Protein AF-A0A9Q0LRS9-F1 (afdb_monomer_lite)

Secondary structure (DSSP, 8-state):
--EEEE-TTT-BTT--SBTTB-BS-HHHHHTTPPTT-EEEEESEEE--GGGBS-PPPB-S--EEEEEE-TTSS-B-TTTS-EEE-B-TTSPPPSS-SEEE--SS---EEEESEEEEGGGTS---TTSTT-TTPPPTT-S--SHHHHHHHSS--SS---SEEEEESS-EEEES-EEEEESS-SEEEEESS-EEEES-EEEEEESEEEEEEE-TTS---EEEEES-EEEEEEPSSTT--EEEEE----TTT-EEEEES-EEES-SSEEEEESSPPPTTTEEEES-EEE--SSEEEEETTTTEEE-GGGHHHH-SS--TT-EE---GGGGGS-HHHHHHHTT--SS-TT--SS--HHHHHHHHHHTT--SB--TT-SS-BSSSTTSPTT----TTPPSSSPPPTT----GGGTGGGTTTTTTSSS-----

Radius of gyration: 20.97 Å; chains: 1; bounding box: 60×38×63 Å

Foldseek 3Di:
DEEFEEALVQEDCPFPRDLNHHHNAPLVCLVVDAAAYEYEYFADEHLAPVQQLAHDARQHAYEYEYAAHNSRPDGFLLVGPYEGHGPFLAAHALAANAHYHHPAADEHEDYRHEYACLSPAAAQQPFPDDPDDDFHSYDDNHPVCNVPRLDDPPDFRENHHYAHLYEYEYENYEAFLRSAEPEEAAYNEAYEYEQYEYYAHEFEPYEYEYPVPSHAYEYEYFQAEFAFQFYPDQAGQEHYEYALADSRGYAYEYEQAEFENTSHESYEYCAAHDERSYAAEQYEYELHQAANYAHNSRPDHYHLVCCVPPDDYHNYNYYHDDALLLLLFQLVQLLLVLQADVRPSQNGPPHHFVSSCVSNVSNPHQWRDFPPDPDIHRTSVPRDPPGRHCRSAGPPHRDHRRDDDPCVSPSVSACSRPSHHRHGDDD

Organism: Anaeramoeba ignava (NCBI:txid1746090)

pLDDT: mean 89.11, std 12.6, range [42.19, 98.94]

InterPro domains:
  IPR011050 Pectin lyase fold/virulence factor [SSF51126] (2-307)
  IPR011459 Domain of unknown function DUF1565 [PF07602] (10-67)
  IPR012334 Pectin lyase fold [G3DSA:2.160.20.10] (1-366)

Structure (mmCIF, N/CA/C/O backbone):
data_AF-A0A9Q0LRS9-F1
#
_entry.id   AF-A0A9Q0LRS9-F1
#
loop_
_atom_site.group_PDB
_atom_site.id
_atom_site.type_symbol
_atom_site.label_atom_id
_atom_site.label_alt_id
_atom_site.label_comp_id
_atom_site.label_asym_id
_atom_site.label_entity_id
_atom_site.label_seq_id
_atom_site.pdbx_PDB_ins_code
_atom_site.Cartn_x
_atom_site.Cartn_y
_atom_site.Cartn_z
_atom_site.occupancy
_atom_site.B_iso_or_equiv
_atom_site.auth_seq_id
_atom_site.auth_comp_id
_atom_site.auth_asym_id
_atom_site.auth_atom_id
_atom_site.pdbx_PDB_model_num
ATOM 1 N N . MET A 1 1 ? -11.808 0.992 27.832 1.00 82.06 1 MET A N 1
ATOM 2 C CA . MET A 1 1 ? -11.187 0.031 26.913 1.00 82.06 1 MET A CA 1
ATOM 3 C C . MET A 1 1 ? -12.137 -1.136 26.829 1.00 82.06 1 MET A C 1
ATOM 5 O O . MET A 1 1 ? -12.318 -1.845 27.815 1.00 82.06 1 MET A O 1
ATOM 9 N N . THR A 1 2 ? -12.856 -1.218 25.723 1.00 94.06 2 THR A N 1
ATOM 10 C CA . THR A 1 2 ? -13.924 -2.187 25.502 1.00 94.06 2 THR A CA 1
ATOM 11 C C . THR A 1 2 ? -13.815 -2.730 24.087 1.00 94.06 2 THR A C 1
ATOM 13 O O . THR A 1 2 ? -13.396 -2.015 23.174 1.00 94.06 2 THR A O 1
ATOM 16 N N . ASP A 1 3 ? -14.210 -3.987 23.915 1.00 98.12 3 ASP A N 1
ATOM 17 C CA . ASP A 1 3 ? -14.301 -4.618 22.606 1.00 98.12 3 ASP A CA 1
ATOM 18 C C . ASP A 1 3 ? -15.674 -4.356 21.987 1.00 98.12 3 ASP A C 1
ATOM 20 O O . ASP A 1 3 ? -16.718 -4.612 22.595 1.00 98.12 3 ASP A O 1
ATOM 24 N N . LEU A 1 4 ? -15.666 -3.851 20.757 1.00 98.31 4 LEU A N 1
ATOM 25 C CA . LEU A 1 4 ? -16.845 -3.668 19.925 1.00 98.31 4 LEU A CA 1
ATOM 26 C C . LEU A 1 4 ? -16.793 -4.649 18.760 1.00 98.31 4 LEU A C 1
ATOM 28 O O . LEU A 1 4 ? -15.794 -4.741 18.056 1.00 98.31 4 LEU A O 1
ATOM 32 N N . TYR A 1 5 ? -17.897 -5.340 18.517 1.00 98.62 5 TYR A N 1
ATOM 33 C CA . TYR A 1 5 ? -18.007 -6.362 17.486 1.00 98.62 5 TYR A CA 1
ATOM 34 C C . TYR A 1 5 ? -18.898 -5.872 16.350 1.00 98.62 5 TYR A C 1
ATOM 36 O O . TYR A 1 5 ? -19.979 -5.309 16.566 1.00 98.62 5 TYR A O 1
ATOM 44 N N . VAL A 1 6 ? -18.436 -6.087 15.121 1.00 98.62 6 VAL A N 1
ATOM 45 C CA . VAL A 1 6 ? -19.113 -5.679 13.892 1.00 98.62 6 VAL A CA 1
ATOM 46 C C . VAL A 1 6 ? -19.221 -6.874 12.962 1.00 98.62 6 VAL A C 1
ATOM 48 O O . VAL A 1 6 ? -18.216 -7.484 12.618 1.00 98.62 6 VAL A O 1
ATOM 51 N N . SER A 1 7 ? -20.437 -7.180 12.522 1.00 98.38 7 SER A N 1
ATOM 52 C CA . SER A 1 7 ? -20.687 -8.211 11.520 1.00 98.38 7 SER A CA 1
ATOM 53 C C . SER A 1 7 ? -21.803 -7.757 10.598 1.00 98.38 7 SER A C 1
ATOM 55 O O . SER A 1 7 ? -22.917 -7.476 11.043 1.00 98.38 7 SER A O 1
ATOM 57 N N . PHE A 1 8 ? -21.520 -7.673 9.301 1.00 96.75 8 PHE A N 1
ATOM 58 C CA . PHE A 1 8 ? -22.532 -7.268 8.328 1.00 96.75 8 PHE A CA 1
ATOM 59 C C . PHE A 1 8 ? -23.659 -8.301 8.185 1.00 96.75 8 PHE A C 1
ATOM 61 O O . PHE A 1 8 ? -24.814 -7.927 7.954 1.00 96.75 8 PHE A O 1
ATOM 68 N N . SER A 1 9 ? -23.320 -9.586 8.316 1.00 96.38 9 SER A N 1
ATOM 69 C CA . SER A 1 9 ? -24.230 -10.717 8.122 1.00 96.38 9 SER A CA 1
ATOM 70 C C . SER A 1 9 ? -25.119 -10.969 9.340 1.00 96.38 9 SER A C 1
ATOM 72 O O . SER A 1 9 ? -26.327 -11.134 9.182 1.00 96.38 9 SER A O 1
ATOM 74 N N . THR A 1 10 ? -24.544 -10.960 10.546 1.00 96.75 10 THR A N 1
ATOM 75 C CA . THR A 1 10 ? -25.247 -11.310 11.796 1.00 96.75 10 THR A CA 1
ATOM 76 C C . THR A 1 10 ? -25.636 -10.090 12.631 1.00 96.75 10 THR A C 1
ATOM 78 O O . THR A 1 10 ? -26.513 -10.173 13.490 1.00 96.75 10 THR A O 1
ATOM 81 N N . GLY A 1 11 ? -25.029 -8.930 12.373 1.00 95.88 11 GLY A N 1
ATOM 82 C CA . GLY A 1 11 ? -25.329 -7.697 13.087 1.00 95.88 11 GLY A CA 1
ATOM 83 C C . GLY A 1 11 ? -26.658 -7.069 12.682 1.00 95.88 11 GLY A C 1
ATOM 84 O O . GLY A 1 11 ? -27.156 -7.204 11.560 1.00 95.88 11 GLY A O 1
ATOM 85 N N . THR A 1 12 ? -27.225 -6.289 13.601 1.00 93.00 12 THR A N 1
ATOM 86 C CA . THR A 1 12 ? -28.494 -5.579 13.383 1.00 93.00 12 THR A CA 1
ATOM 87 C C . THR A 1 12 ? -28.334 -4.071 13.544 1.00 93.00 12 THR A C 1
ATOM 89 O O . THR A 1 12 ? -27.329 -3.563 14.051 1.00 93.00 12 THR A O 1
ATOM 92 N N . ASN A 1 13 ? -29.339 -3.315 13.091 1.00 85.25 13 ASN A N 1
ATOM 93 C CA . ASN A 1 13 ? -29.349 -1.861 13.259 1.00 85.25 13 ASN A CA 1
ATOM 94 C C . ASN A 1 13 ? -29.434 -1.419 14.725 1.00 85.25 13 ASN A C 1
ATOM 96 O O . ASN A 1 13 ? -28.970 -0.317 15.021 1.00 85.25 13 ASN A O 1
ATOM 100 N N . SER A 1 14 ? -30.001 -2.272 15.581 1.00 89.25 14 SER A N 1
ATOM 101 C CA . SER A 1 14 ? -30.151 -2.118 17.029 1.00 89.25 14 SER A CA 1
ATOM 102 C C . SER A 1 14 ? -29.091 -2.880 17.834 1.00 89.25 14 SER A C 1
ATOM 104 O O . SER A 1 14 ? -29.189 -2.916 19.058 1.00 89.25 14 SER A O 1
ATOM 106 N N . GLY A 1 15 ? -28.100 -3.496 17.175 1.00 91.06 15 GLY A N 1
ATOM 107 C CA . GLY A 1 15 ? -26.973 -4.141 17.849 1.00 91.06 15 GLY A CA 1
ATOM 108 C C . GLY A 1 15 ? -26.277 -3.161 18.792 1.00 91.06 15 GLY A C 1
ATOM 109 O O . GLY A 1 15 ? -26.209 -1.960 18.510 1.00 91.06 15 GLY A O 1
ATOM 110 N N 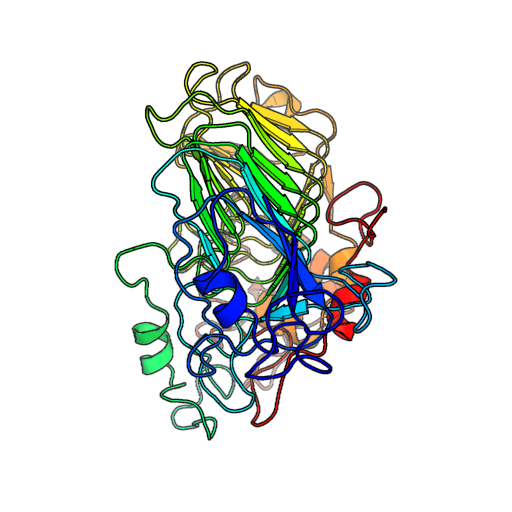. ASN A 1 16 ? -25.798 -3.658 19.929 1.00 94.06 16 ASN A N 1
ATOM 111 C CA . ASN A 1 16 ? -25.142 -2.841 20.951 1.00 94.06 16 ASN A CA 1
ATOM 112 C C . ASN A 1 16 ? -23.608 -2.918 20.869 1.00 94.06 16 ASN A C 1
ATOM 114 O O . ASN A 1 16 ? -22.942 -2.178 21.588 1.00 94.06 16 ASN A O 1
ATOM 118 N N . GLY A 1 17 ? -23.067 -3.750 19.973 1.00 95.62 17 GLY A N 1
ATOM 119 C CA . GLY A 1 17 ? -21.630 -3.921 19.781 1.00 95.62 17 GLY A CA 1
ATOM 120 C C . GLY A 1 17 ? -21.019 -5.029 20.627 1.00 95.62 17 GLY A C 1
ATOM 121 O O . GLY A 1 17 ? -19.812 -5.204 20.565 1.00 95.62 17 GLY A O 1
ATOM 122 N N . GLN A 1 18 ? -21.813 -5.782 21.389 1.00 96.31 18 GLN A N 1
ATOM 123 C CA . GLN A 1 18 ? -21.346 -7.000 22.050 1.00 96.31 18 GLN A CA 1
ATOM 124 C C . GLN A 1 18 ? -21.207 -8.143 21.039 1.00 96.31 18 GLN A C 1
ATOM 126 O O . GLN A 1 18 ? -21.836 -8.121 19.981 1.00 96.31 18 GLN A O 1
ATOM 131 N N . LYS A 1 19 ? -20.399 -9.155 21.370 1.00 95.88 19 LYS A N 1
ATOM 132 C CA . LYS A 1 19 ? -20.117 -10.299 20.488 1.00 95.88 19 LYS A CA 1
ATOM 133 C C . LYS A 1 19 ? -21.384 -11.050 20.051 1.00 95.88 19 LYS A C 1
ATOM 135 O O . LYS A 1 19 ? -21.480 -11.454 18.899 1.00 95.88 19 LYS A O 1
ATOM 140 N N . ASP A 1 20 ? -22.367 -11.191 20.942 1.00 95.19 20 ASP A N 1
ATOM 141 C CA . ASP A 1 20 ? -23.670 -11.829 20.693 1.00 95.19 20 ASP A CA 1
ATOM 142 C C . ASP A 1 20 ? -24.681 -10.907 19.982 1.00 95.19 20 ASP A C 1
ATOM 144 O O . ASP A 1 20 ? -25.649 -11.380 19.384 1.00 95.19 20 ASP A O 1
ATOM 148 N N . LYS A 1 21 ? -24.467 -9.585 20.031 1.00 96.44 21 LYS A N 1
ATOM 149 C CA . LYS A 1 21 ? -25.313 -8.554 19.402 1.00 96.44 21 LYS A CA 1
ATOM 150 C C . LYS A 1 21 ? -24.465 -7.507 18.663 1.00 96.44 21 LYS A C 1
ATOM 152 O O . LYS A 1 21 ? -24.521 -6.311 19.001 1.00 96.44 21 LYS A O 1
ATOM 157 N N . PRO A 1 22 ? -23.698 -7.920 17.635 1.00 97.88 22 PRO A N 1
ATOM 158 C CA . PRO A 1 22 ? -22.749 -7.043 16.971 1.00 97.88 22 PRO A CA 1
ATOM 159 C C . PRO A 1 22 ? -23.458 -5.920 16.210 1.00 97.88 22 PRO A C 1
ATOM 161 O O . PRO A 1 22 ? -24.620 -6.025 15.794 1.00 97.88 22 PRO A O 1
ATOM 164 N N . PHE A 1 23 ? -22.743 -4.820 15.986 1.00 97.75 23 PHE A N 1
ATOM 165 C CA . PHE A 1 23 ? -23.205 -3.790 15.062 1.00 97.75 23 PHE A CA 1
ATOM 166 C C . PHE A 1 23 ? -23.239 -4.339 13.633 1.00 97.75 23 PHE A C 1
ATOM 168 O O . PHE A 1 23 ? -22.296 -4.987 13.190 1.00 97.75 23 PHE A O 1
ATOM 175 N N . LYS A 1 24 ? -24.285 -4.003 12.865 1.00 96.94 24 LYS A N 1
ATOM 176 C CA . LYS A 1 24 ? -24.332 -4.343 11.430 1.00 96.94 24 LYS A CA 1
ATOM 177 C C . LYS A 1 24 ? -23.293 -3.598 10.588 1.00 96.94 24 LYS A C 1
ATOM 179 O O . LYS A 1 24 ? -22.765 -4.122 9.615 1.00 96.94 24 LYS A O 1
ATOM 184 N N . PHE A 1 25 ? -23.050 -2.330 10.908 1.00 96.31 25 PHE A N 1
ATOM 185 C CA . PHE A 1 25 ? -22.239 -1.445 10.076 1.00 96.31 25 PHE A CA 1
ATOM 186 C C . PHE A 1 25 ? -21.024 -0.939 10.843 1.00 96.31 25 PHE A C 1
ATOM 188 O O . PHE A 1 25 ? -21.179 -0.374 11.926 1.00 96.31 25 PHE A O 1
ATOM 195 N N . LEU A 1 26 ? -19.842 -1.044 10.229 1.00 97.50 26 LEU A N 1
ATOM 196 C CA . LEU A 1 26 ? -18.582 -0.567 10.800 1.00 97.50 26 LEU A CA 1
ATOM 197 C C . LEU A 1 26 ? -18.654 0.905 11.218 1.00 97.50 26 LEU A C 1
ATOM 199 O O . LEU A 1 26 ? -18.346 1.233 12.358 1.00 97.50 26 LEU A O 1
ATOM 203 N N . TRP A 1 27 ? -19.174 1.784 10.357 1.00 96.00 27 TRP A N 1
ATOM 204 C CA . TRP A 1 27 ? -19.285 3.214 10.666 1.00 96.00 27 TRP A CA 1
ATOM 205 C C . TRP A 1 27 ? -20.092 3.513 11.946 1.00 96.00 27 TRP A C 1
ATOM 207 O O . TRP A 1 27 ? -19.828 4.514 12.607 1.00 96.00 27 TRP A O 1
ATOM 217 N N . LYS A 1 28 ? -21.048 2.651 12.336 1.00 95.06 28 LYS A N 1
ATOM 218 C CA . LYS A 1 28 ? -21.795 2.811 13.597 1.00 95.06 28 LYS A CA 1
ATOM 219 C C . LYS A 1 28 ? -20.927 2.513 14.815 1.00 95.06 28 LYS A C 1
ATOM 221 O O . LYS A 1 28 ? -21.040 3.224 15.808 1.00 95.06 28 LYS A O 1
ATOM 226 N N . ALA A 1 29 ? -20.089 1.480 14.734 1.00 96.56 29 ALA A N 1
ATOM 227 C CA . ALA A 1 29 ? -19.138 1.150 15.790 1.00 96.56 29 ALA A CA 1
ATOM 228 C C . ALA A 1 29 ? -18.093 2.261 15.934 1.00 96.56 29 ALA A C 1
ATOM 230 O O . ALA A 1 29 ? -17.859 2.734 17.040 1.00 96.56 29 ALA A O 1
ATOM 231 N N . LEU A 1 30 ? -17.561 2.757 14.813 1.00 97.19 30 LEU A N 1
ATOM 232 C CA . LEU A 1 30 ? -16.574 3.843 14.796 1.00 97.19 30 LEU A CA 1
ATOM 233 C C . LEU A 1 30 ? -17.102 5.143 15.418 1.00 97.19 30 LEU A C 1
ATOM 235 O O . LEU A 1 30 ? -16.377 5.796 16.155 1.00 97.19 30 LEU A O 1
ATOM 239 N N . ASN A 1 31 ? -18.375 5.488 15.196 1.00 95.62 31 ASN A N 1
ATOM 240 C CA . ASN A 1 31 ? -19.002 6.655 15.833 1.00 95.62 31 ASN A CA 1
ATOM 241 C C . ASN A 1 31 ? -19.218 6.501 17.351 1.00 95.62 31 ASN A C 1
ATOM 243 O O . ASN A 1 31 ? -19.497 7.491 18.024 1.00 95.62 31 ASN A O 1
ATOM 247 N N . LYS A 1 32 ? -19.163 5.275 17.884 1.00 95.19 32 LYS A N 1
ATOM 248 C CA . LYS A 1 32 ? -19.364 4.984 19.313 1.00 95.19 32 LYS A CA 1
ATOM 249 C C . LYS A 1 32 ? -18.064 4.698 20.056 1.00 95.19 32 LYS A C 1
ATOM 251 O O . LYS A 1 32 ? -18.024 4.909 21.268 1.00 95.19 32 LYS A O 1
ATOM 256 N N . ALA A 1 33 ? -17.046 4.217 19.349 1.00 97.06 33 ALA A N 1
ATOM 257 C CA . ALA A 1 33 ? -15.762 3.849 19.917 1.00 97.06 33 ALA A CA 1
ATOM 258 C C . ALA A 1 33 ? -15.150 5.020 20.695 1.00 97.06 33 ALA A C 1
ATOM 260 O O . ALA A 1 33 ? -15.158 6.167 20.246 1.00 97.06 33 ALA A O 1
ATOM 261 N N . GLN A 1 34 ? -14.637 4.719 21.879 1.00 96.81 34 GLN A N 1
ATOM 262 C CA . GLN A 1 34 ? -13.909 5.647 22.729 1.00 96.81 34 GLN A CA 1
ATOM 263 C C . GLN A 1 34 ? -12.410 5.374 22.628 1.00 96.81 34 GLN A C 1
ATOM 265 O O . GLN A 1 34 ? -11.979 4.333 22.140 1.00 96.81 34 GLN A O 1
ATOM 270 N N . ALA A 1 35 ? -11.589 6.320 23.088 1.00 97.44 35 ALA A N 1
ATOM 271 C CA . ALA A 1 35 ? -10.142 6.134 23.083 1.00 97.44 35 ALA A CA 1
ATOM 272 C C . ALA A 1 35 ? -9.739 4.851 23.839 1.00 97.44 35 ALA A C 1
ATOM 274 O O . ALA A 1 35 ? -10.188 4.601 24.958 1.00 97.44 35 ALA A O 1
ATOM 275 N N . GLY A 1 36 ? -8.871 4.062 23.213 1.00 97.19 36 GLY A N 1
ATOM 276 C CA . GLY A 1 36 ? -8.397 2.765 23.677 1.00 97.19 36 GLY A CA 1
ATOM 277 C C . GLY A 1 36 ? -9.247 1.575 23.228 1.00 97.19 36 GLY A C 1
ATOM 278 O O . GLY A 1 36 ? -8.773 0.453 23.351 1.00 97.19 36 GLY A O 1
ATOM 279 N N . ASP A 1 37 ? -10.464 1.770 22.721 1.00 98.38 37 ASP A N 1
ATOM 280 C CA . ASP A 1 37 ? -11.321 0.646 22.328 1.00 98.38 37 ASP A CA 1
ATOM 281 C C . ASP A 1 37 ? -10.765 -0.137 21.129 1.00 98.38 37 ASP A C 1
ATOM 283 O O . ASP A 1 37 ? -10.026 0.395 20.290 1.00 98.38 37 ASP A O 1
ATOM 287 N N . THR A 1 38 ? -11.178 -1.403 21.039 1.00 98.69 38 THR A N 1
ATOM 288 C CA . THR A 1 38 ? -10.874 -2.292 19.916 1.00 98.69 38 THR A CA 1
ATOM 289 C C . THR A 1 38 ? -12.160 -2.644 19.186 1.00 98.69 38 THR A C 1
ATOM 291 O O . THR A 1 38 ? -13.135 -3.087 19.785 1.00 98.69 38 THR A O 1
ATOM 294 N N . VAL A 1 39 ? -12.175 -2.456 17.871 1.00 98.81 39 VAL A N 1
ATOM 295 C CA . VAL A 1 39 ? -13.296 -2.805 17.002 1.00 98.81 39 VAL A CA 1
ATOM 296 C C . VAL A 1 39 ? -12.925 -4.047 16.194 1.00 98.81 39 VAL A C 1
ATOM 298 O O . VAL A 1 39 ? -12.118 -3.967 15.269 1.00 98.81 39 VAL A O 1
ATOM 301 N N . HIS A 1 40 ? -13.522 -5.188 16.528 1.00 98.81 40 HIS A N 1
ATOM 302 C CA . HIS A 1 40 ? -13.387 -6.453 15.808 1.00 98.81 40 HIS A CA 1
ATOM 303 C C . HIS A 1 40 ? -14.409 -6.514 14.677 1.00 98.81 40 HIS A C 1
ATOM 305 O O . HIS A 1 40 ? -15.612 -6.352 14.902 1.00 98.81 40 HIS A O 1
ATOM 311 N N . VAL A 1 41 ? -13.943 -6.751 13.455 1.00 98.88 41 VAL A N 1
ATOM 312 C CA . VAL A 1 41 ? -14.777 -6.721 12.254 1.00 98.88 41 VAL A CA 1
ATOM 313 C C . VAL A 1 41 ? -14.742 -8.083 11.576 1.00 98.88 41 VAL A C 1
ATOM 315 O O . VAL A 1 41 ? -13.684 -8.565 11.172 1.00 98.88 41 VAL A O 1
ATOM 318 N N . ALA A 1 42 ? -15.910 -8.708 11.480 1.00 98.81 42 ALA A N 1
ATOM 319 C CA . ALA A 1 42 ? -16.079 -9.956 10.762 1.00 98.81 42 ALA A CA 1
ATOM 320 C C . ALA A 1 42 ? -15.984 -9.743 9.250 1.00 98.81 42 ALA A C 1
ATOM 322 O O . ALA A 1 42 ? -16.236 -8.645 8.742 1.00 98.81 42 ALA A O 1
ATOM 323 N N . GLU A 1 43 ? -15.686 -10.819 8.538 1.00 98.69 43 GLU A N 1
ATOM 324 C CA . GLU A 1 43 ? -15.716 -10.905 7.090 1.00 98.69 43 GLU A CA 1
ATOM 325 C C . GLU A 1 43 ? -17.017 -10.356 6.503 1.00 98.69 43 GLU A C 1
ATOM 327 O O . GLU A 1 43 ? -18.101 -10.398 7.097 1.00 98.69 43 GLU A O 1
ATOM 332 N N . GLY A 1 44 ? -16.894 -9.816 5.301 1.00 97.62 44 GLY A N 1
ATOM 333 C CA . GLY A 1 44 ? -17.992 -9.199 4.587 1.00 97.62 44 GLY A CA 1
ATOM 334 C C . GLY A 1 44 ? -17.648 -7.803 4.106 1.00 97.62 44 GLY A C 1
ATOM 335 O O . GLY A 1 44 ? -16.538 -7.293 4.261 1.00 97.62 44 GLY A O 1
ATOM 336 N N . ARG A 1 45 ? -18.638 -7.185 3.466 1.00 96.38 45 ARG A N 1
ATOM 337 C CA . ARG A 1 45 ? -18.462 -5.940 2.730 1.00 96.38 45 ARG A CA 1
ATOM 338 C C . ARG A 1 45 ? -19.167 -4.779 3.425 1.00 96.38 45 ARG A C 1
ATOM 340 O O . ARG A 1 45 ? -20.391 -4.741 3.518 1.00 96.38 45 ARG A O 1
ATOM 347 N N . TYR A 1 46 ? -18.392 -3.786 3.843 1.00 96.62 46 TYR A N 1
ATOM 348 C CA . TYR A 1 46 ? -18.834 -2.644 4.632 1.00 96.62 46 TYR A CA 1
ATOM 349 C C . TYR A 1 46 ? -18.907 -1.382 3.768 1.00 96.62 46 TYR A C 1
ATOM 351 O O . TYR A 1 46 ? -17.874 -0.843 3.367 1.00 96.62 46 TYR A O 1
ATOM 359 N N . PRO A 1 47 ? -20.120 -0.864 3.490 1.00 93.25 47 PRO A N 1
ATOM 360 C CA . PRO A 1 47 ? -20.307 0.139 2.450 1.00 93.25 47 PRO A CA 1
ATOM 361 C C . PRO A 1 47 ? -19.912 1.576 2.857 1.00 93.25 47 PRO A C 1
ATOM 363 O O . PRO A 1 47 ? -20.023 2.508 2.063 1.00 93.25 47 PRO A O 1
ATOM 366 N N . GLY A 1 48 ? -19.474 1.784 4.103 1.00 89.56 48 GLY A N 1
ATOM 367 C CA . GLY A 1 48 ? -19.236 3.116 4.668 1.00 89.56 48 GLY A CA 1
ATOM 368 C C . GLY A 1 48 ? -20.522 3.924 4.881 1.00 89.56 48 GLY A C 1
ATOM 369 O O . GLY A 1 48 ? -21.641 3.415 4.742 1.00 89.56 48 GLY A O 1
ATOM 370 N N . GLN A 1 49 ? -20.377 5.196 5.252 1.00 86.88 49 GLN A N 1
ATOM 371 C CA . GLN A 1 49 ? -21.521 6.086 5.449 1.00 86.88 49 GLN A CA 1
ATOM 372 C C . GLN A 1 49 ? -22.142 6.437 4.088 1.00 86.88 49 GLN A C 1
ATOM 374 O O . GLN A 1 49 ? -21.431 6.672 3.106 1.00 86.88 49 GLN A O 1
ATOM 379 N N . THR A 1 50 ? -23.477 6.456 3.999 1.00 87.06 50 THR A N 1
ATOM 380 C CA . THR A 1 50 ? -24.233 6.685 2.743 1.00 87.06 50 THR A CA 1
ATOM 381 C C . THR A 1 50 ? -23.880 5.731 1.588 1.00 87.06 50 THR A C 1
ATOM 383 O O . THR A 1 50 ? -24.173 6.019 0.437 1.00 87.06 50 THR A O 1
ATOM 386 N N . SER A 1 51 ? -23.273 4.578 1.885 1.00 87.81 51 SER A N 1
ATOM 387 C CA . SER A 1 51 ? -22.791 3.603 0.895 1.00 87.81 51 SER A CA 1
ATOM 388 C C . SER A 1 51 ? -21.688 4.096 -0.051 1.00 87.81 51 SER A C 1
ATOM 390 O O . SER A 1 51 ? -21.546 3.585 -1.160 1.00 87.81 51 SER A O 1
ATOM 392 N N . SER A 1 52 ? -20.906 5.083 0.391 1.00 86.81 52 SER A N 1
ATOM 393 C CA . SER A 1 52 ? -19.882 5.763 -0.415 1.00 86.81 52 SER A CA 1
ATOM 394 C C . SER A 1 52 ? -18.491 5.111 -0.400 1.00 86.81 52 SER A C 1
ATOM 396 O O . SER A 1 52 ? -17.604 5.568 -1.118 1.00 86.81 52 SER A O 1
ATOM 398 N N . GLY A 1 53 ? -18.272 4.086 0.430 1.00 88.94 53 GLY A N 1
ATOM 399 C CA . GLY A 1 53 ? -16.948 3.499 0.677 1.00 88.94 53 GLY A CA 1
ATOM 400 C C . GLY A 1 53 ? -16.045 4.314 1.611 1.00 88.94 53 GLY A C 1
ATOM 401 O O . GLY A 1 53 ? -14.883 3.959 1.784 1.00 88.94 53 GLY A O 1
ATOM 402 N N . VAL A 1 54 ? -16.579 5.374 2.225 1.00 91.75 54 VAL A N 1
ATOM 403 C CA . VAL A 1 54 ? -15.874 6.241 3.181 1.00 91.75 54 VAL A CA 1
ATOM 404 C C . VAL A 1 54 ? -16.368 5.965 4.601 1.00 91.75 54 VAL A C 1
ATOM 406 O O . VAL A 1 54 ? -17.579 5.961 4.860 1.00 91.75 54 VAL A O 1
ATOM 409 N N . MET A 1 55 ? -15.439 5.732 5.531 1.00 95.50 55 MET A N 1
ATOM 410 C CA . MET A 1 55 ? -15.729 5.678 6.967 1.00 95.50 55 MET A CA 1
ATOM 411 C C . MET A 1 55 ? -15.721 7.087 7.581 1.00 95.50 55 MET A C 1
ATOM 413 O O . MET A 1 55 ? -15.050 7.986 7.061 1.00 95.50 55 MET A O 1
ATOM 417 N N . PRO A 1 56 ? -16.456 7.312 8.687 1.00 95.50 56 PRO A N 1
ATOM 418 C CA . PRO A 1 56 ? -16.389 8.580 9.405 1.00 95.50 56 PRO A CA 1
ATOM 419 C C . PRO A 1 56 ? -14.949 8.877 9.841 1.00 95.50 56 PRO A C 1
ATOM 421 O O . PRO A 1 56 ? -14.182 7.960 10.135 1.00 95.50 56 PRO A O 1
ATOM 424 N N . LYS A 1 57 ? -14.594 10.165 9.912 1.00 95.56 57 LYS A N 1
ATOM 425 C CA . LYS A 1 57 ? -13.338 10.596 10.538 1.00 95.56 57 LYS A CA 1
ATOM 426 C C . LYS A 1 57 ? -13.361 10.173 12.009 1.00 95.56 57 LYS A C 1
ATOM 428 O O . LYS A 1 57 ? -14.216 10.622 12.769 1.00 95.56 57 LYS A O 1
ATOM 433 N N . ILE A 1 58 ? -12.407 9.341 12.401 1.00 97.44 58 ILE A N 1
ATOM 434 C CA . ILE A 1 58 ? -12.250 8.857 13.770 1.00 97.44 58 ILE A CA 1
ATOM 435 C C . ILE A 1 58 ? -11.373 9.855 14.529 1.00 97.44 58 ILE A C 1
ATOM 437 O O . ILE A 1 58 ? -10.293 10.220 14.066 1.00 97.44 58 ILE A O 1
ATOM 441 N N . THR A 1 59 ? -11.835 10.310 15.693 1.00 97.38 59 THR A N 1
ATOM 442 C CA . THR A 1 59 ? -11.143 11.327 16.516 1.00 97.38 59 THR A CA 1
ATOM 443 C C . THR A 1 59 ? -10.597 10.752 17.827 1.00 97.38 59 THR A C 1
ATOM 445 O O . THR A 1 59 ? -10.162 11.481 18.721 1.00 97.38 59 THR A O 1
ATOM 448 N N . GLN A 1 60 ? -10.597 9.425 17.932 1.00 97.56 60 GLN A N 1
ATOM 449 C CA . GLN A 1 60 ? -10.208 8.633 19.088 1.00 97.56 60 GLN A CA 1
ATOM 450 C C . GLN A 1 60 ? -9.057 7.715 18.674 1.00 97.56 60 GLN A C 1
ATOM 452 O O . GLN A 1 60 ? -9.060 7.170 17.572 1.00 97.56 60 GLN A O 1
ATOM 457 N N . ALA A 1 61 ? -8.066 7.540 19.549 1.00 98.06 61 ALA A N 1
ATOM 458 C CA . ALA A 1 61 ? -7.007 6.565 19.319 1.00 98.06 61 ALA A CA 1
ATOM 459 C C . ALA A 1 61 ? -7.573 5.170 19.615 1.00 98.06 61 ALA A C 1
ATOM 461 O O . ALA A 1 61 ? -7.811 4.859 20.779 1.00 98.06 61 ALA A O 1
ATOM 462 N N . ILE A 1 62 ? -7.875 4.394 18.575 1.00 98.44 62 ILE A N 1
ATOM 463 C CA . ILE A 1 62 ? -8.547 3.089 18.668 1.00 98.44 62 ILE A CA 1
ATOM 464 C C . ILE A 1 62 ? -7.843 2.049 17.805 1.00 98.44 62 ILE A C 1
ATOM 466 O O . ILE A 1 62 ? -7.096 2.386 16.883 1.00 98.44 62 ILE A O 1
ATOM 470 N N . SER A 1 63 ? -8.141 0.784 18.075 1.00 98.69 63 SER A N 1
ATOM 471 C CA . SER A 1 63 ? -7.755 -0.335 17.220 1.00 98.69 63 SER A CA 1
ATOM 472 C C . SER A 1 63 ? -8.951 -0.791 16.391 1.00 98.69 63 SER A C 1
ATOM 474 O O . SER A 1 63 ? -10.051 -0.935 16.916 1.00 98.69 63 SER A O 1
ATOM 476 N N . ILE A 1 64 ? -8.758 -1.038 15.100 1.00 98.75 64 ILE A N 1
ATOM 477 C CA . ILE A 1 64 ? -9.777 -1.595 14.209 1.00 98.75 64 ILE A CA 1
ATOM 478 C C . ILE A 1 64 ? -9.153 -2.792 13.500 1.00 98.75 64 ILE A C 1
ATOM 480 O O . ILE A 1 64 ? -8.139 -2.658 12.815 1.00 98.75 64 ILE A O 1
ATOM 484 N N . ILE A 1 65 ? -9.746 -3.963 13.704 1.00 98.88 65 ILE A N 1
ATOM 485 C CA . ILE A 1 65 ? -9.150 -5.249 13.354 1.00 98.88 65 ILE A CA 1
ATOM 486 C C . ILE A 1 65 ? -10.174 -6.058 12.559 1.00 98.88 65 ILE A C 1
ATOM 488 O O . ILE A 1 65 ? -11.146 -6.565 13.117 1.00 98.88 65 ILE A O 1
ATOM 492 N N . GLY A 1 66 ? -9.958 -6.169 11.252 1.00 98.75 66 GLY A N 1
ATOM 493 C CA . GLY A 1 66 ? -10.688 -7.054 10.352 1.00 98.75 66 GLY A CA 1
ATOM 494 C C . GLY A 1 66 ? -10.131 -8.474 10.340 1.00 98.75 66 GLY A C 1
ATOM 495 O O . GLY A 1 66 ? -9.144 -8.788 11.013 1.00 98.75 66 GLY A O 1
ATOM 496 N N . GLY A 1 67 ? -10.763 -9.332 9.548 1.00 98.50 67 GLY A N 1
ATOM 497 C CA . GLY A 1 67 ? -10.294 -10.691 9.293 1.00 98.50 67 GLY A CA 1
ATOM 498 C C . GLY A 1 67 ? -10.944 -11.772 10.145 1.00 98.50 67 GLY A C 1
ATOM 499 O O . GLY A 1 67 ? -10.385 -12.860 10.224 1.00 98.50 67 GLY A O 1
ATOM 500 N N . TYR A 1 68 ? -12.044 -11.487 10.845 1.00 98.75 68 TYR A N 1
ATOM 501 C CA . TYR A 1 68 ? -12.715 -12.476 11.696 1.00 98.75 68 TYR A CA 1
ATOM 502 C C . TYR A 1 68 ? -13.779 -13.263 10.930 1.00 98.75 68 TYR A C 1
ATOM 504 O O . TYR A 1 68 ? -14.434 -12.718 10.047 1.00 98.75 68 TYR A O 1
ATOM 512 N N . THR A 1 69 ? -14.031 -14.509 11.322 1.00 98.62 69 THR A N 1
ATOM 513 C CA . THR A 1 69 ? -15.253 -15.223 10.920 1.00 98.62 69 THR A CA 1
ATOM 514 C C . THR A 1 69 ? -16.507 -14.481 11.394 1.00 98.62 69 THR A C 1
ATOM 516 O O . THR A 1 69 ? -16.465 -13.696 12.345 1.00 98.62 69 THR A O 1
ATOM 519 N N . THR A 1 70 ? -17.660 -14.749 10.773 1.00 97.50 70 THR A N 1
ATOM 520 C CA . THR A 1 70 ? -18.954 -14.134 11.164 1.00 97.50 70 THR A CA 1
ATOM 521 C C . THR A 1 70 ? -19.376 -14.330 12.630 1.00 97.50 70 THR A C 1
ATOM 523 O O . THR A 1 70 ? -20.139 -13.514 13.155 1.00 97.50 70 THR A O 1
ATOM 526 N N . ASP A 1 71 ? -18.881 -15.377 13.293 1.00 96.69 71 ASP A N 1
ATOM 527 C CA . ASP A 1 71 ? -19.083 -15.695 14.714 1.00 96.69 71 ASP A CA 1
ATOM 528 C C . ASP A 1 71 ? -17.886 -15.296 15.605 1.00 96.69 71 ASP A C 1
ATOM 530 O O . ASP A 1 71 ? -17.918 -15.477 16.827 1.00 96.69 71 ASP A O 1
ATOM 534 N N . PHE A 1 72 ? -16.836 -14.721 15.005 1.00 98.12 72 PHE A N 1
ATOM 535 C CA . PHE A 1 72 ? -15.587 -14.319 15.648 1.00 98.12 72 PHE A CA 1
ATOM 536 C C . PHE A 1 72 ? -14.913 -15.461 16.439 1.00 98.12 72 PHE A C 1
ATOM 538 O O . PHE A 1 72 ? -14.364 -15.232 17.527 1.00 98.12 72 PHE A O 1
ATOM 545 N N . SER A 1 73 ? -15.021 -16.698 15.948 1.00 97.31 73 SER A N 1
ATOM 546 C CA . SER A 1 73 ? -14.338 -17.876 16.498 1.00 97.31 73 SER A CA 1
ATOM 547 C C . SER A 1 73 ? -12.918 -18.038 15.951 1.00 97.31 73 SER A C 1
ATOM 549 O O . SER A 1 73 ? -12.054 -18.550 16.660 1.00 97.31 73 SER A O 1
ATOM 551 N N . ALA A 1 74 ? -12.651 -17.540 14.740 1.00 97.81 74 ALA A N 1
ATOM 552 C CA . ALA A 1 74 ? -11.333 -17.555 14.119 1.00 97.81 74 ALA A CA 1
ATOM 553 C C . ALA A 1 74 ? -10.999 -16.213 13.461 1.00 97.81 74 ALA A C 1
ATOM 555 O O . ALA A 1 74 ? -11.876 -15.377 13.208 1.00 97.81 74 ALA A O 1
ATOM 556 N N . ARG A 1 75 ? -9.706 -16.009 13.192 1.00 98.12 75 ARG A N 1
ATOM 557 C CA . ARG A 1 75 ? -9.200 -14.841 12.479 1.00 98.12 75 ARG A CA 1
ATOM 558 C C . ARG A 1 75 ? -8.136 -15.244 11.467 1.00 98.12 75 ARG A C 1
ATOM 560 O O . ARG A 1 75 ? -7.156 -15.881 11.826 1.00 98.12 75 ARG A O 1
ATOM 567 N N . ASN A 1 76 ? -8.311 -14.790 10.234 1.00 98.50 76 ASN A N 1
ATOM 568 C CA . ASN A 1 76 ? -7.285 -14.743 9.206 1.00 98.50 76 ASN A CA 1
ATOM 569 C C . ASN A 1 76 ? -7.695 -13.669 8.177 1.00 98.50 76 ASN A C 1
ATOM 571 O O . ASN A 1 76 ? -8.663 -13.874 7.445 1.00 98.50 76 ASN A O 1
ATOM 575 N N . PRO A 1 77 ? -7.006 -12.515 8.103 1.00 98.19 77 PRO A N 1
ATOM 576 C CA . PRO A 1 77 ? -7.385 -11.407 7.228 1.00 98.19 77 PRO A CA 1
ATOM 577 C C . PRO A 1 77 ? -7.286 -11.716 5.730 1.00 98.19 77 PRO A C 1
ATOM 579 O O . PRO A 1 77 ? -7.854 -10.965 4.938 1.00 98.19 77 PRO A O 1
ATOM 582 N N . PHE A 1 78 ? -6.616 -12.806 5.343 1.00 98.06 78 PHE A N 1
ATOM 583 C CA . PHE A 1 78 ? -6.499 -13.247 3.951 1.00 98.06 78 PHE A CA 1
ATOM 584 C C . PHE A 1 78 ? -7.448 -14.402 3.592 1.00 98.06 78 PHE A C 1
ATOM 586 O O . PHE A 1 78 ? -7.550 -14.760 2.424 1.00 98.06 78 PHE A O 1
ATOM 593 N N . GLU A 1 79 ? -8.192 -14.938 4.564 1.00 97.88 79 GLU A N 1
ATOM 594 C CA . GLU A 1 79 ? -9.264 -15.923 4.334 1.00 97.88 79 GLU A CA 1
ATOM 595 C C . GLU A 1 79 ? -10.649 -15.312 4.605 1.00 97.88 79 GLU A C 1
ATOM 597 O O . GLU A 1 79 ? -11.575 -15.470 3.812 1.00 97.88 79 GLU A O 1
ATOM 602 N N . HIS A 1 80 ? -10.774 -14.532 5.680 1.00 98.25 80 HIS A N 1
ATOM 603 C CA . HIS A 1 80 ? -12.013 -13.921 6.166 1.00 98.25 80 HIS A CA 1
ATOM 604 C C . HIS A 1 80 ? -12.070 -12.431 5.810 1.00 98.25 80 HIS A C 1
ATOM 606 O O . HIS A 1 80 ? -12.006 -11.543 6.667 1.00 98.25 80 HIS A O 1
ATOM 612 N N . LEU A 1 81 ? -12.148 -12.136 4.512 1.00 98.56 81 LEU A N 1
ATOM 613 C CA . LEU A 1 81 ? -11.920 -10.785 3.993 1.00 98.56 81 LEU A CA 1
ATOM 614 C C . LEU A 1 81 ? -12.897 -9.752 4.570 1.00 98.56 81 LEU A C 1
ATOM 616 O O . LEU A 1 81 ? -14.116 -9.830 4.394 1.00 98.56 81 LEU A O 1
ATOM 620 N N . THR A 1 82 ? -12.342 -8.720 5.204 1.00 98.75 82 THR A N 1
ATOM 621 C CA . THR A 1 82 ? -13.086 -7.538 5.650 1.00 98.75 82 THR A CA 1
ATOM 622 C C . THR A 1 82 ? -12.921 -6.422 4.627 1.00 98.75 82 THR A C 1
ATOM 624 O O . THR A 1 82 ? -11.884 -5.763 4.562 1.00 98.75 82 THR A O 1
ATOM 627 N N . ILE A 1 83 ? -13.949 -6.218 3.806 1.00 98.19 83 ILE A N 1
ATOM 628 C CA . ILE A 1 83 ? -13.881 -5.360 2.622 1.00 98.19 83 ILE A CA 1
ATOM 629 C C . ILE A 1 83 ? -14.531 -4.006 2.903 1.00 98.19 83 ILE A C 1
ATOM 631 O O . ILE A 1 83 ? -15.688 -3.951 3.323 1.00 98.19 83 ILE A O 1
ATOM 635 N N . ILE A 1 84 ? -13.843 -2.906 2.597 1.00 97.12 84 ILE A N 1
ATOM 636 C CA . ILE A 1 84 ? -14.428 -1.555 2.573 1.00 97.12 84 ILE A CA 1
ATOM 637 C C . ILE A 1 84 ? -14.555 -1.089 1.121 1.00 97.12 84 ILE A C 1
ATOM 639 O O . ILE A 1 84 ? -13.612 -1.185 0.346 1.00 97.12 84 ILE A O 1
ATOM 643 N N . GLY A 1 85 ? -15.716 -0.549 0.751 1.00 93.19 85 GLY A N 1
ATOM 644 C CA . GLY A 1 85 ? -15.922 0.079 -0.561 1.00 93.19 85 GLY A CA 1
ATOM 645 C C . GLY A 1 85 ? -17.364 0.551 -0.747 1.00 93.19 85 GLY A C 1
ATOM 646 O O . GLY A 1 85 ? -18.190 0.273 0.114 1.00 93.19 85 GLY A O 1
ATOM 647 N N . PRO A 1 86 ? -17.745 1.219 -1.841 1.00 89.56 86 PRO A N 1
ATOM 648 C CA . PRO A 1 86 ? -19.130 1.653 -2.072 1.00 89.56 86 PRO A CA 1
ATOM 649 C C . PRO A 1 86 ? -20.064 0.481 -2.401 1.00 89.56 86 PRO A C 1
ATOM 651 O O . PRO A 1 86 ? -19.605 -0.629 -2.636 1.00 89.56 86 PRO A O 1
ATOM 654 N N . LYS A 1 87 ? -21.384 0.675 -2.429 1.00 87.12 87 LYS A N 1
ATOM 655 C CA . LYS A 1 87 ? -22.284 -0.367 -2.967 1.00 87.12 87 LYS A CA 1
ATOM 656 C C . LYS A 1 87 ? -21.926 -0.651 -4.446 1.00 87.12 87 LYS A C 1
ATOM 658 O O . LYS A 1 87 ? -21.524 0.290 -5.131 1.00 87.12 87 LYS A O 1
ATOM 663 N N . PRO A 1 88 ? -22.089 -1.890 -4.960 1.00 83.31 88 PRO A N 1
ATOM 664 C CA . PRO A 1 88 ? -22.049 -2.140 -6.402 1.00 83.31 88 PRO A CA 1
ATOM 665 C C . PRO A 1 88 ? -22.867 -1.110 -7.191 1.00 83.31 88 PRO A C 1
ATOM 667 O O . PRO A 1 88 ? -23.894 -0.631 -6.698 1.00 83.31 88 PRO A O 1
ATOM 670 N N . ASP A 1 89 ? -22.386 -0.756 -8.383 1.00 78.44 89 ASP A N 1
ATOM 671 C CA . ASP A 1 89 ? -23.008 0.223 -9.293 1.00 78.44 89 ASP A CA 1
ATOM 672 C C . ASP A 1 89 ? -23.156 1.644 -8.755 1.00 78.44 89 ASP A C 1
ATOM 674 O O . ASP A 1 89 ? -23.900 2.449 -9.308 1.00 78.44 89 ASP A O 1
ATOM 678 N N . THR A 1 90 ? -22.461 1.967 -7.666 1.00 79.12 90 THR A N 1
ATOM 679 C CA . THR A 1 90 ? -22.446 3.312 -7.099 1.00 79.12 90 THR A CA 1
ATOM 680 C C . THR A 1 90 ? -21.039 3.875 -7.186 1.00 79.12 90 THR A C 1
ATOM 682 O O . THR A 1 90 ? -20.100 3.280 -6.654 1.00 79.12 90 THR A O 1
ATOM 685 N N . GLN A 1 91 ? -20.898 5.054 -7.794 1.00 78.50 91 GLN A N 1
ATOM 686 C CA . GLN A 1 91 ? -19.652 5.811 -7.709 1.00 78.50 91 GLN A CA 1
ATOM 687 C C . GLN A 1 91 ? -19.400 6.200 -6.247 1.00 78.50 91 GLN A C 1
ATOM 689 O O . GLN A 1 91 ? -20.176 6.943 -5.639 1.00 78.50 91 GLN A O 1
ATOM 694 N N . GLY A 1 92 ? -18.310 5.688 -5.680 1.00 79.31 92 GLY A N 1
ATOM 695 C CA . GLY A 1 92 ? -17.850 6.080 -4.355 1.00 79.31 92 GLY A CA 1
ATOM 696 C C . GLY A 1 92 ? -17.283 7.501 -4.345 1.00 79.31 92 GLY A C 1
ATOM 697 O O . GLY A 1 92 ? -17.041 8.109 -5.385 1.00 79.31 92 GLY A O 1
ATOM 698 N N . LYS A 1 93 ? -17.025 8.041 -3.153 1.00 81.38 93 LYS A N 1
ATOM 699 C CA . LYS A 1 93 ? -16.272 9.302 -3.031 1.00 81.38 93 LYS A CA 1
ATOM 700 C C . LYS A 1 93 ? -14.775 9.022 -3.174 1.00 81.38 93 LYS A C 1
ATOM 702 O O . LYS A 1 93 ? -14.298 8.030 -2.632 1.00 81.38 93 LYS A O 1
ATOM 707 N N . THR A 1 94 ? -14.023 9.908 -3.819 1.00 79.69 94 THR A N 1
ATOM 708 C CA . THR A 1 94 ? -12.552 9.813 -3.948 1.00 79.69 94 THR A CA 1
ATOM 709 C C . THR A 1 94 ? -11.787 10.159 -2.660 1.00 79.69 94 THR A C 1
ATOM 711 O O . THR A 1 94 ? -10.559 10.182 -2.667 1.00 79.69 94 THR A O 1
ATOM 714 N N . ASP A 1 95 ? -12.492 10.380 -1.548 1.00 84.94 95 ASP A N 1
ATOM 715 C CA . ASP A 1 95 ? -11.932 10.732 -0.236 1.00 84.94 95 ASP A CA 1
ATOM 716 C C . ASP A 1 95 ? -11.202 9.554 0.445 1.00 84.94 95 ASP A C 1
ATOM 718 O O . ASP A 1 95 ? -11.016 8.516 -0.179 1.00 84.94 95 ASP A O 1
ATOM 722 N N . TRP A 1 96 ? -10.786 9.656 1.709 1.00 90.00 96 TRP A N 1
ATOM 723 C CA . TRP A 1 96 ? -10.218 8.516 2.451 1.00 90.00 96 TRP A CA 1
ATOM 724 C C . TRP A 1 96 ? -11.210 7.355 2.619 1.00 90.00 96 TRP A C 1
ATOM 726 O O . TRP A 1 96 ? -12.422 7.551 2.685 1.00 90.00 96 TRP A O 1
ATOM 736 N N . SER A 1 97 ? -10.708 6.128 2.771 1.00 94.06 97 SER A N 1
ATOM 737 C CA . SER A 1 97 ? -11.543 5.008 3.231 1.00 94.06 97 SER A CA 1
ATOM 738 C C . SER A 1 97 ? -11.527 4.910 4.751 1.00 94.06 97 SER A C 1
ATOM 740 O O . SER A 1 97 ? -12.585 4.758 5.359 1.00 94.06 97 SER A O 1
ATOM 742 N N . ILE A 1 98 ? -10.354 5.076 5.367 1.00 96.88 98 ILE A N 1
ATOM 743 C CA . ILE A 1 98 ? -10.162 5.146 6.820 1.00 96.88 98 ILE A CA 1
ATOM 744 C C . ILE A 1 98 ? -9.357 6.407 7.133 1.00 96.88 98 ILE A C 1
ATOM 746 O O . ILE A 1 98 ? -8.293 6.610 6.558 1.00 96.88 98 ILE A O 1
ATOM 750 N N . LYS A 1 99 ? -9.843 7.231 8.068 1.00 96.38 99 LYS A N 1
ATOM 751 C CA . LYS A 1 99 ? -9.102 8.381 8.598 1.00 96.38 99 LYS A CA 1
ATOM 752 C C . LYS A 1 99 ? -9.182 8.425 10.109 1.00 96.38 99 LYS A C 1
ATOM 754 O O . LYS A 1 99 ? -10.279 8.502 10.665 1.00 96.38 99 LYS A O 1
ATOM 759 N N . ILE A 1 100 ? -8.020 8.422 10.749 1.00 97.88 100 ILE A N 1
ATOM 760 C CA . ILE A 1 100 ? -7.864 8.450 12.200 1.00 97.88 100 ILE A CA 1
ATOM 761 C C . ILE A 1 100 ? -6.984 9.642 12.569 1.00 97.88 100 ILE A C 1
ATOM 763 O O . ILE A 1 100 ? -5.821 9.722 12.187 1.00 97.88 100 ILE A O 1
ATOM 767 N N . GLU A 1 101 ? -7.548 10.592 13.303 1.00 96.88 101 GLU A N 1
ATOM 768 C CA . GLU A 1 101 ? -6.872 11.828 13.702 1.00 96.88 101 GLU A CA 1
ATOM 769 C C . GLU A 1 101 ? -7.283 12.170 15.138 1.00 96.88 101 GLU A C 1
ATOM 771 O O . GLU A 1 101 ? -8.192 12.982 15.360 1.00 96.88 101 GLU A O 1
ATOM 776 N N . PRO A 1 102 ? -6.694 11.488 16.136 1.00 94.38 102 PRO A N 1
ATOM 777 C CA . PRO A 1 102 ? -7.068 11.685 17.517 1.00 94.38 102 PRO A CA 1
ATOM 778 C C . PRO A 1 102 ? -6.560 13.024 18.048 1.00 94.38 102 PRO A C 1
ATOM 780 O O . PRO A 1 102 ? -5.442 13.453 17.769 1.00 94.38 102 PRO A O 1
ATOM 783 N N . ALA A 1 103 ? -7.372 13.672 18.885 1.00 89.12 103 ALA A N 1
ATOM 784 C CA . ALA A 1 103 ? -6.993 14.936 19.522 1.00 89.12 103 ALA A CA 1
ATOM 785 C C . ALA A 1 103 ? -5.825 14.785 20.518 1.00 89.12 103 ALA A C 1
ATOM 787 O O . ALA A 1 103 ? -5.116 15.750 20.803 1.00 89.12 103 ALA A O 1
ATOM 788 N N . LYS A 1 104 ? -5.633 13.581 21.067 1.00 92.19 104 LYS A N 1
ATOM 789 C CA . LYS A 1 104 ? -4.569 13.240 22.019 1.00 92.19 104 LYS A CA 1
ATOM 790 C C . LYS A 1 104 ? -3.757 12.063 21.489 1.00 92.19 104 LYS A C 1
ATOM 792 O O . LYS A 1 104 ? -4.293 11.226 20.769 1.00 92.19 104 LYS A O 1
ATOM 797 N N . ALA A 1 105 ? -2.485 11.999 21.880 1.00 93.88 105 ALA A N 1
ATOM 798 C CA . ALA A 1 105 ? -1.646 10.840 21.602 1.00 93.88 105 ALA A CA 1
ATOM 799 C C . ALA A 1 105 ? -2.273 9.568 22.195 1.00 93.88 105 ALA A C 1
ATOM 801 O O . ALA A 1 105 ? -2.838 9.593 23.289 1.00 93.88 105 ALA A O 1
ATOM 802 N N . GLY A 1 106 ? -2.150 8.466 21.470 1.00 96.06 106 GLY A N 1
ATOM 803 C CA . GLY A 1 106 ? -2.559 7.138 21.906 1.00 96.06 106 GLY A CA 1
ATOM 804 C C . GLY A 1 106 ? -2.136 6.102 20.875 1.00 96.06 106 GLY A C 1
ATOM 805 O O . GLY A 1 106 ? -1.542 6.457 19.857 1.00 96.06 106 GLY A O 1
ATOM 806 N N . LYS A 1 107 ? -2.440 4.833 21.133 1.00 98.19 107 LYS A N 1
ATOM 807 C CA . LYS A 1 107 ? -2.152 3.748 20.197 1.00 98.19 107 LYS A CA 1
ATOM 808 C C . LYS A 1 107 ? -3.273 3.625 19.167 1.00 98.19 107 LYS A C 1
ATOM 810 O O . LYS A 1 107 ? -4.444 3.582 19.540 1.00 98.19 107 LYS A O 1
ATOM 815 N N . VAL A 1 108 ? -2.908 3.559 17.891 1.00 98.75 108 VAL A N 1
ATOM 816 C CA . VAL A 1 108 ? -3.830 3.298 16.779 1.00 98.75 108 VAL A CA 1
ATOM 817 C C . VAL A 1 108 ? -3.403 2.030 16.054 1.00 98.75 108 VAL A C 1
ATOM 819 O O . VAL A 1 108 ? -2.229 1.878 15.725 1.00 98.75 108 VAL A O 1
ATOM 822 N N . ILE A 1 109 ? -4.351 1.137 15.772 1.00 98.88 109 ILE A N 1
ATOM 823 C CA . ILE A 1 109 ? -4.110 -0.063 14.960 1.00 98.88 109 ILE A CA 1
ATOM 824 C C . ILE A 1 109 ? -5.152 -0.126 13.844 1.00 98.88 109 ILE A C 1
ATOM 826 O O . ILE A 1 109 ? -6.349 -0.029 14.109 1.00 98.88 109 ILE A O 1
ATOM 830 N N . VAL A 1 110 ? -4.701 -0.329 12.610 1.00 98.94 110 VAL A N 1
ATOM 831 C CA . VAL A 1 110 ? -5.531 -0.703 11.462 1.00 98.94 110 VAL A CA 1
ATOM 832 C C . VAL A 1 110 ? -4.987 -2.018 10.917 1.00 98.94 110 VAL A C 1
ATOM 834 O O . VAL A 1 110 ? -3.853 -2.075 10.450 1.00 98.94 110 VAL A O 1
ATOM 837 N N . ASP A 1 111 ? -5.770 -3.088 11.022 1.00 98.88 111 ASP A N 1
ATOM 838 C CA . ASP A 1 111 ? -5.294 -4.444 10.741 1.00 98.88 111 ASP A CA 1
ATOM 839 C C . ASP A 1 111 ? -6.322 -5.239 9.927 1.00 98.88 111 ASP A C 1
ATOM 841 O O . ASP A 1 111 ? -7.464 -5.380 10.358 1.00 98.88 111 ASP A O 1
ATOM 845 N N . GLY A 1 112 ? -5.924 -5.798 8.783 1.00 98.69 112 GLY A N 1
ATOM 846 C CA . GLY A 1 112 ? -6.713 -6.828 8.098 1.00 98.69 112 GLY A CA 1
ATOM 847 C C . GLY A 1 112 ? -7.845 -6.326 7.199 1.00 98.69 112 GLY A C 1
ATOM 848 O O . GLY A 1 112 ? -8.902 -6.957 7.152 1.00 98.69 112 GLY A O 1
ATOM 849 N N . PHE A 1 113 ? -7.665 -5.189 6.516 1.00 98.75 113 PHE A N 1
ATOM 850 C CA . PHE A 1 113 ? -8.675 -4.622 5.613 1.00 98.75 113 PHE A CA 1
ATOM 851 C C . PHE A 1 113 ? -8.319 -4.787 4.136 1.00 98.75 113 PHE A C 1
ATOM 853 O O . PHE A 1 113 ? -7.192 -4.536 3.717 1.00 98.75 113 PHE A O 1
ATOM 860 N N . CYS A 1 114 ? -9.325 -5.131 3.336 1.00 98.56 114 CYS A N 1
ATOM 861 C CA . CYS A 1 114 ? -9.255 -5.198 1.880 1.00 98.56 114 CYS A CA 1
ATOM 862 C C . CYS A 1 114 ? -10.016 -4.010 1.273 1.00 98.56 114 CYS A C 1
ATOM 864 O O . CYS A 1 114 ? -11.203 -3.821 1.551 1.00 98.56 114 CYS A O 1
ATOM 866 N N . ILE A 1 115 ? -9.354 -3.187 0.461 1.00 97.25 115 ILE A N 1
ATOM 867 C CA . ILE A 1 115 ? -9.945 -1.970 -0.110 1.00 97.25 115 ILE A CA 1
ATOM 868 C C . ILE A 1 115 ? -9.597 -1.876 -1.600 1.00 97.25 115 ILE A C 1
ATOM 870 O O . ILE A 1 115 ? -8.462 -1.575 -1.959 1.00 97.25 115 ILE A O 1
ATOM 874 N N . ASP A 1 116 ? -10.590 -2.113 -2.464 1.00 93.56 116 ASP A N 1
ATOM 875 C CA . ASP A 1 116 ? -10.521 -1.782 -3.895 1.00 93.56 116 ASP A CA 1
ATOM 876 C C . ASP A 1 116 ? -11.145 -0.404 -4.106 1.00 93.56 116 ASP A C 1
ATOM 878 O O . ASP A 1 116 ? -12.356 -0.211 -3.970 1.00 93.56 116 ASP A O 1
ATOM 882 N N . ARG A 1 117 ? -10.302 0.561 -4.459 1.00 88.75 117 ARG A N 1
ATOM 883 C CA . ARG A 1 117 ? -10.700 1.939 -4.750 1.00 88.75 117 ARG A CA 1
ATOM 884 C C . ARG A 1 117 ? -11.146 2.135 -6.198 1.00 88.75 117 ARG A C 1
ATOM 886 O O . ARG A 1 117 ? -11.529 3.242 -6.573 1.00 88.75 117 ARG A O 1
ATOM 893 N N . GLY A 1 118 ? -11.208 1.063 -6.987 1.00 83.75 118 GLY A N 1
ATOM 894 C CA . GLY A 1 118 ? -11.692 1.068 -8.360 1.00 83.75 118 GLY A CA 1
ATOM 895 C C . GLY A 1 118 ? -13.087 1.690 -8.508 1.00 83.75 118 GLY A C 1
ATOM 896 O O . GLY A 1 118 ? -13.340 2.439 -9.436 1.00 83.75 118 GLY A O 1
ATOM 897 N N . GLN A 1 119 ? -14.007 1.465 -7.572 1.00 80.94 119 GLN A N 1
ATOM 898 C CA . GLN A 1 119 ? -15.345 2.079 -7.643 1.00 80.94 119 GLN A CA 1
ATOM 899 C C . GLN A 1 119 ? -15.399 3.531 -7.146 1.00 80.94 119 GLN A C 1
ATOM 901 O O . GLN A 1 119 ? -16.400 4.219 -7.337 1.00 80.94 119 GLN A O 1
ATOM 906 N N . ASN A 1 120 ? -14.353 3.990 -6.461 1.00 81.12 120 ASN A N 1
ATOM 907 C CA . ASN A 1 120 ? -14.237 5.357 -5.960 1.00 81.12 120 ASN A CA 1
ATOM 908 C C . ASN A 1 120 ? -13.606 6.274 -7.000 1.00 81.12 120 ASN A C 1
ATOM 910 O O . ASN A 1 120 ? -13.952 7.451 -7.058 1.00 81.12 120 ASN A O 1
ATOM 914 N N . ASN A 1 121 ? -12.695 5.737 -7.802 1.00 79.12 121 ASN A N 1
ATOM 915 C CA . ASN A 1 121 ? -11.979 6.503 -8.801 1.00 79.12 121 ASN A CA 1
ATOM 916 C C . ASN A 1 121 ? -12.790 6.617 -10.083 1.00 79.12 121 ASN A C 1
ATOM 918 O O . ASN A 1 121 ? -13.660 5.800 -10.392 1.00 79.12 121 ASN A O 1
ATOM 922 N N . TYR A 1 122 ? -12.443 7.627 -10.860 1.00 73.31 122 TYR A N 1
ATOM 923 C CA . TYR A 1 122 ? -12.904 7.747 -12.226 1.00 73.31 122 TYR A CA 1
ATOM 924 C C . TYR A 1 122 ? -11.910 7.025 -13.125 1.00 73.31 122 TYR A C 1
ATOM 926 O O . TYR A 1 122 ? -10.703 7.119 -12.925 1.00 73.31 122 TYR A O 1
ATOM 934 N N . TYR A 1 123 ? -12.409 6.294 -14.110 1.00 69.25 123 TYR A N 1
ATOM 935 C CA . TYR A 1 123 ? -11.593 5.646 -15.129 1.00 69.25 123 TYR A CA 1
ATOM 936 C C . TYR A 1 123 ? -12.192 5.940 -16.478 1.00 69.25 123 TYR A C 1
ATOM 938 O O . TYR A 1 123 ? -13.395 6.164 -16.605 1.00 69.25 123 TYR A O 1
ATOM 946 N N . TYR A 1 124 ? -11.363 5.854 -17.502 1.00 60.81 124 TYR A N 1
ATOM 947 C CA . TYR A 1 124 ? -11.876 5.868 -18.848 1.00 60.81 124 TYR A CA 1
ATOM 948 C C . TYR A 1 124 ? -12.572 4.538 -19.174 1.00 60.81 124 TYR A C 1
ATOM 950 O O . TYR A 1 124 ? -11.926 3.494 -19.252 1.00 60.81 124 TYR A O 1
ATOM 958 N N . GLY A 1 125 ? -13.894 4.568 -19.359 1.00 46.88 125 GLY A N 1
ATOM 959 C CA . GLY A 1 125 ? -14.734 3.360 -19.404 1.00 46.88 125 GLY A CA 1
ATOM 960 C C . GLY A 1 125 ? -14.534 2.413 -20.597 1.00 46.88 125 GLY A C 1
ATOM 961 O O . GLY A 1 125 ? -15.034 1.296 -20.549 1.00 46.88 125 GLY A O 1
ATOM 962 N N . ALA A 1 126 ? -13.813 2.817 -21.649 1.00 47.12 126 ALA A N 1
ATOM 963 C CA . ALA A 1 126 ? -13.615 2.012 -22.865 1.00 47.12 126 ALA A CA 1
ATOM 964 C C . ALA A 1 126 ? -12.139 1.687 -23.195 1.00 47.12 126 ALA A C 1
ATOM 966 O O . ALA A 1 126 ? -11.877 1.055 -24.214 1.00 47.12 126 ALA A O 1
ATOM 967 N N . GLY A 1 127 ? -11.175 2.108 -22.361 1.00 50.22 127 GLY A N 1
ATOM 968 C CA . GLY A 1 127 ? -9.765 2.251 -22.775 1.00 50.22 127 GLY A CA 1
ATOM 969 C C . GLY A 1 127 ? -9.545 3.508 -23.654 1.00 50.22 127 GLY A C 1
ATOM 970 O O . GLY A 1 127 ? -10.384 3.775 -24.512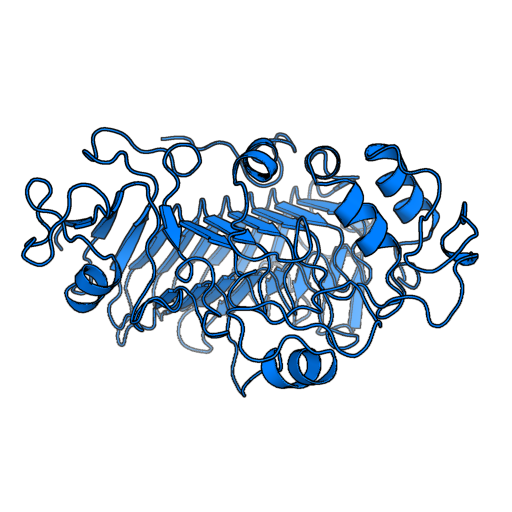 1.00 50.22 127 GLY A O 1
ATOM 971 N N . PRO A 1 128 ? -8.525 4.361 -23.428 1.00 44.38 128 PRO A N 1
ATOM 972 C CA . PRO A 1 128 ? -8.431 5.655 -24.138 1.00 44.38 128 PRO A CA 1
ATOM 973 C C . PRO A 1 128 ? -8.041 5.551 -25.624 1.00 44.38 128 PRO A C 1
ATOM 975 O O . PRO A 1 128 ? -7.282 4.651 -25.951 1.00 44.38 128 PRO A O 1
ATOM 978 N N . PRO A 1 129 ? -8.436 6.481 -26.526 1.00 48.44 129 PRO A N 1
ATOM 979 C CA . PRO A 1 129 ? -9.451 7.529 -26.412 1.00 48.44 129 PRO A CA 1
ATOM 980 C C . PRO A 1 129 ? -10.632 7.317 -27.399 1.00 48.44 129 PRO A C 1
ATOM 982 O O . PRO A 1 129 ? -10.646 7.874 -28.493 1.00 48.44 129 PRO A O 1
ATOM 985 N N . GLY A 1 130 ? -11.667 6.562 -27.020 1.00 42.19 130 GLY A N 1
ATOM 986 C CA . GLY A 1 130 ? -12.983 6.594 -27.684 1.00 42.19 130 GLY A CA 1
ATOM 987 C C . GLY A 1 130 ? -13.983 7.570 -27.024 1.00 42.19 130 GLY A C 1
ATOM 988 O O . GLY A 1 130 ? -14.606 7.195 -26.025 1.00 42.19 130 GLY A O 1
ATOM 989 N N . PRO A 1 131 ? -14.156 8.820 -27.502 1.00 43.31 131 PRO A N 1
ATOM 990 C CA . PRO A 1 131 ? -15.121 9.756 -26.920 1.00 43.31 131 PRO A CA 1
ATOM 991 C C . PRO A 1 131 ? -16.538 9.148 -26.883 1.00 43.31 131 PRO A C 1
ATOM 993 O O . PRO A 1 131 ? -16.952 8.496 -27.836 1.00 43.31 131 PRO A O 1
ATOM 996 N N . ASN A 1 132 ? -17.284 9.431 -25.803 1.00 50.81 132 ASN A N 1
ATOM 997 C CA . ASN A 1 132 ? -18.750 9.289 -25.659 1.00 50.81 132 ASN A CA 1
ATOM 998 C C . ASN A 1 132 ? -19.346 8.060 -24.935 1.00 50.81 132 ASN A C 1
ATOM 1000 O O . ASN A 1 132 ? -20.570 7.976 -24.866 1.00 50.81 132 ASN A O 1
ATOM 1004 N N . ASN A 1 133 ? -18.567 7.174 -24.300 1.00 52.75 133 ASN A N 1
ATOM 1005 C CA . ASN A 1 133 ? -19.146 6.053 -23.532 1.00 52.75 133 ASN A CA 1
ATOM 1006 C C . ASN A 1 133 ? -19.180 6.305 -22.014 1.00 52.75 133 ASN A C 1
ATOM 1008 O O . ASN A 1 133 ? -18.141 6.517 -21.386 1.00 52.75 133 ASN A O 1
ATOM 1012 N N . LYS A 1 134 ? -20.380 6.225 -21.418 1.00 61.53 134 LYS A N 1
ATOM 1013 C CA . LYS A 1 134 ? -20.597 6.273 -19.963 1.00 61.53 134 LYS A CA 1
ATOM 1014 C C . LYS A 1 134 ? -20.879 4.883 -19.395 1.00 61.53 134 LYS A C 1
ATOM 1016 O O . LYS A 1 134 ? -21.638 4.127 -19.992 1.00 61.53 134 LYS A O 1
ATOM 1021 N N . ILE A 1 135 ? -20.304 4.562 -18.236 1.00 63.94 135 ILE A N 1
ATOM 1022 C CA . ILE A 1 135 ? -20.710 3.393 -17.447 1.00 63.94 135 ILE A CA 1
ATOM 1023 C C . ILE A 1 135 ? -21.959 3.804 -16.665 1.00 63.94 135 ILE A C 1
ATOM 1025 O O . ILE A 1 135 ? -21.924 4.742 -15.869 1.00 63.94 135 ILE A O 1
ATOM 1029 N N . GLU A 1 136 ? -23.075 3.125 -16.921 1.00 64.62 136 GLU A N 1
ATOM 1030 C CA . GLU A 1 136 ? -24.338 3.362 -16.221 1.00 64.62 136 GLU A CA 1
ATOM 1031 C C . GLU A 1 136 ? -24.164 3.167 -14.701 1.00 64.62 136 GLU A C 1
ATOM 1033 O O . GLU A 1 136 ? -23.582 2.176 -14.268 1.00 64.62 136 GLU A O 1
ATOM 1038 N N . GLY A 1 137 ? -24.665 4.106 -13.891 1.00 66.38 137 GLY A N 1
ATOM 1039 C CA . GLY A 1 137 ? -24.522 4.093 -12.424 1.00 66.38 137 GLY A CA 1
ATOM 1040 C C . GLY A 1 137 ? -23.343 4.914 -11.878 1.00 66.38 137 GLY A C 1
ATOM 1041 O O . GLY A 1 137 ? -23.295 5.195 -10.680 1.00 66.38 137 GLY A O 1
ATOM 1042 N N . LEU A 1 138 ? -22.430 5.379 -12.740 1.00 69.88 138 LEU A N 1
ATOM 1043 C CA . LEU A 1 138 ? -21.323 6.265 -12.358 1.00 69.88 138 LEU A CA 1
ATOM 1044 C C . LEU A 1 138 ? -21.573 7.720 -12.795 1.00 69.88 138 LEU A C 1
ATOM 1046 O O . LEU A 1 138 ? -22.285 7.966 -13.766 1.00 69.88 138 LEU A O 1
ATOM 1050 N N . GLN A 1 139 ? -20.999 8.695 -12.074 1.00 66.38 139 GLN A N 1
ATOM 1051 C CA . GLN A 1 139 ? -21.268 10.128 -12.298 1.00 66.38 139 GLN A CA 1
ATOM 1052 C C . GLN A 1 139 ? -20.691 10.658 -13.630 1.00 66.38 139 GLN A C 1
ATOM 1054 O O . GLN A 1 139 ? -21.453 11.031 -14.523 1.00 66.38 139 GLN A O 1
ATOM 1059 N N . ASP A 1 140 ? -19.359 10.706 -13.772 1.00 64.44 140 ASP A N 1
ATOM 1060 C CA . ASP A 1 140 ? -18.663 11.154 -14.990 1.00 64.44 140 ASP A CA 1
ATOM 1061 C C . ASP A 1 140 ? -17.335 10.407 -15.176 1.00 64.44 140 ASP A C 1
ATOM 1063 O O . ASP A 1 140 ? -16.343 10.662 -14.504 1.00 64.44 140 ASP A O 1
ATOM 1067 N N . ASN A 1 141 ? -17.323 9.476 -16.121 1.00 61.62 141 ASN A N 1
ATOM 1068 C CA . ASN A 1 141 ? -16.194 8.616 -16.471 1.00 61.62 141 ASN A CA 1
ATOM 1069 C C . ASN A 1 141 ? -15.587 8.978 -17.847 1.00 61.62 141 ASN A C 1
ATOM 1071 O O . ASN A 1 141 ? -14.965 8.142 -18.509 1.00 61.62 141 ASN A O 1
ATOM 1075 N N . THR A 1 142 ? -15.804 10.212 -18.317 1.00 58.94 142 THR A N 1
ATOM 1076 C CA . THR A 1 142 ? -15.183 10.723 -19.547 1.00 58.94 142 THR A CA 1
ATOM 1077 C C . THR A 1 142 ? -13.701 11.050 -19.327 1.00 58.94 142 THR A C 1
ATOM 1079 O O . THR A 1 142 ? -13.247 11.198 -18.194 1.00 58.94 142 THR A O 1
ATOM 1082 N N . ALA A 1 143 ? -12.922 11.223 -20.403 1.00 56.59 143 ALA A N 1
ATOM 1083 C CA . ALA A 1 143 ? -11.523 11.667 -20.289 1.00 56.59 143 ALA A CA 1
ATOM 1084 C C . ALA A 1 143 ? -11.390 13.031 -19.580 1.00 56.59 143 ALA A C 1
ATOM 1086 O O . ALA A 1 143 ? -10.414 13.275 -18.870 1.00 56.59 143 ALA A O 1
ATOM 1087 N N . TRP A 1 144 ? -12.385 13.907 -19.743 1.00 54.81 144 TRP A N 1
ATOM 1088 C CA . TRP A 1 144 ? -12.433 15.215 -19.092 1.00 54.81 144 TRP A CA 1
ATOM 1089 C C . TRP A 1 144 ? -12.800 15.101 -17.609 1.00 54.81 144 TRP A C 1
ATOM 1091 O O . TRP A 1 144 ? -12.125 15.710 -16.777 1.00 54.81 144 TRP A O 1
ATOM 1101 N N . GLY A 1 145 ? -13.788 14.264 -17.279 1.00 56.84 145 GLY A N 1
ATOM 1102 C CA . GLY A 1 145 ? -14.164 13.932 -15.904 1.00 56.84 145 GLY A CA 1
ATOM 1103 C C . GLY A 1 145 ? -13.020 13.277 -15.134 1.00 56.84 145 GLY A C 1
ATOM 1104 O O . GLY A 1 145 ? -12.675 13.737 -14.051 1.00 56.84 145 GLY A O 1
ATOM 1105 N N . TYR A 1 146 ? -12.333 12.296 -15.733 1.00 59.75 146 TYR A N 1
ATOM 1106 C CA . TYR A 1 146 ? -11.134 11.663 -15.165 1.00 59.75 146 TYR A CA 1
ATOM 1107 C C . TYR A 1 146 ? -10.102 12.704 -14.727 1.00 59.75 146 TYR A C 1
ATOM 1109 O O . TYR A 1 146 ? -9.691 12.759 -13.566 1.00 59.75 146 TYR A O 1
ATOM 1117 N N . GLY A 1 147 ? -9.727 13.576 -15.665 1.00 58.06 147 GLY A N 1
ATOM 1118 C CA . GLY A 1 147 ? -8.703 14.582 -15.456 1.00 58.06 147 GLY A CA 1
ATOM 1119 C C . GLY A 1 147 ? -9.106 15.699 -14.501 1.00 58.06 147 GLY A C 1
ATOM 1120 O O . GLY A 1 147 ? -8.205 16.409 -14.077 1.00 58.06 147 GLY A O 1
ATOM 1121 N N . GLN A 1 148 ? -10.387 15.892 -14.171 1.00 61.41 148 GLN A N 1
ATOM 1122 C CA . GLN A 1 148 ? -10.863 16.913 -13.225 1.00 61.41 148 GLN A CA 1
ATOM 1123 C C . GLN A 1 148 ? -11.217 16.337 -11.847 1.00 61.41 148 GLN A C 1
ATOM 1125 O O . GLN A 1 148 ? -10.916 16.971 -10.839 1.00 61.41 148 GLN A O 1
ATOM 1130 N N . LEU A 1 149 ? -11.813 15.145 -11.798 1.00 61.81 149 LEU A N 1
ATOM 1131 C CA . LEU A 1 149 ? -12.430 14.563 -10.602 1.00 61.81 149 LEU A CA 1
ATOM 1132 C C . LEU A 1 149 ? -11.483 13.664 -9.798 1.00 61.81 149 LEU A C 1
ATOM 1134 O O . LEU A 1 149 ? -11.637 13.564 -8.583 1.00 61.81 149 LEU A O 1
ATOM 1138 N N . ASN A 1 150 ? -10.472 13.066 -10.440 1.00 62.97 150 ASN A N 1
ATOM 1139 C CA . ASN A 1 150 ? -9.373 12.395 -9.731 1.00 62.97 150 ASN A CA 1
ATOM 1140 C C . ASN A 1 150 ? -8.259 13.371 -9.307 1.00 62.97 150 ASN A C 1
ATOM 1142 O O . ASN A 1 150 ? -7.263 12.954 -8.717 1.00 62.97 150 ASN A O 1
ATOM 1146 N N . ARG A 1 151 ? -8.379 14.679 -9.598 1.00 61.38 151 ARG A N 1
ATOM 1147 C CA . ARG A 1 151 ? -7.363 15.656 -9.175 1.00 61.38 151 ARG A CA 1
ATOM 1148 C C . ARG A 1 151 ? -7.290 15.745 -7.661 1.00 61.38 151 ARG A C 1
ATOM 1150 O O . ARG A 1 151 ? -8.282 15.598 -6.957 1.00 61.38 151 ARG A O 1
ATOM 1157 N N . LYS A 1 152 ? -6.095 16.095 -7.187 1.00 59.53 152 LYS A N 1
ATOM 1158 C CA . LYS A 1 152 ? -5.822 16.389 -5.786 1.00 59.53 152 LYS A CA 1
ATOM 1159 C C . LYS A 1 152 ? -6.722 17.543 -5.362 1.00 59.53 152 LYS A C 1
ATOM 1161 O O . LYS A 1 152 ? -6.422 18.694 -5.685 1.00 59.53 152 LYS A O 1
ATOM 1166 N N . SER A 1 153 ? -7.806 17.269 -4.644 1.00 53.09 153 SER A N 1
ATOM 1167 C CA . SER A 1 153 ? -8.416 18.293 -3.800 1.00 53.09 153 SER A CA 1
ATOM 1168 C C . SER A 1 153 ? -7.345 18.712 -2.801 1.00 53.09 153 SER A C 1
ATOM 1170 O O . SER A 1 153 ? -6.709 17.843 -2.221 1.00 53.09 153 SER A O 1
ATOM 1172 N N . SER A 1 154 ? -7.065 20.008 -2.656 1.00 43.97 154 SER A N 1
ATOM 1173 C CA . SER A 1 154 ? -6.005 20.528 -1.779 1.00 43.97 154 SER A CA 1
ATOM 1174 C C . SER A 1 154 ? -5.977 19.802 -0.422 1.00 43.97 154 SER A C 1
ATOM 1176 O O . SER A 1 154 ? -6.877 19.982 0.393 1.00 43.97 154 SER A O 1
ATOM 1178 N N . GLY A 1 155 ? -4.968 18.952 -0.219 1.00 54.06 155 GLY A N 1
ATOM 1179 C CA . GLY A 1 155 ? -4.947 17.930 0.833 1.00 54.06 155 GLY A CA 1
ATOM 1180 C C . GLY A 1 155 ? -4.586 16.566 0.236 1.00 54.06 155 GLY A C 1
ATOM 1181 O O . GLY A 1 155 ? -4.633 16.370 -0.973 1.00 54.06 155 GLY A O 1
ATOM 1182 N N . SER A 1 156 ? -4.096 15.639 1.038 1.00 63.97 156 SER A N 1
ATOM 1183 C CA . SER A 1 156 ? -3.902 14.246 0.630 1.00 63.97 156 SER A CA 1
ATOM 1184 C C . SER A 1 156 ? -5.203 13.473 0.849 1.00 63.97 156 SER A C 1
ATOM 1186 O O . SER A 1 156 ? -5.823 13.641 1.892 1.00 63.97 156 SER A O 1
ATOM 1188 N N . CYS A 1 157 ? -5.613 12.625 -0.100 1.00 78.00 157 CYS A N 1
ATOM 1189 C CA . CYS A 1 157 ? -6.742 11.695 0.070 1.00 78.00 157 CYS A CA 1
ATOM 1190 C C . CYS A 1 157 ? -6.227 10.245 0.039 1.00 78.00 157 CYS A C 1
ATOM 1192 O O . CYS A 1 157 ? -6.502 9.524 -0.922 1.00 78.00 157 CYS A O 1
ATOM 1194 N N . PRO A 1 158 ? -5.402 9.829 1.020 1.00 90.19 158 PRO A N 1
ATOM 1195 C CA . PRO A 1 158 ? -4.889 8.465 1.080 1.00 90.19 158 PRO A CA 1
ATOM 1196 C C . PRO A 1 158 ? -6.035 7.471 1.334 1.00 90.19 158 PRO A C 1
ATOM 1198 O O . PRO A 1 158 ? -7.057 7.826 1.926 1.00 90.19 158 PRO A O 1
ATOM 1201 N N . THR A 1 159 ? -5.867 6.208 0.951 1.00 95.19 159 THR A N 1
ATOM 1202 C CA . THR A 1 159 ? -6.834 5.152 1.275 1.00 95.19 159 THR A CA 1
ATOM 1203 C C . THR A 1 159 ? -6.944 4.960 2.793 1.00 95.19 159 THR A C 1
ATOM 1205 O O . THR A 1 159 ? -8.059 4.934 3.328 1.00 95.19 159 THR A O 1
ATOM 1208 N N . ILE A 1 160 ? -5.805 4.910 3.492 1.00 97.81 160 ILE A N 1
ATOM 1209 C CA . ILE A 1 160 ? -5.705 4.917 4.958 1.00 97.81 160 ILE A CA 1
ATOM 1210 C C . ILE A 1 160 ? -4.905 6.149 5.399 1.00 97.81 160 ILE A C 1
ATOM 1212 O O . ILE A 1 160 ? -3.738 6.287 5.043 1.00 97.81 160 ILE A O 1
ATOM 1216 N N . GLU A 1 161 ? -5.515 7.026 6.201 1.00 97.25 161 GLU A N 1
ATOM 1217 C CA . GLU A 1 161 ? -4.863 8.182 6.829 1.00 97.25 161 GLU A CA 1
ATOM 1218 C C . GLU A 1 161 ? -4.792 8.028 8.348 1.00 97.25 161 GLU A C 1
ATOM 1220 O O . GLU A 1 161 ? -5.820 7.855 9.009 1.00 97.25 161 GLU A O 1
ATOM 1225 N N . ILE A 1 162 ? -3.598 8.180 8.917 1.00 98.00 162 ILE A N 1
ATOM 1226 C CA . ILE A 1 162 ? -3.397 8.259 10.363 1.00 98.00 162 ILE A CA 1
ATOM 1227 C C . ILE A 1 162 ? -2.549 9.486 10.698 1.00 98.00 162 ILE A C 1
ATOM 1229 O O . ILE A 1 162 ? -1.381 9.579 10.326 1.00 98.00 162 ILE A O 1
ATOM 1233 N N . LEU A 1 163 ? -3.135 10.425 11.437 1.00 97.25 163 LEU A N 1
ATOM 1234 C CA . LEU A 1 163 ? -2.480 11.631 11.943 1.00 97.25 163 LEU A CA 1
ATOM 1235 C C . LEU A 1 163 ? -2.497 11.595 13.472 1.00 97.25 163 LEU A C 1
ATOM 1237 O O . LEU A 1 163 ? -3.431 12.087 14.100 1.00 97.25 163 LEU A O 1
ATOM 1241 N N . ASN A 1 164 ? -1.479 10.995 14.081 1.00 97.44 164 ASN A N 1
ATOM 1242 C CA . ASN A 1 164 ? -1.491 10.659 15.502 1.00 97.44 164 ASN A CA 1
ATOM 1243 C C . ASN A 1 164 ? -0.165 11.027 16.175 1.00 97.44 164 ASN A C 1
ATOM 1245 O O . ASN A 1 164 ? 0.908 10.678 15.707 1.00 97.44 164 ASN A O 1
ATOM 1249 N N . ARG A 1 165 ? -0.218 11.690 17.330 1.00 97.19 165 ARG A N 1
ATOM 1250 C CA . ARG A 1 165 ? 0.987 12.005 18.120 1.00 97.19 165 ARG A CA 1
ATOM 1251 C C . ARG A 1 165 ? 1.561 10.795 18.870 1.00 97.19 165 ARG A C 1
ATOM 1253 O O . ARG A 1 165 ? 2.641 10.912 19.428 1.00 97.19 165 ARG A O 1
ATOM 1260 N N . GLY A 1 166 ? 0.843 9.675 18.915 1.00 97.38 166 GLY A N 1
ATOM 1261 C CA . GLY A 1 166 ? 1.288 8.428 19.536 1.00 97.38 166 GLY A CA 1
ATOM 1262 C C . GLY A 1 166 ? 1.758 7.379 18.528 1.00 97.38 166 GLY A C 1
ATOM 1263 O O . GLY A 1 166 ? 2.204 7.713 17.427 1.00 97.38 166 GLY A O 1
ATOM 1264 N N . GLU A 1 167 ? 1.647 6.122 18.949 1.00 98.19 167 GLU A N 1
ATOM 1265 C CA . GLU A 1 167 ? 2.063 4.924 18.217 1.00 98.19 167 GLU A CA 1
ATOM 1266 C C . GLU A 1 167 ? 1.022 4.476 17.191 1.00 98.19 167 GLU A C 1
ATOM 1268 O O . GLU A 1 167 ? -0.187 4.611 17.414 1.00 98.19 167 GLU A O 1
ATOM 1273 N N . ASN A 1 168 ? 1.487 3.897 16.084 1.00 98.69 168 ASN A N 1
ATOM 1274 C CA . ASN A 1 168 ? 0.615 3.463 14.993 1.00 98.69 168 ASN A CA 1
ATOM 1275 C C . ASN A 1 168 ? 1.023 2.092 14.464 1.00 98.69 168 ASN A C 1
ATOM 1277 O O . ASN A 1 168 ? 2.204 1.816 14.283 1.00 98.69 168 ASN A O 1
ATOM 1281 N N . THR A 1 169 ? 0.046 1.254 14.140 1.00 98.88 169 THR A N 1
ATOM 1282 C CA . THR A 1 169 ? 0.270 0.015 13.394 1.00 98.88 169 THR A CA 1
ATOM 1283 C C . THR A 1 169 ? -0.690 -0.055 12.216 1.00 98.88 169 THR A C 1
ATOM 1285 O O . THR A 1 169 ? -1.900 0.050 12.411 1.00 98.88 169 THR A O 1
ATOM 1288 N N . VAL A 1 170 ? -0.168 -0.250 11.005 1.00 98.94 170 VAL A N 1
ATOM 1289 C CA . VAL A 1 170 ? -0.968 -0.578 9.817 1.00 98.94 170 VAL A CA 1
ATOM 1290 C C . VAL A 1 170 ? -0.461 -1.886 9.243 1.00 98.94 170 VAL A C 1
ATOM 1292 O O . VAL A 1 170 ? 0.688 -1.949 8.800 1.00 98.94 170 VAL A O 1
ATOM 1295 N N . ARG A 1 171 ? -1.290 -2.933 9.273 1.00 98.88 171 ARG A N 1
ATOM 1296 C CA . ARG A 1 171 ? -0.842 -4.253 8.833 1.00 98.88 171 ARG A CA 1
ATOM 1297 C C . ARG A 1 171 ? -1.886 -5.149 8.204 1.00 98.88 171 ARG A C 1
ATOM 1299 O O . ARG A 1 171 ? -3.084 -4.942 8.381 1.00 98.88 171 ARG A O 1
ATOM 1306 N N . ASN A 1 172 ? -1.417 -6.173 7.493 1.00 98.88 172 ASN A N 1
ATOM 1307 C CA . ASN A 1 172 ? -2.250 -7.196 6.855 1.00 98.88 172 ASN A CA 1
ATOM 1308 C C . ASN A 1 172 ? -3.332 -6.609 5.930 1.00 98.88 172 ASN A C 1
ATOM 1310 O O . ASN A 1 172 ? -4.402 -7.198 5.776 1.00 98.88 172 ASN A O 1
ATOM 1314 N N . CYS A 1 173 ? -3.111 -5.415 5.372 1.00 98.88 173 CYS A N 1
ATOM 1315 C CA . CYS A 1 173 ? -4.081 -4.761 4.502 1.00 98.88 173 CYS A CA 1
ATOM 1316 C C . CYS A 1 173 ? -3.767 -5.031 3.028 1.00 98.88 173 CYS A C 1
ATOM 1318 O O . CYS A 1 173 ? -2.605 -5.095 2.632 1.00 98.88 173 CYS A O 1
ATOM 1320 N N . ILE A 1 174 ? -4.815 -5.128 2.208 1.00 98.75 174 ILE A N 1
ATOM 1321 C CA . ILE A 1 174 ? -4.713 -5.198 0.748 1.00 98.75 174 ILE A CA 1
ATOM 1322 C C . ILE A 1 174 ? -5.377 -3.953 0.159 1.00 98.75 174 ILE A C 1
ATOM 1324 O O . ILE A 1 174 ? -6.594 -3.792 0.267 1.00 98.75 174 ILE A O 1
ATOM 1328 N N . LEU A 1 175 ? -4.590 -3.069 -0.457 1.00 98.38 175 LEU A N 1
ATOM 1329 C CA . LEU A 1 175 ? -5.047 -1.782 -0.987 1.00 98.38 175 LEU A CA 1
ATOM 1330 C C . LEU A 1 175 ? -4.804 -1.701 -2.492 1.00 98.38 175 LEU A C 1
ATOM 1332 O O . LEU A 1 175 ? -3.662 -1.680 -2.946 1.00 98.38 175 LEU A O 1
ATOM 1336 N N . ILE A 1 176 ? -5.872 -1.609 -3.275 1.00 95.31 176 ILE A N 1
ATOM 1337 C CA . ILE A 1 176 ? -5.793 -1.689 -4.735 1.00 95.31 176 ILE A CA 1
ATOM 1338 C C . ILE A 1 176 ? -6.431 -0.453 -5.348 1.00 95.31 176 ILE A C 1
ATOM 1340 O O . ILE A 1 176 ? -7.421 0.067 -4.822 1.00 95.31 176 ILE A O 1
ATOM 1344 N N . ASN A 1 177 ? -5.895 -0.017 -6.491 1.00 90.31 177 ASN A N 1
ATOM 1345 C CA . ASN A 1 177 ? -6.465 1.057 -7.299 1.00 90.31 177 ASN A CA 1
ATOM 1346 C C . ASN A 1 177 ? -6.511 2.392 -6.531 1.00 90.31 177 ASN A C 1
ATOM 1348 O O . ASN A 1 177 ? -7.490 3.123 -6.600 1.00 90.31 177 ASN A O 1
ATOM 1352 N N . ASN A 1 178 ? -5.485 2.735 -5.761 1.00 89.19 178 ASN A N 1
ATOM 1353 C CA . ASN A 1 178 ? -5.494 3.910 -4.892 1.00 89.19 178 ASN A CA 1
ATOM 1354 C C . ASN A 1 178 ? -5.443 5.210 -5.716 1.00 89.19 178 ASN A C 1
ATOM 1356 O O . ASN A 1 178 ? -4.492 5.452 -6.459 1.00 89.19 178 ASN A O 1
ATOM 1360 N N . ALA A 1 179 ? -6.466 6.062 -5.566 1.00 77.56 179 ALA A N 1
ATOM 1361 C CA . ALA A 1 179 ? -6.590 7.340 -6.287 1.00 77.56 179 ALA A CA 1
ATOM 1362 C C . ALA A 1 179 ? -5.449 8.315 -5.986 1.00 77.56 179 ALA A C 1
ATOM 1364 O O . ALA A 1 179 ? -5.154 9.183 -6.792 1.00 77.56 179 ALA A O 1
ATOM 1365 N N . TRP A 1 180 ? -4.870 8.195 -4.794 1.00 83.62 180 TRP A N 1
ATOM 1366 C CA . TRP A 1 180 ? -3.689 8.910 -4.339 1.00 83.62 180 TRP A CA 1
ATOM 1367 C C . TRP A 1 180 ? -2.847 7.910 -3.561 1.00 83.62 180 TRP A C 1
ATOM 1369 O O . TRP A 1 180 ? -2.450 6.870 -4.091 1.00 83.62 180 TRP A O 1
ATOM 1379 N N . TRP A 1 181 ? -2.607 8.192 -2.286 1.00 89.44 181 TRP A N 1
ATOM 1380 C CA . TRP A 1 181 ? -1.739 7.353 -1.497 1.00 89.44 181 TRP A CA 1
ATOM 1381 C C . TRP A 1 181 ? -2.451 6.096 -1.015 1.00 89.44 181 TRP A C 1
ATOM 1383 O O . TRP A 1 181 ? -3.658 6.121 -0.783 1.00 89.44 181 TRP A O 1
ATOM 1393 N N . GLY A 1 182 ? -1.720 4.999 -0.849 1.00 95.44 182 GLY A N 1
ATOM 1394 C CA . GLY A 1 182 ? -2.259 3.818 -0.179 1.00 95.44 182 GLY A CA 1
ATOM 1395 C C . GLY A 1 182 ? -2.376 4.085 1.320 1.00 95.44 182 GLY A C 1
ATOM 1396 O O . GLY A 1 182 ? -3.472 4.226 1.862 1.00 95.44 182 GLY A O 1
ATOM 1397 N N . ILE A 1 183 ? -1.230 4.226 1.982 1.00 98.31 183 ILE A N 1
ATOM 1398 C CA . ILE A 1 183 ? -1.121 4.446 3.426 1.00 98.31 183 ILE A CA 1
ATOM 1399 C C . ILE A 1 183 ? -0.400 5.766 3.684 1.00 98.31 183 ILE A C 1
ATOM 1401 O O . ILE A 1 183 ? 0.680 6.005 3.147 1.00 98.31 183 ILE A O 1
ATOM 1405 N N . TYR A 1 184 ? -0.974 6.600 4.549 1.00 97.50 184 TYR A N 1
ATOM 1406 C CA . TYR A 1 184 ? -0.321 7.788 5.079 1.00 97.50 184 TYR A CA 1
ATOM 1407 C C . TYR A 1 184 ? -0.311 7.780 6.597 1.00 97.50 184 TYR A C 1
ATOM 1409 O O . TYR A 1 184 ? -1.368 7.779 7.230 1.00 97.50 184 TYR A O 1
ATOM 1417 N N . VAL A 1 185 ? 0.886 7.824 7.173 1.00 97.94 185 VAL A N 1
ATOM 1418 C CA . VAL A 1 185 ? 1.090 7.930 8.616 1.00 97.94 185 VAL A CA 1
ATOM 1419 C C . VAL A 1 185 ? 1.914 9.174 8.920 1.00 97.94 185 VAL A C 1
ATOM 1421 O O . VAL A 1 185 ? 3.055 9.316 8.485 1.00 97.94 185 VAL A O 1
ATOM 1424 N N . LYS A 1 186 ? 1.347 10.068 9.727 1.00 97.06 186 LYS A N 1
ATOM 1425 C CA . LYS A 1 186 ? 2.079 11.147 10.387 1.00 97.06 186 LYS A CA 1
ATOM 1426 C C . LYS A 1 186 ? 2.084 10.893 11.885 1.00 97.06 186 LYS A C 1
ATOM 1428 O O . LYS A 1 186 ? 1.033 11.005 12.520 1.00 97.06 186 LYS A O 1
ATOM 1433 N N . CYS A 1 187 ? 3.248 10.561 12.437 1.00 96.94 187 CYS A N 1
ATOM 1434 C CA . CYS A 1 187 ? 3.356 10.018 13.790 1.00 96.94 187 CYS A CA 1
ATOM 1435 C C . CYS A 1 187 ? 4.204 10.865 14.751 1.00 96.94 187 CYS A C 1
ATOM 1437 O O . CYS A 1 187 ? 5.081 11.619 14.336 1.00 96.94 187 CYS A O 1
ATOM 1439 N N . GLY A 1 188 ? 3.941 10.750 16.054 1.00 96.56 188 GLY A N 1
ATOM 1440 C CA . GLY A 1 188 ? 4.845 11.233 17.111 1.00 96.56 188 GLY A CA 1
ATOM 1441 C C . GLY A 1 188 ? 5.518 10.104 17.900 1.00 96.56 188 GLY A C 1
ATOM 1442 O O . GLY A 1 188 ? 6.630 10.296 18.384 1.00 96.56 188 GLY A O 1
ATOM 1443 N N . GLY A 1 189 ? 4.877 8.934 17.987 1.00 97.50 189 GLY A N 1
ATOM 1444 C CA . GLY A 1 189 ? 5.427 7.718 18.586 1.00 97.50 189 GLY A CA 1
ATOM 1445 C C . GLY A 1 189 ? 5.789 6.660 17.545 1.00 97.50 189 GLY A C 1
ATOM 1446 O O . GLY A 1 189 ? 5.482 6.804 16.353 1.00 97.50 189 GLY A O 1
ATOM 1447 N N . ASP A 1 190 ? 6.442 5.600 18.016 1.00 98.44 190 ASP A N 1
ATOM 1448 C CA . ASP A 1 190 ? 6.923 4.507 17.173 1.00 98.44 190 ASP A CA 1
ATOM 1449 C C . ASP A 1 190 ? 5.794 3.922 16.328 1.00 98.44 190 ASP A C 1
ATOM 1451 O O . ASP A 1 190 ? 4.650 3.778 16.770 1.00 98.44 190 ASP A O 1
ATOM 1455 N N . SER A 1 191 ? 6.090 3.674 15.058 1.00 98.62 191 SER A N 1
ATOM 1456 C CA . SER A 1 191 ? 5.075 3.287 14.086 1.00 98.62 191 SER A CA 1
ATOM 1457 C C . SER A 1 191 ? 5.547 2.132 13.222 1.00 98.62 191 SER A C 1
ATOM 1459 O O . SER A 1 191 ? 6.669 2.137 12.726 1.00 98.62 191 SER A O 1
ATOM 1461 N N . LEU A 1 192 ? 4.659 1.161 13.032 1.00 98.88 192 LEU A N 1
ATOM 1462 C CA . LEU A 1 192 ? 4.895 -0.067 12.288 1.00 98.88 192 LEU A CA 1
ATOM 1463 C C . LEU A 1 192 ? 3.929 -0.148 11.106 1.00 98.88 192 LEU A C 1
ATOM 1465 O O . LEU A 1 192 ? 2.711 -0.151 11.283 1.00 98.88 192 LEU A O 1
ATOM 1469 N N . ILE A 1 193 ? 4.466 -0.218 9.897 1.00 98.94 193 ILE A N 1
ATOM 1470 C CA . ILE A 1 193 ? 3.697 -0.429 8.672 1.00 98.94 193 ILE A CA 1
ATOM 1471 C C . ILE A 1 193 ? 4.202 -1.731 8.072 1.00 98.94 193 ILE A C 1
ATOM 1473 O O . ILE A 1 193 ? 5.282 -1.769 7.480 1.00 98.94 193 ILE A O 1
ATOM 1477 N N . GLU A 1 194 ? 3.458 -2.813 8.278 1.00 98.81 194 GLU A N 1
ATOM 1478 C CA . GLU A 1 194 ? 3.949 -4.147 7.948 1.00 98.81 194 GLU A CA 1
ATOM 1479 C C . GLU A 1 194 ? 2.949 -5.034 7.227 1.00 98.81 194 GLU A C 1
ATOM 1481 O O . GLU A 1 194 ? 1.748 -4.929 7.431 1.00 98.81 194 GLU A O 1
ATOM 1486 N N . ASN A 1 195 ? 3.444 -5.981 6.441 1.00 98.81 195 ASN A N 1
ATOM 1487 C CA . ASN A 1 195 ? 2.614 -7.038 5.874 1.00 98.81 195 ASN A CA 1
ATOM 1488 C C . ASN A 1 195 ? 1.427 -6.535 5.034 1.00 98.81 195 ASN A C 1
ATOM 1490 O O . ASN A 1 195 ? 0.339 -7.109 5.086 1.00 98.81 195 ASN A O 1
ATOM 1494 N N . ASN A 1 196 ? 1.600 -5.436 4.295 1.00 98.94 196 ASN A N 1
ATOM 1495 C CA . ASN A 1 196 ? 0.561 -4.893 3.422 1.00 98.94 196 ASN A CA 1
ATOM 1496 C C . ASN A 1 196 ? 0.867 -5.195 1.953 1.00 98.94 196 ASN A C 1
ATOM 1498 O O . ASN A 1 196 ? 2.016 -5.100 1.517 1.00 98.94 196 ASN A O 1
ATOM 1502 N N . PHE A 1 197 ? -0.173 -5.493 1.176 1.00 98.81 197 PHE A N 1
ATOM 1503 C CA . PHE A 1 197 ? -0.098 -5.532 -0.281 1.00 98.81 197 PHE A CA 1
ATOM 1504 C C . PHE A 1 197 ? -0.747 -4.280 -0.865 1.00 98.81 197 PHE A C 1
ATOM 1506 O O . PHE A 1 197 ? -1.916 -3.997 -0.600 1.00 98.81 197 PHE A O 1
ATOM 1513 N N . ILE A 1 198 ? 0.003 -3.522 -1.661 1.00 98.62 198 ILE A N 1
ATOM 1514 C CA . ILE A 1 198 ? -0.478 -2.305 -2.305 1.00 98.62 198 ILE A CA 1
ATOM 1515 C C . ILE A 1 198 ? -0.222 -2.398 -3.803 1.00 98.62 198 ILE A C 1
ATOM 1517 O O . ILE A 1 198 ? 0.917 -2.538 -4.244 1.00 98.62 198 ILE A O 1
ATOM 1521 N N . LEU A 1 199 ? -1.293 -2.277 -4.580 1.00 96.19 199 LEU A N 1
ATOM 1522 C CA . LEU A 1 199 ? -1.263 -2.395 -6.031 1.00 96.19 199 LEU A CA 1
ATOM 1523 C C . LEU A 1 199 ? -1.894 -1.166 -6.671 1.00 96.19 199 LEU A C 1
ATOM 1525 O O . LEU A 1 199 ? -3.036 -0.830 -6.361 1.00 96.19 199 LEU A O 1
ATOM 1529 N N . SER A 1 200 ? -1.182 -0.532 -7.601 1.00 91.25 200 SER A N 1
ATOM 1530 C CA . SER A 1 200 ? -1.644 0.660 -8.315 1.00 91.25 200 SER A CA 1
ATOM 1531 C C . SER A 1 200 ? -1.954 1.822 -7.367 1.00 91.25 200 SER A C 1
ATOM 1533 O O . SER A 1 200 ? -3.062 1.934 -6.842 1.00 91.25 200 SER A O 1
ATOM 1535 N N . SER A 1 201 ? -0.996 2.726 -7.163 1.00 89.88 201 SER A N 1
ATOM 1536 C CA . SER A 1 201 ? -1.222 3.955 -6.382 1.00 89.88 201 SER A CA 1
ATOM 1537 C C . SER A 1 201 ? -0.801 5.194 -7.143 1.00 89.88 201 SER A C 1
ATOM 1539 O O . SER A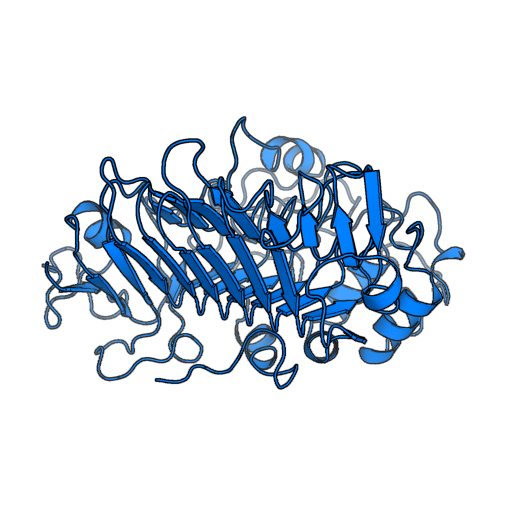 1 201 ? 0.312 5.249 -7.662 1.00 89.88 201 SER A O 1
ATOM 1541 N N . GLN A 1 202 ? -1.644 6.221 -7.153 1.00 84.31 202 GLN A N 1
ATOM 1542 C CA . GLN A 1 202 ? -1.260 7.513 -7.704 1.00 84.31 202 GLN A CA 1
ATOM 1543 C C . GLN A 1 202 ? -0.430 8.311 -6.691 1.00 84.31 202 GLN A C 1
ATOM 1545 O O . GLN A 1 202 ? -0.831 8.558 -5.557 1.00 84.31 202 GLN A O 1
ATOM 1550 N N . GLY A 1 203 ? 0.745 8.792 -7.074 1.00 86.94 203 GLY A N 1
ATOM 1551 C CA . GLY A 1 203 ? 1.569 9.563 -6.147 1.00 86.94 203 GLY A CA 1
ATOM 1552 C C . GLY A 1 203 ? 2.484 8.698 -5.289 1.00 86.94 203 GLY A C 1
ATOM 1553 O O . GLY A 1 203 ? 3.668 8.622 -5.593 1.00 86.94 203 GLY A O 1
ATOM 1554 N N . ARG A 1 204 ? 1.991 8.110 -4.192 1.00 90.81 204 ARG A N 1
ATOM 1555 C CA . ARG A 1 204 ? 2.833 7.425 -3.183 1.00 90.81 204 ARG A CA 1
ATOM 1556 C C . ARG A 1 204 ? 2.109 6.227 -2.606 1.00 90.81 204 ARG A C 1
ATOM 1558 O O . ARG A 1 204 ? 1.051 6.417 -2.034 1.00 90.81 204 ARG A O 1
ATOM 1565 N N . ALA A 1 205 ? 2.637 5.017 -2.689 1.00 96.31 205 ALA A N 1
ATOM 1566 C CA . ALA A 1 205 ? 1.926 3.884 -2.097 1.00 96.31 205 ALA A CA 1
ATOM 1567 C C . ALA A 1 205 ? 1.923 3.952 -0.560 1.00 96.31 205 ALA A C 1
ATOM 1569 O O . ALA A 1 205 ? 0.864 3.828 0.053 1.00 96.31 205 ALA A O 1
ATOM 1570 N N . ILE A 1 206 ? 3.077 4.223 0.054 1.00 98.25 206 ILE A N 1
ATOM 1571 C CA . ILE A 1 206 ? 3.213 4.438 1.499 1.00 98.25 206 ILE A CA 1
ATOM 1572 C C . ILE A 1 206 ? 3.989 5.732 1.738 1.00 98.25 206 ILE A C 1
ATOM 1574 O O . ILE A 1 206 ? 5.104 5.900 1.247 1.00 98.25 206 ILE A O 1
ATOM 1578 N N . GLU A 1 207 ? 3.425 6.637 2.530 1.00 96.94 207 GLU A N 1
ATOM 1579 C CA . GLU A 1 207 ? 4.149 7.774 3.094 1.00 96.94 207 GLU A CA 1
ATOM 1580 C C . GLU A 1 207 ? 4.079 7.720 4.618 1.00 96.94 207 GLU A C 1
ATOM 1582 O O . GLU A 1 207 ? 2.999 7.659 5.208 1.00 96.94 207 GLU A O 1
ATOM 1587 N N . ALA A 1 208 ? 5.241 7.740 5.261 1.00 97.19 208 ALA A N 1
ATOM 1588 C CA . ALA A 1 208 ? 5.350 7.715 6.711 1.00 97.19 208 ALA A CA 1
ATOM 1589 C C . ALA A 1 208 ? 6.349 8.780 7.150 1.00 97.19 208 ALA A C 1
ATOM 1591 O O . ALA A 1 208 ? 7.504 8.756 6.730 1.00 97.19 208 ALA A O 1
ATOM 1592 N N . ILE A 1 209 ? 5.896 9.736 7.961 1.00 96.31 209 ILE A N 1
ATOM 1593 C CA . ILE A 1 209 ? 6.714 10.875 8.386 1.00 96.31 209 ILE A CA 1
ATOM 1594 C C . ILE A 1 209 ? 6.473 11.220 9.861 1.00 96.31 209 ILE A C 1
ATOM 1596 O O . ILE A 1 209 ? 5.356 11.066 10.363 1.00 96.31 209 ILE A O 1
ATOM 1600 N N . PRO A 1 210 ? 7.467 11.778 10.568 1.00 95.62 210 PRO A N 1
ATOM 1601 C CA . PRO A 1 210 ? 7.232 12.358 11.875 1.00 95.62 210 PRO A CA 1
ATOM 1602 C C . PRO A 1 210 ? 6.368 13.619 11.750 1.00 95.62 210 PRO A C 1
ATOM 1604 O O . PRO A 1 210 ? 6.524 14.454 10.852 1.00 95.62 210 PRO A O 1
ATOM 1607 N N . GLY A 1 211 ? 5.462 13.816 12.700 1.00 90.56 211 GLY A N 1
ATOM 1608 C CA . GLY A 1 211 ? 4.840 15.108 12.916 1.00 90.56 211 GLY A CA 1
ATOM 1609 C C . GLY A 1 211 ? 5.868 16.039 13.531 1.00 90.56 211 GLY A C 1
ATOM 1610 O O . GLY A 1 211 ? 6.223 15.852 14.683 1.00 90.56 211 GLY A O 1
ATOM 1611 N N . GLY A 1 212 ? 6.391 17.010 12.779 1.00 86.56 212 GLY A N 1
ATOM 1612 C CA . GLY A 1 212 ? 7.433 17.920 13.276 1.00 86.56 212 GLY A CA 1
ATOM 1613 C C . GLY A 1 212 ? 7.136 18.454 14.687 1.00 86.56 212 GLY A C 1
ATOM 1614 O O . GLY A 1 212 ? 6.130 19.132 14.899 1.00 86.56 212 GLY A O 1
ATOM 1615 N N . GLY A 1 213 ? 7.993 18.108 15.653 1.00 88.25 213 GLY A N 1
ATOM 1616 C CA . GLY A 1 213 ? 7.834 18.463 17.069 1.00 88.25 213 GLY A CA 1
ATOM 1617 C C . GLY A 1 213 ? 6.845 17.605 17.876 1.00 88.25 213 GLY A C 1
ATOM 1618 O O . GLY A 1 213 ? 6.537 17.959 19.010 1.00 88.25 213 GLY A O 1
ATOM 1619 N N . TRP A 1 214 ? 6.311 16.510 17.327 1.00 93.88 214 TRP A N 1
ATOM 1620 C CA . TRP A 1 214 ? 5.389 15.589 18.017 1.00 93.88 214 TRP A CA 1
ATOM 1621 C C . TRP A 1 214 ? 6.113 14.464 18.756 1.00 93.88 214 TRP A C 1
ATOM 1623 O O . TRP A 1 214 ? 5.523 13.863 19.647 1.00 93.88 214 TRP A O 1
ATOM 1633 N N . GLY A 1 215 ? 7.370 14.205 18.407 1.00 93.88 215 GLY A N 1
ATOM 1634 C CA . GLY A 1 215 ? 8.215 13.188 19.018 1.00 93.88 215 GLY A CA 1
ATOM 1635 C C . GLY A 1 215 ? 9.384 12.833 18.105 1.00 93.88 215 GLY A C 1
ATOM 1636 O O . GLY A 1 215 ? 9.652 13.555 17.141 1.00 93.88 215 GLY A O 1
ATOM 1637 N N . LYS A 1 216 ? 10.078 11.742 18.439 1.00 95.50 216 LYS A N 1
ATOM 1638 C CA . LYS A 1 216 ? 11.244 11.216 17.711 1.00 95.50 216 LYS A CA 1
ATOM 1639 C C . LYS A 1 216 ? 11.041 9.727 17.412 1.00 95.50 216 LYS A C 1
ATOM 1641 O O . LYS A 1 216 ? 11.695 8.896 18.036 1.00 95.50 216 LYS A O 1
ATOM 1646 N N . PRO A 1 217 ? 10.067 9.385 16.561 1.00 97.12 217 PRO A N 1
ATOM 1647 C CA . PRO A 1 217 ? 9.648 8.004 16.398 1.00 97.12 217 PRO A CA 1
ATOM 1648 C C . PRO A 1 217 ? 10.706 7.173 15.668 1.00 97.12 217 PRO A C 1
ATOM 1650 O O . PRO A 1 217 ? 11.406 7.671 14.781 1.00 97.12 217 PRO A O 1
ATOM 1653 N N . THR A 1 218 ? 10.744 5.883 15.983 1.00 98.06 218 THR A N 1
ATOM 1654 C CA . THR A 1 218 ? 11.207 4.865 15.042 1.00 98.06 218 THR A CA 1
ATOM 1655 C C . THR A 1 218 ? 10.039 4.465 14.146 1.00 98.06 218 THR A C 1
ATOM 1657 O O . THR A 1 218 ? 8.967 4.088 14.622 1.00 98.06 218 THR A O 1
ATOM 1660 N N . ILE A 1 219 ? 10.229 4.579 12.836 1.00 98.69 219 ILE A N 1
ATOM 1661 C CA . ILE A 1 219 ? 9.252 4.205 11.817 1.00 98.69 219 ILE A CA 1
ATOM 1662 C C . ILE A 1 219 ? 9.778 2.959 11.108 1.00 98.69 219 ILE A C 1
ATOM 1664 O O . ILE A 1 219 ? 10.736 3.029 10.337 1.00 98.69 219 ILE A O 1
ATOM 1668 N N . THR A 1 220 ? 9.140 1.823 11.367 1.00 98.88 220 THR A N 1
ATOM 1669 C CA . THR A 1 220 ? 9.472 0.536 10.756 1.00 98.88 220 THR A CA 1
ATOM 1670 C C . THR A 1 220 ? 8.503 0.235 9.619 1.00 98.88 220 THR A C 1
ATOM 1672 O O . THR A 1 220 ? 7.288 0.208 9.819 1.00 98.88 220 THR A O 1
ATOM 1675 N N . ILE A 1 221 ? 9.038 -0.005 8.424 1.00 98.94 221 ILE A N 1
ATOM 1676 C CA . ILE A 1 221 ? 8.286 -0.377 7.226 1.00 98.94 221 ILE A CA 1
ATOM 1677 C C . ILE A 1 221 ? 8.826 -1.720 6.746 1.00 98.94 221 ILE A C 1
ATOM 1679 O O . ILE A 1 221 ? 9.929 -1.775 6.201 1.00 98.94 221 ILE A O 1
ATOM 1683 N N . LYS A 1 222 ? 8.076 -2.803 6.968 1.00 98.81 222 LYS A N 1
ATOM 1684 C CA . LYS A 1 222 ? 8.588 -4.150 6.698 1.00 98.81 222 LYS A CA 1
ATOM 1685 C C . LYS A 1 222 ? 7.616 -5.117 6.057 1.00 98.81 222 LYS A C 1
ATOM 1687 O O . LYS A 1 222 ? 6.421 -5.046 6.313 1.00 98.81 222 LYS A O 1
ATOM 1692 N N . ASN A 1 223 ? 8.119 -6.072 5.283 1.00 98.81 223 ASN A N 1
ATOM 1693 C CA . ASN A 1 223 ? 7.292 -7.128 4.690 1.00 98.81 223 ASN A CA 1
ATOM 1694 C C . ASN A 1 223 ? 6.117 -6.568 3.860 1.00 98.81 223 ASN A C 1
ATOM 1696 O O . ASN A 1 223 ? 5.034 -7.141 3.854 1.00 98.81 223 ASN A O 1
ATOM 1700 N N . ASN A 1 224 ? 6.259 -5.411 3.206 1.00 98.94 224 ASN A N 1
ATOM 1701 C CA . ASN A 1 224 ? 5.212 -4.883 2.328 1.00 98.94 224 ASN A CA 1
ATOM 1702 C C . ASN A 1 224 ? 5.533 -5.219 0.874 1.00 98.94 224 ASN A C 1
ATOM 1704 O O . ASN A 1 224 ? 6.684 -5.118 0.456 1.00 98.94 224 ASN A O 1
ATOM 1708 N N . THR A 1 225 ? 4.511 -5.549 0.089 1.00 98.94 225 THR A N 1
ATOM 1709 C CA . THR A 1 225 ? 4.626 -5.636 -1.371 1.00 98.94 225 THR A CA 1
ATOM 1710 C C . THR A 1 225 ? 3.922 -4.435 -1.983 1.00 98.94 225 THR A C 1
ATOM 1712 O O . THR A 1 225 ? 2.717 -4.264 -1.812 1.00 98.94 225 THR A O 1
ATOM 1715 N N . VAL A 1 226 ? 4.672 -3.594 -2.690 1.00 98.81 226 VAL A N 1
ATOM 1716 C CA . VAL A 1 226 ? 4.189 -2.385 -3.356 1.00 98.81 226 VAL A CA 1
ATOM 1717 C C . VAL A 1 226 ? 4.522 -2.462 -4.834 1.00 98.81 226 VAL A C 1
ATOM 1719 O O . VAL A 1 226 ? 5.694 -2.430 -5.216 1.00 98.81 226 VAL A O 1
ATOM 1722 N N . LEU A 1 227 ? 3.482 -2.512 -5.660 1.00 97.69 227 LEU A N 1
ATOM 1723 C CA . LEU A 1 227 ? 3.614 -2.627 -7.104 1.00 97.69 227 LEU A CA 1
ATOM 1724 C C . LEU A 1 227 ? 2.842 -1.506 -7.818 1.00 97.69 227 LEU A C 1
ATOM 1726 O O . LEU A 1 227 ? 1.714 -1.172 -7.438 1.00 97.69 227 LEU A O 1
ATOM 1730 N N . PHE A 1 228 ? 3.420 -0.984 -8.901 1.00 93.81 228 PHE A N 1
ATOM 1731 C CA . PHE A 1 228 ? 2.759 -0.082 -9.857 1.00 93.81 228 PHE A CA 1
ATOM 1732 C C . PHE A 1 228 ? 2.403 1.311 -9.305 1.00 93.81 228 PHE A C 1
ATOM 1734 O O . PHE A 1 228 ? 1.248 1.737 -9.261 1.00 93.81 228 PHE A O 1
ATOM 1741 N N . GLY A 1 229 ? 3.411 2.068 -8.871 1.00 91.19 229 GLY A N 1
ATOM 1742 C CA . GLY A 1 229 ? 3.267 3.483 -8.521 1.00 91.19 229 GLY A CA 1
ATOM 1743 C C . GLY A 1 229 ? 3.111 4.381 -9.753 1.00 91.19 229 GLY A C 1
ATOM 1744 O O . GLY A 1 229 ? 4.037 4.524 -10.547 1.00 91.19 229 GLY A O 1
ATOM 1745 N N . HIS A 1 230 ? 1.972 5.059 -9.883 1.00 85.62 230 HIS A N 1
ATOM 1746 C CA . HIS A 1 230 ? 1.643 5.923 -11.015 1.00 85.62 230 HIS A CA 1
ATOM 1747 C C . HIS A 1 230 ? 1.937 7.399 -10.745 1.00 85.62 230 HIS A C 1
ATOM 1749 O O . HIS A 1 230 ? 1.647 7.960 -9.682 1.00 85.62 230 HIS A O 1
ATOM 1755 N N . SER A 1 231 ? 2.489 8.059 -11.755 1.00 80.56 231 SER A N 1
ATOM 1756 C CA . SER A 1 231 ? 2.894 9.458 -11.699 1.00 80.56 231 SER A CA 1
ATOM 1757 C C . SER A 1 231 ? 1.840 10.355 -12.341 1.00 80.56 231 SER A C 1
ATOM 1759 O O . SER A 1 231 ? 1.522 10.161 -13.501 1.00 80.56 231 SER A O 1
ATOM 1761 N N . LEU A 1 232 ? 1.358 11.387 -11.642 1.00 66.81 232 LEU A N 1
ATOM 1762 C CA . LEU A 1 232 ? 0.567 12.469 -12.266 1.00 66.81 232 LEU A CA 1
ATOM 1763 C C . LEU A 1 232 ? 1.428 13.612 -12.821 1.00 66.81 232 LEU A C 1
ATOM 1765 O O . LEU A 1 232 ? 0.945 14.474 -13.555 1.00 66.81 232 LEU A O 1
ATOM 1769 N N . LYS A 1 233 ? 2.689 13.667 -12.389 1.00 62.44 233 LYS A N 1
ATOM 1770 C CA . LYS A 1 233 ? 3.719 14.652 -12.737 1.00 62.44 233 LYS A CA 1
ATOM 1771 C C . LYS A 1 233 ? 5.073 14.003 -12.518 1.00 62.44 233 LYS A C 1
ATOM 1773 O O . LYS A 1 233 ? 5.197 13.198 -11.613 1.00 62.44 233 LYS A O 1
ATOM 1778 N N . THR A 1 234 ? 6.106 14.452 -13.217 1.00 58.94 234 THR A N 1
ATOM 1779 C CA . THR A 1 234 ? 7.409 13.773 -13.339 1.00 58.94 234 THR A CA 1
ATOM 1780 C C . THR A 1 234 ? 8.100 13.278 -12.051 1.00 58.94 234 THR A C 1
ATOM 1782 O O . THR A 1 234 ? 8.952 12.399 -12.177 1.00 58.94 234 THR A O 1
ATOM 1785 N N . THR A 1 235 ? 7.786 13.789 -10.849 1.00 64.56 235 THR A N 1
ATOM 1786 C CA . THR A 1 235 ? 8.441 13.474 -9.554 1.00 64.56 235 THR A CA 1
ATOM 1787 C C . THR A 1 235 ? 7.629 12.608 -8.574 1.00 64.56 235 THR A C 1
ATOM 1789 O O . THR A 1 235 ? 8.098 12.343 -7.461 1.00 64.56 235 THR A O 1
ATOM 1792 N N . GLU A 1 236 ? 6.430 12.175 -8.962 1.00 83.44 236 GLU A N 1
ATOM 1793 C CA . GLU A 1 236 ? 5.522 11.323 -8.176 1.00 83.44 236 GLU A CA 1
ATOM 1794 C C . GLU A 1 236 ? 5.530 9.864 -8.698 1.00 83.44 236 GLU A C 1
ATOM 1796 O O . GLU A 1 236 ? 6.271 9.543 -9.627 1.00 83.44 236 GLU A O 1
ATOM 1801 N N . GLY A 1 237 ? 4.711 8.977 -8.126 1.00 88.75 237 GLY A N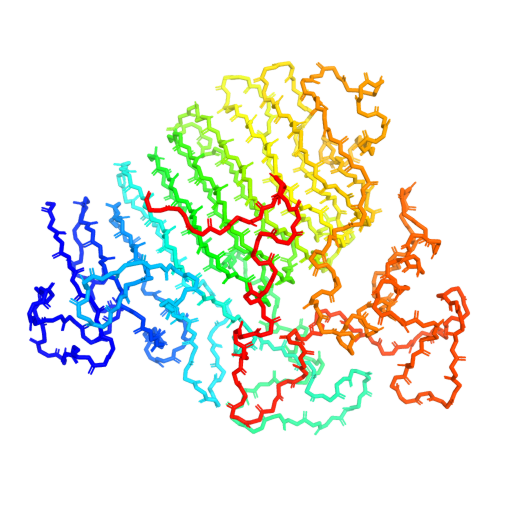 1
ATOM 1802 C CA . GLY A 1 237 ? 4.631 7.548 -8.474 1.00 88.75 237 GLY A CA 1
ATOM 1803 C C . GLY A 1 237 ? 5.590 6.674 -7.668 1.00 88.75 237 GLY A C 1
ATOM 1804 O O . GLY A 1 237 ? 6.190 5.760 -8.211 1.00 88.75 237 GLY A O 1
ATOM 1805 N N . ARG A 1 238 ? 5.805 7.011 -6.397 1.00 92.94 238 ARG A N 1
ATOM 1806 C CA . ARG A 1 238 ? 6.800 6.415 -5.497 1.00 92.94 238 ARG A CA 1
ATOM 1807 C C . ARG A 1 238 ? 6.206 5.217 -4.765 1.00 92.94 238 ARG A C 1
ATOM 1809 O O . ARG A 1 238 ? 5.040 5.271 -4.367 1.00 92.94 238 ARG A O 1
ATOM 1816 N N . ALA A 1 239 ? 7.017 4.198 -4.504 1.00 97.25 239 ALA A N 1
ATOM 1817 C CA . ALA A 1 239 ? 6.599 3.108 -3.632 1.00 97.25 239 ALA A CA 1
ATOM 1818 C C . ALA A 1 239 ? 6.560 3.601 -2.174 1.00 97.25 239 ALA A C 1
ATOM 1820 O O . ALA A 1 239 ? 5.483 3.752 -1.597 1.00 97.25 239 ALA A O 1
ATOM 1821 N N . LEU A 1 240 ? 7.717 3.963 -1.614 1.00 97.88 240 LEU A N 1
ATOM 1822 C CA . LEU A 1 240 ? 7.834 4.523 -0.266 1.00 97.88 240 LEU A CA 1
ATOM 1823 C C . LEU A 1 240 ? 8.251 5.999 -0.306 1.00 97.88 240 LEU A C 1
ATOM 1825 O O . LEU A 1 240 ? 9.058 6.420 -1.136 1.00 97.88 240 LEU A O 1
ATOM 1829 N N . SER A 1 241 ? 7.707 6.808 0.603 1.00 95.69 241 SER A N 1
ATOM 1830 C CA . SER A 1 241 ? 8.130 8.191 0.850 1.00 95.69 241 SER A CA 1
ATOM 1831 C C . SER A 1 241 ? 8.392 8.428 2.334 1.00 95.69 241 SER A C 1
ATOM 1833 O O . SER A 1 241 ? 7.505 8.222 3.164 1.00 95.69 241 SER A O 1
ATOM 1835 N N . THR A 1 242 ? 9.609 8.864 2.654 1.00 96.00 242 THR A N 1
ATOM 1836 C CA . THR A 1 242 ? 10.094 9.037 4.030 1.00 96.00 242 THR A CA 1
ATOM 1837 C C . THR A 1 242 ? 10.908 10.324 4.194 1.00 96.00 242 THR A C 1
ATOM 1839 O O . THR A 1 242 ? 11.435 10.889 3.231 1.00 96.00 242 THR A O 1
ATOM 1842 N N . ASP A 1 243 ? 11.053 10.780 5.441 1.00 93.94 243 ASP A N 1
ATOM 1843 C CA . ASP A 1 243 ? 11.806 11.989 5.803 1.00 93.94 243 ASP A CA 1
ATOM 1844 C C . ASP A 1 243 ? 12.973 11.673 6.786 1.00 93.94 243 ASP A C 1
ATOM 1846 O O . ASP A 1 243 ? 12.981 12.204 7.904 1.00 93.94 243 ASP A O 1
ATOM 1850 N N . PRO A 1 244 ? 13.957 10.810 6.437 1.00 92.06 244 PRO A N 1
ATOM 1851 C CA . PRO A 1 244 ? 15.131 10.522 7.270 1.00 92.06 244 PRO A CA 1
ATOM 1852 C C . PRO A 1 244 ? 16.078 11.725 7.278 1.00 92.06 244 PRO A C 1
ATOM 1854 O O . PRO A 1 244 ? 16.899 11.906 6.384 1.00 92.06 244 PRO A O 1
ATOM 1857 N N . ARG A 1 245 ? 15.914 12.610 8.264 1.00 87.50 245 ARG A N 1
ATOM 1858 C CA . ARG A 1 245 ? 16.710 13.841 8.386 1.00 87.50 245 ARG A CA 1
ATOM 1859 C C . ARG A 1 245 ? 17.944 13.658 9.267 1.00 87.50 245 ARG A C 1
ATOM 1861 O O . ARG A 1 245 ? 19.039 14.081 8.906 1.00 87.50 245 ARG A O 1
ATOM 1868 N N . ASP A 1 246 ? 17.718 13.125 10.462 1.00 86.44 246 ASP A N 1
ATOM 1869 C CA . ASP A 1 246 ? 18.703 12.821 11.495 1.00 86.44 246 ASP A CA 1
ATOM 1870 C C . ASP A 1 246 ? 18.032 11.991 12.604 1.00 86.44 246 ASP A C 1
ATOM 1872 O O . ASP A 1 246 ? 16.804 11.995 12.746 1.00 86.44 246 ASP A O 1
ATOM 1876 N N . GLU A 1 247 ? 18.846 11.334 13.430 1.00 82.00 247 GLU A N 1
ATOM 1877 C CA . GLU A 1 247 ? 18.418 10.566 14.613 1.00 82.00 247 GLU A CA 1
ATOM 1878 C C . GLU A 1 247 ? 17.596 11.388 15.627 1.00 82.00 247 GLU A C 1
ATOM 1880 O O . GLU A 1 247 ? 16.856 10.842 16.444 1.00 82.00 247 GLU A O 1
ATOM 1885 N N . LYS A 1 248 ? 17.699 12.725 15.588 1.00 84.94 248 LYS A N 1
ATOM 1886 C CA . LYS A 1 248 ? 16.971 13.623 16.494 1.00 84.94 248 LYS A CA 1
ATOM 1887 C C . LYS A 1 248 ? 15.556 13.909 16.003 1.00 84.94 248 LYS A C 1
ATOM 1889 O O . LYS A 1 248 ? 14.778 14.470 16.776 1.00 84.94 248 LYS A O 1
ATOM 1894 N N . THR A 1 249 ? 15.240 13.550 14.761 1.00 90.19 249 THR A N 1
ATOM 1895 C CA . THR A 1 249 ? 13.947 13.778 14.118 1.00 90.19 249 THR A CA 1
ATOM 1896 C C . THR A 1 249 ? 13.134 12.488 14.052 1.00 90.19 249 THR A C 1
ATOM 1898 O O . THR A 1 249 ? 12.002 12.470 14.526 1.00 90.19 249 THR A O 1
ATOM 1901 N N . ALA A 1 250 ? 13.695 11.430 13.467 1.00 94.75 250 ALA A N 1
ATOM 1902 C CA . ALA A 1 250 ? 13.111 10.091 13.400 1.00 94.75 250 ALA A CA 1
ATOM 1903 C C . ALA A 1 250 ? 14.161 9.098 12.887 1.00 94.75 250 ALA A C 1
ATOM 1905 O O . ALA A 1 250 ? 15.027 9.475 12.094 1.00 94.75 250 ALA A O 1
ATOM 1906 N N . LYS A 1 251 ? 14.036 7.831 13.286 1.00 96.50 251 LYS A N 1
ATOM 1907 C CA . LYS A 1 251 ? 14.778 6.714 12.689 1.00 96.50 251 LYS A CA 1
ATOM 1908 C C . LYS A 1 251 ? 13.852 5.931 11.767 1.00 96.50 251 LYS A C 1
ATOM 1910 O O . LYS A 1 251 ? 12.714 5.662 12.138 1.00 96.50 251 LYS A O 1
ATOM 1915 N N . TYR A 1 252 ? 14.342 5.534 10.601 1.00 98.31 252 TYR A N 1
ATOM 1916 C CA . TYR A 1 252 ? 13.617 4.669 9.676 1.00 98.31 252 TYR A CA 1
ATOM 1917 C C . TYR A 1 252 ? 14.289 3.304 9.591 1.00 98.31 252 TYR A C 1
ATOM 1919 O O . TYR A 1 252 ? 15.509 3.223 9.471 1.00 98.31 252 TYR A O 1
ATOM 1927 N N . VAL A 1 253 ? 13.486 2.245 9.643 1.00 98.56 253 VAL A N 1
ATOM 1928 C CA . VAL A 1 253 ? 13.922 0.864 9.407 1.00 98.56 253 VAL A CA 1
ATOM 1929 C C . VAL A 1 253 ? 13.062 0.302 8.286 1.00 98.56 253 VAL A C 1
ATOM 1931 O O . VAL A 1 253 ? 11.860 0.115 8.471 1.00 98.56 253 VAL A O 1
ATOM 1934 N N . ILE A 1 254 ? 13.657 0.098 7.115 1.00 98.75 254 ILE A N 1
ATOM 1935 C CA . ILE A 1 254 ? 12.971 -0.365 5.908 1.00 98.75 254 ILE A CA 1
ATOM 1936 C C . ILE A 1 254 ? 13.550 -1.722 5.532 1.00 98.75 254 ILE A C 1
ATOM 1938 O O . ILE A 1 254 ? 14.682 -1.798 5.060 1.00 98.75 254 ILE A O 1
ATOM 1942 N N . GLU A 1 255 ? 12.782 -2.786 5.755 1.00 98.62 255 GLU A N 1
ATOM 1943 C CA . GLU A 1 255 ? 13.297 -4.147 5.603 1.00 98.62 255 GLU A CA 1
ATOM 1944 C C . GLU A 1 255 ? 12.332 -5.125 4.937 1.00 98.62 255 GLU A C 1
ATOM 1946 O O . GLU A 1 255 ? 11.121 -5.045 5.136 1.00 98.62 255 GLU A O 1
ATOM 1951 N N . ASN A 1 256 ? 12.853 -6.089 4.176 1.00 98.75 256 ASN A N 1
ATOM 1952 C CA . ASN A 1 256 ? 12.063 -7.200 3.631 1.00 98.75 256 ASN A CA 1
ATOM 1953 C C . ASN A 1 256 ? 10.878 -6.747 2.766 1.00 98.75 256 ASN A C 1
ATOM 1955 O O . ASN A 1 256 ? 9.850 -7.416 2.730 1.00 98.75 256 ASN A O 1
ATOM 1959 N N . ASN A 1 257 ? 10.951 -5.599 2.091 1.00 98.94 257 ASN A N 1
ATOM 1960 C CA . ASN A 1 257 ? 9.872 -5.143 1.211 1.00 98.94 257 ASN A CA 1
ATOM 1961 C C . ASN A 1 257 ? 10.109 -5.594 -0.237 1.00 98.94 257 ASN A C 1
ATOM 1963 O O . ASN A 1 257 ? 11.247 -5.773 -0.660 1.00 98.94 257 ASN A O 1
ATOM 1967 N N . VAL A 1 258 ? 9.034 -5.718 -1.014 1.00 98.94 258 VAL A N 1
ATOM 1968 C CA . VAL A 1 258 ? 9.068 -5.826 -2.480 1.00 98.94 258 VAL A CA 1
ATOM 1969 C C . VAL A 1 258 ? 8.555 -4.509 -3.050 1.00 98.94 258 VAL A C 1
ATOM 1971 O O . VAL A 1 258 ? 7.394 -4.169 -2.834 1.00 98.94 258 VAL A O 1
ATOM 1974 N N . LEU A 1 259 ? 9.396 -3.762 -3.763 1.00 98.81 259 LEU A N 1
ATOM 1975 C CA . LEU A 1 259 ? 9.095 -2.417 -4.261 1.00 98.81 259 LEU A CA 1
ATOM 1976 C C . LEU A 1 259 ? 9.396 -2.347 -5.763 1.00 98.81 259 LEU A C 1
ATOM 1978 O O . LEU A 1 259 ? 10.552 -2.184 -6.158 1.00 98.81 259 LEU A O 1
ATOM 1982 N N . ALA A 1 260 ? 8.365 -2.481 -6.603 1.00 97.81 260 ALA A N 1
ATOM 1983 C CA . ALA A 1 260 ? 8.579 -2.635 -8.041 1.00 97.81 260 ALA A CA 1
ATOM 1984 C C . ALA A 1 260 ? 7.568 -1.927 -8.954 1.00 97.81 260 ALA A C 1
ATOM 1986 O O . ALA A 1 260 ? 6.447 -1.604 -8.555 1.00 97.81 260 ALA A O 1
ATOM 1987 N N . PHE A 1 261 ? 7.974 -1.718 -10.209 1.00 95.31 261 PHE A N 1
ATOM 1988 C CA . PHE A 1 261 ? 7.157 -1.130 -11.282 1.00 95.31 261 PHE A CA 1
ATOM 1989 C C . PHE A 1 261 ? 6.660 0.290 -10.980 1.00 95.31 261 PHE A C 1
ATOM 1991 O O . PHE A 1 261 ? 5.560 0.687 -11.361 1.00 95.31 261 PHE A O 1
ATOM 1998 N N . ASN A 1 262 ? 7.452 1.080 -10.259 1.00 93.56 262 ASN A N 1
ATOM 1999 C CA . ASN A 1 262 ? 7.072 2.430 -9.854 1.00 93.56 262 ASN A CA 1
ATOM 2000 C C . ASN A 1 262 ? 7.594 3.465 -10.860 1.00 93.56 262 ASN A C 1
ATOM 2002 O O . ASN A 1 262 ? 8.773 3.473 -11.200 1.00 93.56 262 ASN A O 1
ATOM 2006 N N . HIS A 1 263 ? 6.752 4.408 -11.297 1.00 90.06 263 HIS A N 1
ATOM 2007 C CA . HIS A 1 263 ? 7.182 5.535 -12.142 1.00 90.06 263 HIS A CA 1
ATOM 2008 C C . HIS A 1 263 ? 8.146 6.490 -11.401 1.00 90.06 263 HIS A C 1
ATOM 2010 O O . HIS A 1 263 ? 8.830 7.312 -12.028 1.00 90.06 263 HIS A O 1
ATOM 2016 N N . GLY A 1 264 ? 8.140 6.446 -10.067 1.00 90.50 264 GLY A N 1
ATOM 2017 C CA . GLY A 1 264 ? 9.052 7.127 -9.155 1.00 90.50 264 GLY A CA 1
ATOM 2018 C C . GLY A 1 264 ? 10.202 6.220 -8.709 1.00 90.50 264 GLY A C 1
ATOM 2019 O O . GLY A 1 264 ? 10.697 5.414 -9.490 1.00 90.50 264 GLY A O 1
ATOM 2020 N N . GLY A 1 265 ? 10.665 6.404 -7.469 1.00 93.06 265 GLY A N 1
ATOM 2021 C CA . GLY A 1 265 ? 11.656 5.516 -6.855 1.00 93.06 265 GLY A CA 1
ATOM 2022 C C . GLY A 1 265 ? 11.014 4.436 -5.982 1.00 93.06 265 GLY A C 1
ATOM 2023 O O . GLY A 1 265 ? 9.880 4.623 -5.519 1.00 93.06 265 GLY A O 1
ATOM 2024 N N . GLY A 1 266 ? 11.751 3.350 -5.732 1.00 96.75 266 GLY A N 1
ATOM 2025 C CA . GLY A 1 266 ? 11.365 2.304 -4.778 1.00 96.75 266 GLY A CA 1
ATOM 2026 C C . GLY A 1 266 ? 11.231 2.881 -3.367 1.00 96.75 266 GLY A C 1
ATOM 2027 O O . GLY A 1 266 ? 10.141 2.934 -2.797 1.00 96.75 266 GLY A O 1
ATOM 2028 N N . VAL A 1 267 ? 12.317 3.451 -2.853 1.00 97.62 267 VAL A N 1
ATOM 2029 C CA . VAL A 1 267 ? 12.332 4.307 -1.664 1.00 97.62 267 VAL A CA 1
ATOM 2030 C C . VAL A 1 267 ? 12.669 5.728 -2.082 1.00 97.62 267 VAL A C 1
ATOM 2032 O O . VAL A 1 267 ? 13.639 5.969 -2.792 1.00 97.62 267 VAL A O 1
ATOM 2035 N N . THR A 1 268 ? 11.860 6.699 -1.660 1.00 95.62 268 THR A N 1
ATOM 2036 C CA . THR A 1 268 ? 12.152 8.118 -1.877 1.00 95.62 268 THR A CA 1
ATOM 2037 C C . THR A 1 268 ? 12.268 8.860 -0.557 1.00 95.62 268 THR A C 1
ATOM 2039 O O . THR A 1 268 ? 11.300 8.937 0.199 1.00 95.62 268 THR A O 1
ATOM 2042 N N . THR A 1 269 ? 13.418 9.478 -0.313 1.00 95.31 269 THR A N 1
ATOM 2043 C CA . THR A 1 269 ? 13.667 10.278 0.881 1.00 95.31 269 THR A CA 1
ATOM 2044 C C . THR A 1 269 ? 13.671 11.769 0.553 1.00 95.31 269 THR A C 1
ATOM 2046 O O . THR A 1 269 ? 14.222 12.233 -0.452 1.00 95.31 269 THR A O 1
ATOM 2049 N N . LYS A 1 270 ? 13.045 12.571 1.415 1.00 92.69 270 LYS A N 1
ATOM 2050 C CA . LYS A 1 270 ? 13.057 14.032 1.262 1.00 92.69 270 LYS A CA 1
ATOM 2051 C C . LYS A 1 270 ? 14.413 14.658 1.582 1.00 92.69 270 LYS A C 1
ATOM 2053 O O . LYS A 1 270 ? 14.775 15.665 0.985 1.00 92.69 270 LYS A O 1
ATOM 2058 N N . PHE A 1 271 ? 15.137 14.096 2.539 1.00 92.88 271 PHE A N 1
ATOM 2059 C CA . PHE A 1 271 ? 16.451 14.572 2.965 1.00 92.88 271 PHE A CA 1
ATOM 2060 C C . PHE A 1 271 ? 17.513 13.537 2.602 1.00 92.88 271 PHE A C 1
ATOM 206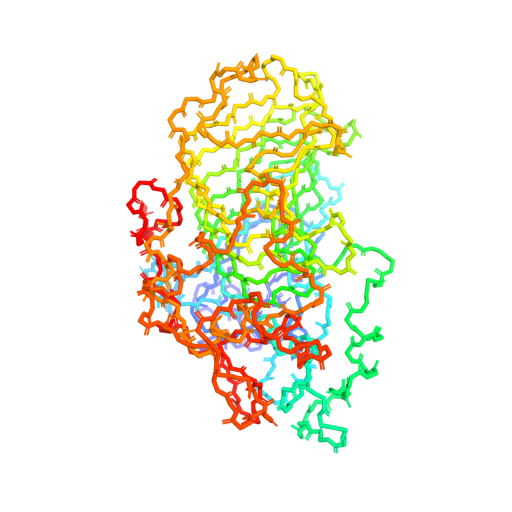2 O O . PHE A 1 271 ? 17.186 12.364 2.417 1.00 92.88 271 PHE A O 1
ATOM 2069 N N . ASN A 1 272 ? 18.771 13.969 2.496 1.00 91.62 272 ASN A N 1
ATOM 2070 C CA . ASN A 1 272 ? 19.890 13.033 2.439 1.00 91.62 272 ASN A CA 1
ATOM 2071 C C . ASN A 1 272 ? 19.932 12.277 3.772 1.00 91.62 272 ASN A C 1
ATOM 2073 O O . ASN A 1 272 ? 20.056 12.945 4.809 1.00 91.62 272 ASN A O 1
ATOM 2077 N N . PRO A 1 273 ? 19.789 10.939 3.764 1.00 90.25 273 PRO A N 1
ATOM 2078 C CA . PRO A 1 273 ? 19.919 10.151 4.974 1.00 90.25 273 PRO A CA 1
ATOM 2079 C C . PRO A 1 273 ? 21.292 10.398 5.589 1.00 90.25 273 PRO A C 1
ATOM 2081 O O . PRO A 1 273 ? 22.301 10.450 4.892 1.00 90.25 273 PRO A O 1
ATOM 2084 N N . LYS A 1 274 ? 21.313 10.581 6.902 1.00 86.56 274 LYS A N 1
ATOM 2085 C CA . LYS A 1 274 ? 22.543 10.586 7.694 1.00 86.56 274 LYS A CA 1
ATOM 2086 C C . LYS A 1 274 ? 22.713 9.237 8.372 1.00 86.56 274 LYS A C 1
ATOM 2088 O O . LYS A 1 274 ? 21.717 8.535 8.581 1.00 86.56 274 LYS A O 1
ATOM 2093 N N . GLU A 1 275 ? 23.936 8.932 8.784 1.00 84.25 275 GLU A N 1
ATOM 2094 C CA . GLU A 1 275 ? 24.235 7.778 9.631 1.00 84.25 275 GLU A CA 1
ATOM 2095 C C . GLU A 1 275 ? 23.214 7.663 10.783 1.00 84.25 275 GLU A C 1
ATOM 2097 O O . GLU A 1 275 ? 22.822 8.657 11.405 1.00 84.25 275 GLU A O 1
ATOM 2102 N N . GLY A 1 276 ? 22.689 6.454 10.993 1.00 88.00 276 GLY A N 1
ATOM 2103 C CA . GLY A 1 276 ? 21.694 6.150 12.028 1.00 88.00 276 GLY A CA 1
ATOM 2104 C C . GLY A 1 276 ? 20.253 6.610 11.751 1.00 88.00 276 GLY A C 1
ATOM 2105 O O . GLY A 1 276 ? 19.342 6.184 12.463 1.00 88.00 276 GLY A O 1
ATOM 2106 N N . SER A 1 277 ? 20.002 7.437 10.726 1.00 94.06 277 SER A N 1
ATOM 2107 C CA . SER A 1 277 ? 18.644 7.918 10.401 1.00 94.06 277 SER A CA 1
ATOM 2108 C C . SER A 1 277 ? 17.838 6.967 9.511 1.00 94.06 277 SER A C 1
ATOM 2110 O O . SER A 1 277 ? 16.605 7.022 9.526 1.00 94.06 277 SER A O 1
ATOM 2112 N N . LEU A 1 278 ? 18.513 6.089 8.767 1.00 96.19 278 LEU A N 1
ATOM 2113 C CA . LEU A 1 278 ? 17.910 5.114 7.865 1.00 96.19 278 LEU A CA 1
ATOM 2114 C C . LEU A 1 278 ? 18.693 3.798 7.913 1.00 96.19 278 LEU A C 1
ATOM 2116 O O . LEU A 1 278 ? 19.915 3.802 7.811 1.00 96.19 278 LEU A O 1
ATOM 2120 N N . VAL A 1 279 ? 17.955 2.702 8.051 1.00 97.12 279 VAL A N 1
ATOM 2121 C CA . VAL A 1 279 ? 18.384 1.333 7.750 1.00 97.12 279 VAL A CA 1
ATOM 2122 C C . VAL A 1 279 ? 17.536 0.863 6.577 1.00 97.12 279 VAL A C 1
ATOM 2124 O O . VAL A 1 279 ? 16.309 1.019 6.618 1.00 97.12 279 VAL A O 1
ATOM 2127 N N . LEU A 1 280 ? 18.167 0.322 5.542 1.00 97.75 280 LEU A N 1
ATOM 2128 C CA . LEU A 1 280 ? 17.501 -0.129 4.328 1.00 97.75 280 LEU A CA 1
ATOM 2129 C C . LEU A 1 280 ? 18.016 -1.520 3.979 1.00 97.75 280 LEU A C 1
ATOM 2131 O O . LEU A 1 280 ? 18.895 -1.620 3.146 1.00 97.75 280 LEU A O 1
ATOM 2135 N N . ASN A 1 281 ? 17.487 -2.585 4.575 1.00 98.12 281 ASN A N 1
ATOM 2136 C CA . ASN A 1 281 ? 18.091 -3.918 4.437 1.00 98.12 281 ASN A CA 1
ATOM 2137 C C . ASN A 1 281 ? 17.132 -4.912 3.798 1.00 98.12 281 ASN A C 1
ATOM 2139 O O . ASN A 1 281 ? 15.929 -4.847 4.024 1.00 98.12 281 ASN A O 1
ATOM 2143 N N . ASN A 1 282 ? 17.649 -5.883 3.054 1.00 98.38 282 ASN A N 1
ATOM 2144 C CA . ASN A 1 282 ? 16.872 -7.019 2.568 1.00 98.38 282 ASN A CA 1
ATOM 2145 C C . ASN A 1 282 ? 15.615 -6.606 1.786 1.00 98.38 282 ASN A C 1
ATOM 2147 O O . ASN A 1 282 ? 14.559 -7.198 1.959 1.00 98.38 282 ASN A O 1
ATOM 2151 N N . ASN A 1 283 ? 15.663 -5.571 0.948 1.00 98.75 283 ASN A N 1
ATOM 2152 C CA . ASN A 1 283 ? 14.528 -5.217 0.093 1.00 98.75 283 ASN A CA 1
ATOM 2153 C C . ASN A 1 283 ? 14.757 -5.720 -1.333 1.00 98.75 283 ASN A C 1
ATOM 2155 O O . ASN A 1 283 ? 15.870 -5.674 -1.852 1.00 98.75 283 ASN A O 1
ATOM 2159 N N . LYS A 1 284 ? 13.680 -6.165 -1.977 1.00 98.69 284 LYS A N 1
ATOM 2160 C CA . LYS A 1 284 ? 13.657 -6.533 -3.388 1.00 98.69 284 LYS A CA 1
ATOM 2161 C C . LYS A 1 284 ? 13.111 -5.378 -4.206 1.00 98.69 284 LYS A C 1
ATOM 2163 O O . LYS A 1 284 ? 11.974 -4.942 -4.001 1.00 98.69 284 LYS A O 1
ATOM 2168 N N . PHE A 1 285 ? 13.902 -4.925 -5.161 1.00 98.50 285 PHE A N 1
ATOM 2169 C CA . PHE A 1 285 ? 13.545 -3.860 -6.075 1.00 98.50 285 PHE A CA 1
ATOM 2170 C C . PHE A 1 285 ? 13.500 -4.355 -7.510 1.00 98.50 285 PHE A C 1
ATOM 2172 O O . PHE A 1 285 ? 14.249 -5.253 -7.883 1.00 98.50 285 PHE A O 1
ATOM 2179 N N . TRP A 1 286 ? 12.631 -3.757 -8.321 1.00 97.56 286 TRP A N 1
ATOM 2180 C CA . TRP A 1 286 ? 12.632 -4.000 -9.758 1.00 97.56 286 TRP A CA 1
ATOM 2181 C C . TRP A 1 286 ? 11.898 -2.903 -10.517 1.00 97.56 286 TRP A C 1
ATOM 2183 O O . TRP A 1 286 ? 10.820 -2.472 -10.107 1.00 97.56 286 TRP A O 1
ATOM 2193 N N . PHE A 1 287 ? 12.429 -2.480 -11.660 1.00 95.31 287 PHE A N 1
ATOM 2194 C CA . PHE A 1 287 ? 11.731 -1.576 -12.579 1.00 95.31 2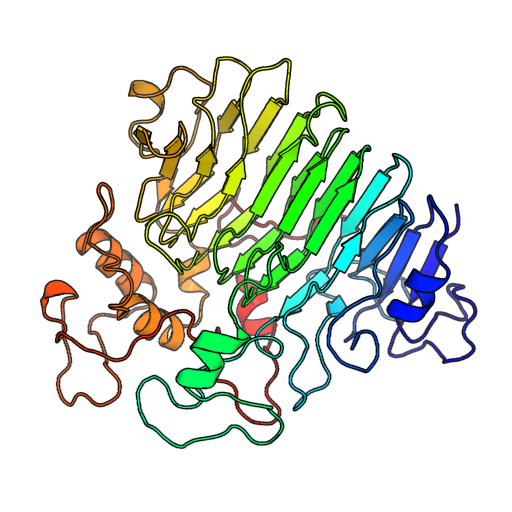87 PHE A CA 1
ATOM 2195 C C . PHE A 1 287 ? 11.181 -0.291 -11.911 1.00 95.31 287 PHE A C 1
ATOM 2197 O O . PHE A 1 287 ? 10.055 0.151 -12.160 1.00 95.31 287 PHE A O 1
ATOM 2204 N N . ASN A 1 288 ? 11.957 0.311 -11.006 1.00 94.19 288 ASN A N 1
ATOM 2205 C CA . ASN A 1 288 ? 11.648 1.618 -10.426 1.00 94.19 288 ASN A CA 1
ATOM 2206 C C . ASN A 1 288 ? 12.260 2.703 -11.311 1.00 94.19 288 ASN A C 1
ATOM 2208 O O . ASN A 1 288 ? 13.461 2.954 -11.250 1.00 94.19 288 ASN A O 1
ATOM 2212 N N . ARG A 1 289 ? 11.440 3.373 -12.127 1.00 90.88 289 ARG A N 1
ATOM 2213 C CA . ARG A 1 289 ? 11.906 4.224 -13.235 1.00 90.88 289 ARG A CA 1
ATOM 2214 C C . ARG A 1 289 ? 12.947 5.266 -12.825 1.00 90.88 289 ARG A C 1
ATOM 2216 O O . ARG A 1 289 ? 13.827 5.601 -13.614 1.00 90.88 289 ARG A O 1
ATOM 2223 N N . ARG A 1 290 ? 12.839 5.835 -11.618 1.00 90.00 290 ARG A N 1
ATOM 2224 C CA . ARG A 1 290 ? 13.822 6.825 -11.155 1.00 90.00 290 ARG A CA 1
ATOM 2225 C C . ARG A 1 290 ? 15.076 6.214 -10.549 1.00 90.00 290 ARG A C 1
ATOM 2227 O O . ARG A 1 290 ? 16.125 6.798 -10.780 1.00 90.00 290 ARG A O 1
ATOM 2234 N N . ALA A 1 291 ? 14.924 5.189 -9.712 1.00 93.44 291 ALA A N 1
ATOM 2235 C CA . ALA A 1 291 ? 15.969 4.489 -8.957 1.00 93.44 291 ALA A CA 1
ATOM 2236 C C . ALA A 1 291 ? 15.324 3.577 -7.900 1.00 93.44 291 ALA A C 1
ATOM 2238 O O . ALA A 1 291 ? 14.192 3.831 -7.467 1.00 93.44 291 ALA A O 1
ATOM 2239 N N . ASP A 1 292 ? 16.066 2.602 -7.386 1.00 96.31 292 ASP A N 1
ATOM 2240 C CA . ASP A 1 292 ? 15.645 1.851 -6.197 1.00 96.31 292 ASP A CA 1
ATOM 2241 C C . ASP A 1 292 ? 15.637 2.736 -4.946 1.00 96.31 292 ASP A C 1
ATOM 2243 O O . ASP A 1 292 ? 14.665 2.718 -4.187 1.00 96.31 292 ASP A O 1
ATOM 2247 N N . LEU A 1 293 ? 16.641 3.606 -4.796 1.00 96.12 293 LEU A N 1
ATOM 2248 C CA . LEU A 1 293 ? 16.673 4.680 -3.808 1.00 96.12 293 LEU A CA 1
ATOM 2249 C C . LEU A 1 293 ? 16.828 6.043 -4.491 1.00 96.12 293 LEU A C 1
ATOM 2251 O O . LEU A 1 293 ? 17.792 6.308 -5.202 1.00 96.12 293 LEU A O 1
ATOM 2255 N N . ASN A 1 294 ? 15.899 6.953 -4.212 1.00 93.62 294 ASN A N 1
ATOM 2256 C CA . ASN A 1 294 ? 15.971 8.363 -4.580 1.00 93.62 294 ASN A CA 1
ATOM 2257 C C . ASN A 1 294 ? 16.050 9.207 -3.303 1.00 93.62 294 ASN A C 1
ATOM 2259 O O . ASN A 1 294 ? 15.163 9.105 -2.460 1.00 93.62 294 ASN A O 1
ATOM 2263 N N . PHE A 1 295 ? 17.069 10.049 -3.148 1.00 92.94 295 PHE A N 1
ATOM 2264 C CA . PHE A 1 295 ? 17.310 10.770 -1.900 1.00 92.94 295 PHE A CA 1
ATOM 2265 C C . PHE A 1 295 ? 17.620 12.258 -2.085 1.00 92.94 295 PHE A C 1
ATOM 2267 O O . PHE A 1 295 ? 17.870 12.747 -3.190 1.00 92.94 295 PHE A O 1
ATOM 2274 N N . GLY A 1 296 ? 17.507 13.015 -0.987 1.00 88.38 296 GLY A N 1
ATOM 2275 C CA . GLY A 1 296 ? 17.788 14.454 -0.985 1.00 88.38 296 GLY A CA 1
ATOM 2276 C C . GLY A 1 296 ? 16.797 15.282 -1.795 1.00 88.38 296 GLY A C 1
ATOM 2277 O O . GLY A 1 296 ? 17.177 16.265 -2.421 1.00 88.38 296 GLY A O 1
ATOM 2278 N N . ALA A 1 297 ? 15.526 14.873 -1.831 1.00 82.75 297 ALA A N 1
ATOM 2279 C CA . ALA A 1 297 ? 14.507 15.486 -2.684 1.00 82.75 297 ALA A CA 1
ATOM 2280 C C . ALA A 1 297 ? 14.839 15.409 -4.189 1.00 82.75 297 ALA A C 1
ATOM 2282 O O . ALA A 1 297 ? 14.411 16.266 -4.966 1.00 82.75 297 ALA A O 1
ATOM 2283 N N . GLY A 1 298 ? 15.540 14.353 -4.613 1.00 80.06 298 GLY A N 1
ATOM 2284 C CA . GLY A 1 298 ? 15.865 14.111 -6.018 1.00 80.06 298 GLY A CA 1
ATOM 2285 C C . GLY A 1 298 ? 17.267 14.525 -6.435 1.00 80.06 298 GLY A C 1
ATOM 2286 O O . GLY A 1 298 ? 17.531 14.524 -7.632 1.00 80.06 298 GLY A O 1
ATOM 2287 N N . THR A 1 299 ? 18.140 14.894 -5.495 1.00 85.25 299 THR A N 1
ATOM 2288 C CA . THR A 1 299 ? 19.535 15.243 -5.796 1.00 85.25 299 THR A CA 1
ATOM 2289 C C . THR A 1 299 ? 20.440 14.023 -5.937 1.00 85.25 299 THR A C 1
ATOM 2291 O O . THR A 1 299 ? 21.482 14.139 -6.571 1.00 85.25 299 THR A O 1
ATOM 2294 N N . GLY A 1 300 ? 20.063 12.884 -5.349 1.00 90.62 300 GLY A N 1
ATOM 2295 C CA . GLY A 1 300 ? 20.816 11.633 -5.413 1.00 90.62 300 GLY A CA 1
ATOM 2296 C C . GLY A 1 300 ? 19.932 10.445 -5.781 1.00 90.62 300 GLY A C 1
ATOM 2297 O O . GLY A 1 300 ? 18.736 10.416 -5.471 1.00 90.62 300 GLY A O 1
ATOM 2298 N N . THR A 1 301 ? 20.524 9.469 -6.461 1.00 93.38 301 THR A N 1
ATOM 2299 C CA . THR A 1 301 ? 19.866 8.236 -6.901 1.00 93.38 301 THR A CA 1
ATOM 2300 C C . THR A 1 301 ? 20.850 7.078 -6.857 1.00 93.38 301 THR A C 1
ATOM 2302 O O . THR A 1 301 ? 21.987 7.269 -7.273 1.00 93.38 301 THR A O 1
ATOM 2305 N N . ALA A 1 302 ? 20.401 5.902 -6.427 1.00 94.44 302 ALA A N 1
ATOM 2306 C CA . ALA A 1 302 ? 21.182 4.669 -6.445 1.00 94.44 302 ALA A CA 1
ATOM 2307 C C . ALA A 1 302 ? 20.271 3.461 -6.718 1.00 94.44 302 ALA A C 1
ATOM 2309 O O . ALA A 1 302 ? 19.083 3.486 -6.379 1.00 94.44 302 ALA A O 1
ATOM 2310 N N . ASN A 1 303 ? 20.837 2.399 -7.288 1.00 94.56 303 ASN A N 1
ATOM 2311 C CA . ASN A 1 303 ? 20.181 1.100 -7.441 1.00 94.56 303 ASN A CA 1
ATOM 2312 C C . ASN A 1 303 ? 20.774 0.077 -6.477 1.00 94.56 303 ASN A C 1
ATOM 2314 O O . ASN A 1 303 ? 21.937 0.199 -6.102 1.00 94.56 303 ASN A O 1
ATOM 2318 N N . ALA A 1 304 ? 19.993 -0.947 -6.124 1.00 94.94 304 ALA A N 1
ATOM 2319 C CA . ALA A 1 304 ? 20.363 -1.916 -5.092 1.00 94.94 304 ALA A CA 1
ATOM 2320 C C . ALA A 1 304 ? 21.712 -2.607 -5.349 1.00 94.94 304 ALA A C 1
ATOM 2322 O O . ALA A 1 304 ? 22.448 -2.872 -4.407 1.00 94.94 304 ALA A O 1
ATOM 2323 N N . GLN A 1 305 ? 22.068 -2.820 -6.619 1.00 92.62 305 GLN A N 1
ATOM 2324 C CA . GLN A 1 305 ? 23.348 -3.413 -7.028 1.00 92.62 305 GLN A CA 1
ATOM 2325 C C . GLN A 1 305 ? 24.578 -2.581 -6.628 1.00 92.62 305 GLN A C 1
ATOM 2327 O O . GLN A 1 305 ? 25.661 -3.142 -6.532 1.00 92.62 305 GLN A O 1
ATOM 2332 N N . ASN A 1 306 ? 24.411 -1.277 -6.385 1.00 93.19 306 ASN A N 1
ATOM 2333 C CA . ASN A 1 306 ? 25.502 -0.353 -6.064 1.00 93.19 306 ASN A CA 1
ATOM 2334 C C . ASN A 1 306 ? 25.384 0.232 -4.647 1.00 93.19 306 ASN A C 1
ATOM 2336 O O . ASN A 1 306 ? 26.139 1.132 -4.298 1.00 93.19 306 ASN A O 1
ATOM 2340 N N . PHE A 1 307 ? 24.417 -0.201 -3.827 1.00 94.56 307 PHE A N 1
ATOM 2341 C CA . PHE A 1 307 ? 24.172 0.436 -2.528 1.00 94.56 307 PHE A CA 1
ATOM 2342 C C . PHE A 1 307 ? 25.384 0.394 -1.592 1.00 94.56 307 PHE A C 1
ATOM 2344 O O . PHE A 1 307 ? 25.676 1.413 -0.974 1.00 94.56 307 PHE A O 1
ATOM 2351 N N . GLU A 1 308 ? 26.096 -0.733 -1.524 1.00 90.31 308 GLU A N 1
ATOM 2352 C CA . GLU A 1 308 ? 27.278 -0.880 -0.659 1.00 90.31 308 GLU A CA 1
ATOM 2353 C C . GLU A 1 308 ? 28.439 0.041 -1.073 1.00 90.31 308 GLU A C 1
ATOM 2355 O O . GLU A 1 308 ? 29.229 0.447 -0.222 1.00 90.31 308 GLU A O 1
ATOM 2360 N N . ASP A 1 309 ? 28.517 0.403 -2.358 1.00 90.56 309 ASP A N 1
ATOM 2361 C CA . ASP A 1 309 ? 29.554 1.287 -2.901 1.00 90.56 309 ASP A CA 1
ATOM 2362 C C . ASP A 1 309 ? 29.154 2.773 -2.827 1.00 90.56 309 ASP A C 1
ATOM 2364 O O . ASP A 1 309 ? 29.996 3.641 -2.588 1.00 90.56 309 ASP A O 1
ATOM 2368 N N . ASP A 1 310 ? 27.868 3.077 -3.036 1.00 89.94 310 ASP A N 1
ATOM 2369 C CA . ASP A 1 310 ? 27.363 4.444 -3.212 1.00 89.94 310 ASP A CA 1
ATOM 2370 C C . ASP A 1 310 ? 26.847 5.091 -1.911 1.00 89.94 310 ASP A C 1
ATOM 2372 O O . ASP A 1 310 ? 26.649 6.312 -1.869 1.00 89.94 310 ASP A O 1
ATOM 2376 N N . LEU A 1 311 ? 26.555 4.306 -0.864 1.00 92.19 311 LEU A N 1
ATOM 2377 C CA . LEU A 1 311 ? 25.825 4.771 0.322 1.00 92.19 311 LEU A CA 1
ATOM 2378 C C . LEU A 1 311 ? 26.593 4.532 1.630 1.00 92.19 311 LEU A C 1
ATOM 2380 O O . LEU A 1 311 ? 27.137 3.468 1.888 1.00 92.19 311 LEU A O 1
ATOM 2384 N N . GLU A 1 312 ? 26.559 5.527 2.518 1.00 89.81 312 GLU A N 1
ATOM 2385 C CA . GLU A 1 312 ? 27.283 5.520 3.802 1.00 89.81 312 GLU A CA 1
ATOM 2386 C C . GLU A 1 312 ? 26.400 5.086 4.995 1.00 89.81 312 GLU A C 1
ATOM 2388 O O . GLU A 1 312 ? 26.566 5.558 6.122 1.00 89.81 312 GLU A O 1
ATOM 2393 N N . PHE A 1 313 ? 25.395 4.239 4.766 1.00 90.31 313 PHE A N 1
ATOM 2394 C CA . PHE A 1 313 ? 24.519 3.715 5.820 1.00 90.31 313 PHE A CA 1
ATOM 2395 C C . PHE A 1 313 ? 24.136 2.256 5.556 1.00 90.31 313 PHE A C 1
ATOM 2397 O O . PHE A 1 313 ? 24.392 1.716 4.484 1.00 90.31 313 PHE A O 1
ATOM 2404 N N . ASP A 1 314 ? 23.526 1.623 6.559 1.00 93.50 314 ASP A N 1
ATOM 2405 C CA . ASP A 1 314 ? 23.186 0.200 6.537 1.00 93.50 314 ASP A CA 1
ATOM 2406 C C . ASP A 1 314 ? 22.232 -0.141 5.380 1.00 93.50 314 ASP A C 1
ATOM 2408 O O . ASP A 1 314 ? 21.101 0.366 5.320 1.00 93.50 314 ASP A O 1
ATOM 2412 N N . THR A 1 315 ? 22.749 -0.943 4.444 1.00 95.69 315 THR A N 1
ATOM 2413 C CA . THR A 1 315 ? 22.113 -1.310 3.173 1.00 95.69 315 THR A CA 1
ATOM 2414 C C . THR A 1 315 ? 22.263 -2.799 2.830 1.00 95.69 315 THR A C 1
ATOM 2416 O O . THR A 1 315 ? 22.209 -3.192 1.662 1.00 95.69 315 THR A O 1
ATOM 2419 N N . GLU A 1 316 ? 22.434 -3.651 3.841 1.00 95.88 316 GLU A N 1
ATOM 2420 C CA . GLU A 1 316 ? 22.735 -5.074 3.650 1.00 95.88 316 GLU A CA 1
ATOM 2421 C C . GLU A 1 316 ? 21.605 -5.832 2.926 1.00 95.88 316 GLU A C 1
ATOM 2423 O O . GLU A 1 316 ? 20.422 -5.666 3.228 1.00 95.88 316 GLU A O 1
ATOM 2428 N N . GLY A 1 317 ? 21.967 -6.713 1.988 1.00 96.69 317 GLY A N 1
ATOM 2429 C CA . GLY A 1 317 ? 21.073 -7.751 1.457 1.00 96.69 317 GLY A CA 1
ATOM 2430 C C . GLY A 1 317 ? 19.963 -7.277 0.510 1.00 96.69 317 GLY A C 1
ATOM 2431 O O . GLY A 1 317 ? 19.052 -8.046 0.200 1.00 96.69 317 GLY A O 1
ATOM 2432 N N . ASN A 1 318 ? 19.995 -6.026 0.039 1.00 98.12 318 ASN A N 1
ATOM 2433 C CA . ASN A 1 318 ? 19.057 -5.572 -0.991 1.00 98.12 318 ASN A CA 1
ATOM 2434 C C . ASN A 1 318 ? 19.362 -6.218 -2.346 1.00 98.12 318 ASN A C 1
ATOM 2436 O O . ASN A 1 318 ? 20.519 -6.374 -2.725 1.00 98.12 318 ASN A O 1
ATOM 2440 N N . VAL A 1 319 ? 18.315 -6.538 -3.105 1.00 97.12 319 VAL A N 1
ATOM 2441 C CA . VAL A 1 319 ? 18.432 -7.206 -4.407 1.00 97.12 319 VAL A CA 1
ATOM 2442 C C . VAL A 1 319 ? 17.634 -6.473 -5.482 1.00 97.12 319 VAL A C 1
ATOM 2444 O O . VAL A 1 319 ? 16.567 -5.919 -5.208 1.00 97.12 319 VAL A O 1
ATOM 2447 N N . HIS A 1 320 ? 18.139 -6.492 -6.716 1.00 95.38 320 HIS A N 1
ATOM 2448 C CA . HIS A 1 320 ? 17.441 -5.984 -7.899 1.00 95.38 320 HIS A CA 1
ATOM 2449 C C . HIS A 1 320 ? 16.946 -7.172 -8.738 1.00 95.38 320 HIS A C 1
ATOM 2451 O O . HIS A 1 320 ? 17.668 -7.678 -9.595 1.00 95.38 320 HIS A O 1
ATOM 2457 N N . GLU A 1 321 ? 15.743 -7.667 -8.442 1.00 96.44 321 GLU A N 1
ATOM 2458 C CA . GLU A 1 321 ? 15.200 -8.910 -9.002 1.00 96.44 321 GLU A CA 1
ATOM 2459 C C . GLU A 1 321 ? 13.700 -8.810 -9.282 1.00 96.44 321 GLU A C 1
ATOM 2461 O O . GLU A 1 321 ? 12.940 -8.282 -8.464 1.00 96.44 321 GLU A O 1
ATOM 2466 N N . ILE A 1 322 ? 13.251 -9.414 -10.390 1.00 97.69 322 ILE A N 1
ATOM 2467 C CA . ILE A 1 322 ? 11.827 -9.485 -10.739 1.00 97.69 322 ILE A CA 1
ATOM 2468 C C . ILE A 1 322 ? 11.034 -10.159 -9.604 1.00 97.69 322 ILE A C 1
ATOM 2470 O O . ILE A 1 322 ? 11.330 -11.302 -9.235 1.00 97.69 322 ILE A O 1
ATOM 2474 N N . PRO A 1 323 ? 9.981 -9.508 -9.075 1.00 98.31 323 PRO A N 1
ATOM 2475 C CA . PRO A 1 323 ? 9.117 -10.122 -8.081 1.00 98.31 323 PRO A CA 1
ATOM 2476 C C . PRO A 1 323 ? 8.366 -11.325 -8.646 1.00 98.31 323 PRO A C 1
ATOM 2478 O O . PRO A 1 323 ? 7.737 -11.240 -9.703 1.00 98.31 323 PRO A O 1
ATOM 2481 N N . LYS A 1 324 ? 8.328 -12.423 -7.890 1.00 98.38 324 LYS A N 1
ATOM 2482 C CA . LYS A 1 324 ? 7.527 -13.609 -8.232 1.00 98.38 324 LYS A CA 1
ATOM 2483 C C . LYS A 1 324 ? 6.035 -13.286 -8.258 1.00 98.38 324 LYS A C 1
ATOM 2485 O O . LYS A 1 324 ? 5.302 -13.871 -9.053 1.00 98.38 324 LYS A O 1
ATOM 2490 N N . ALA A 1 325 ? 5.601 -12.313 -7.450 1.00 97.81 325 ALA A N 1
ATOM 2491 C CA . ALA A 1 325 ? 4.248 -11.773 -7.480 1.00 97.81 325 ALA A CA 1
ATOM 2492 C C . ALA A 1 325 ? 3.787 -11.338 -8.883 1.00 97.81 325 ALA A C 1
ATOM 2494 O O . ALA A 1 325 ? 2.599 -11.450 -9.172 1.00 97.81 325 ALA A O 1
ATOM 2495 N N . LEU A 1 326 ? 4.692 -10.882 -9.764 1.00 97.94 326 LEU A N 1
ATOM 2496 C CA . LEU A 1 326 ? 4.336 -10.437 -11.117 1.00 97.94 326 LEU A CA 1
ATOM 2497 C C . LEU A 1 326 ? 3.630 -11.535 -11.920 1.00 97.94 326 LEU A C 1
ATOM 2499 O O . LEU A 1 326 ? 2.630 -11.256 -12.575 1.00 97.94 326 LEU A O 1
ATOM 2503 N N . ALA A 1 327 ? 4.114 -12.777 -11.832 1.00 97.50 327 ALA A N 1
ATOM 2504 C CA . ALA A 1 327 ? 3.569 -13.922 -12.568 1.00 97.50 327 ALA A CA 1
ATOM 2505 C C . ALA A 1 327 ? 2.129 -14.285 -12.158 1.00 97.50 327 ALA A C 1
ATOM 2507 O O . ALA A 1 327 ? 1.472 -15.075 -12.832 1.00 97.50 327 ALA A O 1
ATOM 2508 N N . LEU A 1 328 ? 1.656 -13.735 -11.037 1.00 97.06 328 LEU A N 1
ATOM 2509 C CA . LEU A 1 328 ? 0.337 -13.987 -10.461 1.00 97.06 328 LEU A CA 1
ATOM 2510 C C . LEU A 1 328 ? -0.650 -12.848 -10.742 1.00 97.06 328 LEU A C 1
ATOM 2512 O O . LEU A 1 328 ? -1.804 -12.928 -10.326 1.00 97.06 328 LEU A O 1
ATOM 2516 N N . LEU A 1 329 ? -0.204 -11.787 -11.421 1.00 94.94 329 LEU A N 1
ATOM 2517 C CA . LEU A 1 329 ? -1.049 -10.667 -11.813 1.00 94.94 329 LEU A CA 1
ATOM 2518 C C . LEU A 1 329 ? -1.712 -10.905 -13.171 1.00 94.94 329 LEU A C 1
ATOM 2520 O O . LEU A 1 329 ? -1.273 -11.704 -13.997 1.00 94.94 329 LEU A O 1
ATOM 2524 N N . GLU A 1 330 ? -2.783 -10.160 -13.415 1.00 92.81 330 GLU A N 1
ATOM 2525 C CA . GLU A 1 330 ? -3.585 -10.274 -14.630 1.00 92.81 330 GLU A CA 1
ATOM 2526 C C . GLU A 1 330 ? -2.810 -9.782 -15.860 1.00 92.81 330 GLU A C 1
ATOM 2528 O O . GLU A 1 330 ? -2.556 -8.586 -16.039 1.00 92.81 330 GLU A O 1
ATOM 2533 N N . LYS A 1 331 ? -2.439 -10.723 -16.737 1.00 92.38 331 LYS A N 1
ATOM 2534 C CA . LYS A 1 331 ? -1.573 -10.467 -17.899 1.00 92.38 331 LYS A CA 1
ATOM 2535 C C . LYS A 1 331 ? -2.128 -9.393 -18.841 1.00 92.38 331 LYS A C 1
ATOM 2537 O O . LYS A 1 331 ? -1.377 -8.550 -19.315 1.00 92.38 331 LYS A O 1
ATOM 2542 N N . ASP A 1 332 ? -3.444 -9.384 -19.071 1.00 87.50 332 ASP A N 1
ATOM 2543 C CA . ASP A 1 332 ? -4.102 -8.459 -20.005 1.00 87.50 332 ASP A CA 1
ATOM 2544 C C . ASP A 1 332 ? -4.105 -7.021 -19.468 1.00 87.50 332 ASP A C 1
ATOM 2546 O O . ASP A 1 332 ? -4.235 -6.055 -20.225 1.00 87.50 332 ASP A O 1
ATOM 2550 N N . TRP A 1 333 ? -4.014 -6.871 -18.145 1.00 87.88 333 TRP A N 1
ATOM 2551 C CA . TRP A 1 333 ? -3.809 -5.582 -17.506 1.00 87.88 333 TRP A CA 1
ATOM 2552 C C . TRP A 1 333 ? -2.354 -5.141 -17.642 1.00 87.88 333 TRP A C 1
ATOM 2554 O O . TRP A 1 333 ? -2.095 -4.012 -18.057 1.00 87.88 333 TRP A O 1
ATOM 2564 N N . PHE A 1 334 ? -1.410 -6.040 -17.354 1.00 91.44 334 PHE A N 1
ATOM 2565 C CA . PHE A 1 334 ? 0.016 -5.737 -17.437 1.00 91.44 334 PHE A CA 1
ATOM 2566 C C . PHE A 1 334 ? 0.460 -5.400 -18.871 1.00 91.44 334 PHE A C 1
ATOM 2568 O O . PHE A 1 334 ? 1.224 -4.456 -19.069 1.00 91.44 334 PHE A O 1
ATOM 2575 N N . ASP A 1 335 ? -0.075 -6.079 -19.890 1.00 89.38 335 ASP A N 1
ATOM 2576 C CA . ASP A 1 335 ? 0.200 -5.761 -21.300 1.00 89.38 335 ASP A CA 1
ATOM 2577 C C . ASP A 1 335 ? -0.201 -4.317 -21.651 1.00 89.38 335 ASP A C 1
ATOM 2579 O O . ASP A 1 335 ? 0.547 -3.594 -22.304 1.00 89.38 335 ASP A O 1
ATOM 2583 N N . LYS A 1 336 ? -1.336 -3.842 -21.122 1.00 84.44 336 LYS A N 1
ATOM 2584 C CA . LYS A 1 336 ? -1.770 -2.444 -21.285 1.00 84.44 336 LYS A CA 1
ATOM 2585 C C . LYS A 1 336 ? -0.897 -1.480 -20.494 1.00 84.44 336 LYS A C 1
ATOM 2587 O O . LYS A 1 336 ? -0.551 -0.422 -21.008 1.00 84.44 336 LYS A O 1
ATOM 2592 N N . TRP A 1 337 ? -0.548 -1.827 -19.256 1.00 87.00 337 TRP A N 1
ATOM 2593 C CA . TRP A 1 337 ? 0.306 -0.991 -18.412 1.00 87.00 337 TRP A CA 1
ATOM 2594 C C . TRP A 1 337 ? 1.679 -0.760 -19.057 1.00 87.00 337 TRP A C 1
ATOM 2596 O O . TRP A 1 337 ? 2.128 0.376 -19.178 1.00 87.00 337 TRP A O 1
ATOM 2606 N N . THR A 1 338 ? 2.305 -1.827 -19.555 1.00 89.19 338 THR A N 1
ATOM 2607 C CA . THR A 1 338 ? 3.612 -1.770 -20.233 1.00 89.19 338 THR A CA 1
ATOM 2608 C C . THR A 1 338 ? 3.573 -1.041 -21.582 1.00 89.19 338 THR A C 1
ATOM 2610 O O . THR A 1 338 ? 4.616 -0.687 -22.121 1.00 89.19 338 THR A O 1
ATOM 2613 N N . ALA A 1 339 ? 2.383 -0.784 -22.126 1.00 85.75 339 ALA A N 1
ATOM 2614 C CA . ALA A 1 339 ? 2.185 0.001 -23.336 1.00 85.75 339 ALA A CA 1
ATOM 2615 C C . ALA A 1 339 ? 1.953 1.501 -23.068 1.00 85.75 339 ALA A C 1
ATOM 2617 O O . ALA A 1 339 ? 1.697 2.240 -24.020 1.00 85.75 339 ALA A O 1
ATOM 2618 N N . ASP A 1 340 ? 1.997 1.981 -21.821 1.00 77.31 340 ASP A N 1
ATOM 2619 C CA . ASP A 1 340 ? 1.731 3.393 -21.520 1.00 77.31 340 ASP A CA 1
ATOM 2620 C C . ASP A 1 340 ? 2.769 4.335 -22.169 1.00 77.31 340 ASP A C 1
ATOM 2622 O O . ASP A 1 340 ? 3.934 3.993 -22.357 1.00 77.31 340 ASP A O 1
ATOM 2626 N N . GLU A 1 341 ? 2.322 5.527 -22.569 1.00 73.56 341 GLU A N 1
ATOM 2627 C CA . GLU A 1 341 ? 3.154 6.607 -23.135 1.00 73.56 341 GLU A CA 1
ATOM 2628 C C . GLU A 1 341 ? 3.166 7.846 -22.234 1.00 73.56 341 GLU A C 1
ATOM 2630 O O . GLU A 1 341 ? 3.983 8.744 -22.427 1.00 73.56 341 GLU A O 1
ATOM 2635 N N . PHE A 1 342 ? 2.238 7.954 -21.268 1.00 69.38 342 PHE A N 1
ATOM 2636 C CA . PHE A 1 342 ? 2.113 9.173 -20.463 1.00 69.38 342 PHE A CA 1
ATOM 2637 C C . PHE A 1 342 ? 3.389 9.463 -19.674 1.00 69.38 342 PHE A C 1
ATOM 2639 O O . PHE A 1 342 ? 3.868 10.599 -19.609 1.00 69.38 342 PHE A O 1
ATOM 2646 N N . VAL A 1 343 ? 3.941 8.405 -19.101 1.00 71.00 343 VAL A N 1
ATOM 2647 C CA . VAL A 1 343 ? 5.308 8.354 -18.634 1.00 71.00 343 VAL A CA 1
ATOM 2648 C C . VAL A 1 343 ? 6.048 7.443 -19.592 1.00 71.00 343 VAL A C 1
ATOM 2650 O O . VAL A 1 343 ? 5.631 6.308 -19.781 1.00 71.00 343 VAL A O 1
ATOM 2653 N N . ASP A 1 344 ? 7.147 7.923 -20.171 1.00 78.75 344 ASP A N 1
ATOM 2654 C CA . ASP A 1 344 ? 8.054 7.014 -20.856 1.00 78.75 344 ASP A CA 1
ATOM 2655 C C . ASP A 1 344 ? 8.681 6.085 -19.806 1.00 78.75 344 ASP A C 1
ATOM 2657 O O . ASP A 1 344 ? 9.546 6.504 -19.025 1.00 78.75 344 ASP A O 1
ATOM 2661 N N . ILE A 1 345 ? 8.140 4.866 -19.711 1.00 81.44 345 ILE A N 1
ATOM 2662 C CA . ILE A 1 345 ? 8.480 3.894 -18.669 1.00 81.44 345 ILE A CA 1
ATOM 2663 C C . ILE A 1 345 ? 9.896 3.337 -18.843 1.00 81.44 345 ILE A C 1
ATOM 2665 O O . ILE A 1 345 ? 10.487 2.915 -17.856 1.00 81.44 345 ILE A O 1
ATOM 2669 N N . CYS A 1 346 ? 10.455 3.430 -20.054 1.00 84.44 346 CYS A N 1
ATOM 2670 C CA . CYS A 1 346 ? 11.827 3.036 -20.378 1.00 84.44 346 CYS A CA 1
ATOM 2671 C C . CYS A 1 346 ? 12.810 4.221 -20.409 1.00 84.44 346 CYS A C 1
ATOM 2673 O O . CYS A 1 346 ? 13.991 4.017 -20.657 1.00 84.44 346 CYS A O 1
ATOM 2675 N N . ALA A 1 347 ? 12.369 5.458 -20.146 1.00 76.94 347 ALA A N 1
ATOM 2676 C CA . ALA A 1 347 ? 13.255 6.630 -20.068 1.00 76.94 347 ALA A CA 1
ATOM 2677 C C . ALA A 1 347 ? 13.806 6.876 -18.651 1.00 76.94 347 ALA A C 1
ATOM 2679 O O . ALA A 1 347 ? 13.921 8.024 -18.206 1.00 76.94 347 ALA A O 1
ATOM 2680 N N . GLY A 1 348 ? 14.070 5.808 -17.899 1.00 70.88 348 GLY A N 1
ATOM 2681 C CA . GLY A 1 348 ? 14.703 5.891 -16.588 1.00 70.88 348 GLY A CA 1
ATOM 2682 C C . GLY A 1 348 ? 16.225 5.954 -16.686 1.00 70.88 348 GLY A C 1
ATOM 2683 O O . GLY A 1 348 ? 16.811 5.593 -17.697 1.00 70.88 348 GLY A O 1
ATOM 2684 N N . ASN A 1 349 ? 16.881 6.377 -15.605 1.00 73.88 349 ASN A N 1
ATOM 2685 C CA . ASN A 1 349 ? 18.347 6.296 -15.506 1.00 73.88 349 ASN A CA 1
ATOM 2686 C C . ASN A 1 349 ? 18.841 4.857 -15.260 1.00 73.88 349 ASN A C 1
ATOM 2688 O O . ASN A 1 349 ? 20.029 4.585 -15.385 1.00 73.88 349 ASN A O 1
ATOM 2692 N N . PHE A 1 350 ? 17.930 3.979 -14.843 1.00 80.94 350 PHE A N 1
ATOM 2693 C CA . PHE A 1 350 ? 18.216 2.713 -14.166 1.00 80.94 350 PHE A CA 1
ATOM 2694 C C . PHE A 1 350 ? 17.289 1.573 -14.594 1.00 80.94 350 PHE A C 1
ATOM 2696 O O . PHE A 1 350 ? 17.319 0.508 -13.987 1.00 80.94 350 PHE A O 1
ATOM 2703 N N . VAL A 1 351 ? 16.417 1.838 -15.566 1.00 87.19 351 VAL A N 1
ATOM 2704 C CA . VAL A 1 351 ? 15.523 0.849 -16.165 1.00 87.19 351 VAL A CA 1
ATOM 2705 C C . VAL A 1 351 ? 15.499 1.101 -17.659 1.00 87.19 351 VAL A C 1
ATOM 2707 O O . VAL A 1 351 ? 15.479 2.265 -18.078 1.00 87.19 351 VAL A O 1
ATOM 2710 N N . ASP A 1 352 ? 15.472 0.038 -18.448 1.00 89.69 352 ASP A N 1
ATOM 2711 C CA . ASP A 1 352 ? 15.431 0.136 -19.901 1.00 89.69 352 ASP A CA 1
ATOM 2712 C C . ASP A 1 352 ? 14.385 -0.802 -20.535 1.00 89.69 352 ASP A C 1
ATOM 2714 O O . ASP A 1 352 ? 13.492 -1.350 -19.880 1.00 89.69 352 ASP A O 1
ATOM 2718 N N . GLU A 1 353 ? 14.424 -0.917 -21.863 1.00 92.69 353 GLU A N 1
ATOM 2719 C CA . GLU A 1 353 ? 13.537 -1.810 -22.611 1.00 92.69 353 GLU A CA 1
ATOM 2720 C C . GLU A 1 353 ? 13.825 -3.293 -22.330 1.00 92.69 353 GLU A C 1
ATOM 2722 O O . GLU A 1 353 ? 12.893 -4.094 -22.335 1.00 92.69 353 GLU A O 1
ATOM 2727 N N . SER A 1 354 ? 15.073 -3.671 -22.038 1.00 93.06 354 SER A N 1
ATOM 2728 C CA . SER A 1 354 ? 15.428 -5.051 -21.697 1.00 93.06 354 SER A CA 1
ATOM 2729 C C . SER A 1 354 ? 14.732 -5.481 -20.407 1.00 93.06 354 SER A C 1
ATOM 2731 O O . SER A 1 354 ? 14.085 -6.530 -20.386 1.00 93.06 354 SER A O 1
ATOM 2733 N N . ASP A 1 355 ? 14.770 -4.646 -19.366 1.00 93.81 355 ASP A N 1
ATOM 2734 C CA . ASP A 1 355 ? 14.092 -4.938 -18.095 1.00 93.81 355 ASP A CA 1
ATOM 2735 C C . ASP A 1 355 ? 12.570 -5.068 -18.277 1.00 93.81 355 ASP A C 1
ATOM 2737 O O . ASP A 1 355 ? 11.911 -5.942 -17.692 1.00 93.81 355 ASP A O 1
ATOM 2741 N N . LEU A 1 356 ? 11.990 -4.210 -19.127 1.00 94.62 356 LEU A N 1
ATOM 2742 C CA . LEU A 1 356 ? 10.567 -4.247 -19.456 1.00 94.62 356 LEU A CA 1
ATOM 2743 C C . LEU A 1 356 ? 10.207 -5.559 -20.157 1.00 94.62 356 LEU A C 1
ATOM 2745 O O . LEU A 1 356 ? 9.234 -6.215 -19.782 1.00 94.62 356 LEU A O 1
ATOM 2749 N N . MET A 1 357 ? 10.986 -5.951 -21.164 1.00 95.44 357 MET A N 1
ATOM 2750 C CA . MET A 1 357 ? 10.737 -7.168 -21.933 1.00 95.44 357 MET A CA 1
ATOM 2751 C C . MET A 1 357 ? 10.959 -8.430 -21.096 1.00 95.44 357 MET A C 1
ATOM 2753 O O . MET A 1 357 ? 10.156 -9.356 -21.198 1.00 95.44 357 MET A O 1
ATOM 2757 N N . GLN A 1 358 ? 11.943 -8.445 -20.192 1.00 96.44 358 GLN A N 1
ATOM 2758 C CA . GLN A 1 358 ? 12.132 -9.539 -19.234 1.00 96.44 358 GLN A CA 1
ATOM 2759 C C . GLN A 1 358 ? 10.914 -9.683 -18.307 1.00 96.44 358 GLN A C 1
ATOM 2761 O O . GLN A 1 358 ? 10.428 -10.786 -18.058 1.00 96.44 358 GLN A O 1
ATOM 2766 N N . SER A 1 359 ? 10.357 -8.559 -17.851 1.00 97.19 359 SER A N 1
ATOM 2767 C CA . SER A 1 359 ? 9.132 -8.545 -17.040 1.00 97.19 359 SER A CA 1
ATOM 2768 C C . SER A 1 359 ? 7.919 -9.063 -17.822 1.00 97.19 359 SER A C 1
ATOM 2770 O O . SER A 1 359 ? 7.082 -9.786 -17.286 1.00 97.19 359 SER A O 1
ATOM 2772 N N . ARG A 1 360 ? 7.817 -8.719 -19.110 1.00 96.88 360 ARG A N 1
ATOM 2773 C CA . ARG A 1 360 ? 6.758 -9.203 -20.010 1.00 96.88 360 ARG A CA 1
ATOM 2774 C C . ARG A 1 360 ? 6.870 -10.703 -20.279 1.00 96.88 360 ARG A C 1
ATOM 2776 O O . ARG A 1 360 ? 5.849 -11.395 -20.281 1.00 96.88 360 ARG A O 1
ATOM 2783 N N . GLU A 1 361 ? 8.085 -11.226 -20.417 1.00 97.25 361 GLU A N 1
ATOM 2784 C CA . GLU A 1 361 ? 8.337 -12.653 -20.623 1.00 97.25 361 GLU A CA 1
ATOM 2785 C C . GLU A 1 361 ? 7.820 -13.519 -19.465 1.00 97.25 361 GLU A C 1
ATOM 2787 O O . GLU A 1 361 ? 7.249 -14.581 -19.717 1.00 97.25 361 GLU A O 1
ATOM 2792 N N . VAL A 1 362 ? 7.906 -13.039 -18.217 1.00 97.62 362 VAL A N 1
ATOM 2793 C CA . VAL A 1 362 ? 7.355 -13.729 -17.031 1.00 97.62 362 VAL A CA 1
ATOM 2794 C C . VAL A 1 362 ? 5.860 -14.038 -17.174 1.00 97.62 362 VAL A C 1
ATOM 2796 O O . VAL A 1 362 ? 5.386 -15.058 -16.677 1.00 97.62 362 VAL A O 1
ATOM 2799 N N . LEU A 1 363 ? 5.117 -13.190 -17.890 1.00 96.75 363 LEU A N 1
ATOM 2800 C CA . LEU A 1 363 ? 3.687 -13.359 -18.172 1.00 96.75 363 LEU A CA 1
ATOM 2801 C C . LEU A 1 363 ? 3.411 -13.938 -19.571 1.00 96.75 363 LEU A C 1
ATOM 2803 O O . LEU A 1 363 ? 2.259 -13.997 -20.009 1.00 96.75 363 LEU A O 1
ATOM 2807 N N . GLY A 1 364 ? 4.452 -14.374 -20.286 1.00 96.56 364 GLY A N 1
ATOM 2808 C CA . GLY A 1 364 ? 4.358 -14.916 -21.641 1.00 96.56 364 GLY A CA 1
ATOM 2809 C C . GLY A 1 364 ? 4.017 -13.875 -22.713 1.00 96.56 364 GLY A C 1
ATOM 2810 O O . GLY A 1 364 ? 3.555 -14.245 -23.793 1.00 96.56 364 GLY A O 1
ATOM 2811 N N . LEU A 1 365 ? 4.218 -12.584 -22.433 1.00 96.25 365 LEU A N 1
ATOM 2812 C CA . LEU A 1 365 ? 3.913 -11.484 -23.346 1.00 96.25 365 LEU A CA 1
ATOM 2813 C C . LEU A 1 365 ? 5.130 -11.181 -24.229 1.00 96.25 365 LEU A C 1
ATOM 2815 O O . LEU A 1 365 ? 6.128 -10.639 -23.763 1.00 96.25 365 LEU A O 1
ATOM 2819 N N . LYS A 1 366 ? 5.046 -11.524 -25.517 1.00 94.69 366 LYS A N 1
ATOM 2820 C CA . LYS A 1 366 ? 6.143 -11.322 -26.487 1.00 94.69 366 LYS A CA 1
ATOM 2821 C C . LYS A 1 366 ? 5.962 -10.089 -27.366 1.00 94.69 366 LYS A C 1
ATOM 2823 O O . LYS A 1 366 ? 6.939 -9.458 -27.741 1.00 94.69 366 LYS A O 1
ATOM 2828 N N . GLU A 1 367 ? 4.716 -9.741 -27.664 1.00 94.88 367 GLU A N 1
ATOM 2829 C CA . GLU A 1 367 ? 4.351 -8.609 -28.512 1.00 94.88 367 GLU A CA 1
ATOM 2830 C C . GLU A 1 367 ? 3.343 -7.724 -27.780 1.00 94.88 367 GLU A C 1
ATOM 2832 O O . GLU A 1 367 ? 2.558 -8.206 -26.965 1.00 94.88 367 GLU A O 1
ATOM 2837 N N . PHE A 1 368 ? 3.383 -6.424 -28.042 1.00 91.62 368 PHE A N 1
ATOM 2838 C CA . PHE A 1 368 ? 2.426 -5.446 -27.553 1.00 91.62 368 PHE A CA 1
ATOM 2839 C C . PHE A 1 368 ? 1.189 -5.438 -28.446 1.00 91.62 368 PHE A C 1
ATOM 2841 O O . PHE A 1 368 ? 1.285 -5.248 -29.665 1.00 91.62 368 PHE A O 1
ATOM 2848 N N . HIS A 1 369 ? 0.022 -5.560 -27.817 1.00 85.94 369 HIS A N 1
ATOM 2849 C CA . HIS A 1 369 ? -1.269 -5.480 -28.486 1.00 85.94 369 HIS A CA 1
ATOM 2850 C C . HIS A 1 369 ? -1.961 -4.160 -28.132 1.00 85.94 369 HIS A C 1
ATOM 2852 O O . HIS A 1 369 ? -2.616 -4.022 -27.097 1.00 85.94 369 HIS A O 1
ATOM 2858 N N . LEU A 1 370 ? -1.831 -3.157 -29.006 1.00 81.81 370 LEU A N 1
ATOM 2859 C CA . LEU A 1 370 ? -2.445 -1.851 -28.772 1.00 81.81 370 LEU A CA 1
ATOM 2860 C C . LEU A 1 370 ? -3.907 -1.825 -29.223 1.00 81.81 370 LEU A C 1
ATOM 2862 O O . LEU A 1 370 ? -4.237 -2.081 -30.382 1.00 81.81 370 LEU A O 1
ATOM 2866 N N . VAL A 1 371 ? -4.795 -1.426 -28.312 1.00 74.81 371 VAL A N 1
ATOM 2867 C CA . VAL A 1 371 ? -6.216 -1.225 -28.623 1.00 74.81 371 VAL A CA 1
ATOM 2868 C C . VAL A 1 371 ? -6.361 -0.195 -29.748 1.00 74.81 371 VAL A C 1
ATOM 2870 O O . VAL A 1 371 ? -5.890 0.934 -29.632 1.00 74.81 371 VAL A O 1
ATOM 2873 N N . GLY A 1 372 ? -7.041 -0.577 -30.831 1.00 75.69 372 GLY A N 1
ATOM 2874 C CA . GLY A 1 372 ? -7.289 0.295 -31.986 1.00 75.69 372 GLY A CA 1
ATOM 2875 C C . GLY A 1 372 ? -6.197 0.281 -33.062 1.00 75.69 372 GLY A C 1
ATOM 2876 O O . GLY A 1 372 ? -6.379 0.929 -34.091 1.00 75.69 372 GLY A O 1
ATOM 2877 N N . TYR A 1 373 ? -5.115 -0.478 -32.875 1.00 79.62 373 TYR A N 1
ATOM 2878 C CA . TYR A 1 373 ? -4.070 -0.679 -33.881 1.00 79.62 373 TYR A CA 1
ATOM 2879 C C . TYR A 1 373 ? -4.201 -2.071 -34.503 1.00 79.62 373 TYR A C 1
ATOM 2881 O O . TYR A 1 373 ? -4.629 -3.019 -33.848 1.00 79.62 373 TYR A O 1
ATOM 2889 N N . LYS A 1 374 ? -3.888 -2.178 -35.801 1.00 83.25 374 LYS A N 1
ATOM 2890 C CA . LYS A 1 374 ? -3.919 -3.458 -36.532 1.00 83.25 374 LYS A CA 1
ATOM 2891 C C . LYS A 1 374 ? -2.635 -4.260 -36.351 1.00 83.25 374 LYS A C 1
ATOM 2893 O O . LYS A 1 374 ? -2.689 -5.485 -36.376 1.00 83.25 374 LYS A O 1
ATOM 2898 N N . ASP A 1 375 ? -1.519 -3.556 -36.205 1.00 88.94 375 ASP A N 1
ATOM 2899 C CA . ASP A 1 375 ? -0.196 -4.150 -36.087 1.00 88.94 375 ASP A CA 1
ATOM 2900 C C . ASP A 1 375 ? 0.091 -4.529 -34.632 1.00 88.94 375 ASP A C 1
ATOM 2902 O O . ASP A 1 375 ? -0.414 -3.903 -33.694 1.00 88.94 375 ASP A O 1
ATOM 2906 N N . THR A 1 376 ? 0.928 -5.547 -34.460 1.00 92.56 376 THR A N 1
ATOM 2907 C CA . THR A 1 376 ? 1.578 -5.864 -33.190 1.00 92.56 376 THR A CA 1
ATOM 2908 C C . THR A 1 376 ? 3.013 -5.351 -33.215 1.00 92.56 376 THR A C 1
ATOM 2910 O O . THR A 1 376 ? 3.595 -5.121 -34.279 1.00 92.56 376 THR A O 1
ATOM 2913 N N . TYR A 1 377 ? 3.580 -5.127 -32.033 1.00 94.00 377 TYR A N 1
ATOM 2914 C CA . TYR A 1 377 ? 4.931 -4.590 -31.889 1.00 94.00 377 TYR A CA 1
ATOM 2915 C C . TYR A 1 377 ? 5.738 -5.517 -30.988 1.00 94.00 377 TYR A C 1
ATOM 2917 O O . TYR A 1 377 ? 5.291 -5.863 -29.907 1.00 94.00 377 TYR A O 1
ATOM 2925 N N . ASP A 1 378 ? 6.928 -5.920 -31.403 1.00 94.19 378 ASP A N 1
ATOM 2926 C CA . ASP A 1 378 ? 7.838 -6.794 -30.644 1.00 94.19 378 ASP A CA 1
ATOM 2927 C C . ASP A 1 378 ? 8.735 -6.018 -29.659 1.00 94.19 378 ASP A C 1
ATOM 2929 O O . ASP A 1 378 ? 9.565 -6.601 -28.968 1.00 94.19 378 ASP A O 1
ATOM 2933 N N . SER A 1 379 ? 8.599 -4.692 -29.620 1.00 92.94 379 SER A N 1
ATOM 2934 C CA . SER A 1 379 ? 9.491 -3.783 -28.907 1.00 92.94 379 SER A CA 1
ATOM 2935 C C . SER A 1 379 ? 8.741 -2.513 -28.492 1.00 92.94 379 SER A C 1
ATOM 2937 O O . SER A 1 379 ? 7.901 -1.996 -29.236 1.00 92.94 379 SER A O 1
ATOM 2939 N N . TYR A 1 380 ? 9.067 -2.000 -27.306 1.00 91.38 380 TYR A N 1
ATOM 2940 C CA . TYR A 1 380 ? 8.544 -0.746 -26.775 1.00 91.38 380 TYR A CA 1
ATOM 2941 C C . TYR A 1 380 ? 9.003 0.450 -27.623 1.00 91.38 380 TYR A C 1
ATOM 2943 O O . TYR A 1 380 ? 8.203 1.331 -27.940 1.00 91.38 380 TYR A O 1
ATOM 2951 N N . ALA A 1 381 ? 10.261 0.456 -28.078 1.00 89.69 381 ALA A N 1
ATOM 2952 C CA . ALA A 1 381 ? 10.802 1.520 -28.929 1.00 89.69 381 ALA A CA 1
ATOM 2953 C C . ALA A 1 381 ? 10.090 1.645 -30.292 1.00 89.69 381 ALA A C 1
ATOM 2955 O O . ALA A 1 381 ? 10.102 2.716 -30.904 1.00 89.69 381 ALA A O 1
ATOM 2956 N N . LYS A 1 382 ? 9.455 0.566 -30.771 1.00 92.19 382 LYS A N 1
ATOM 2957 C CA . LYS A 1 382 ? 8.667 0.552 -32.014 1.00 92.19 382 LYS A CA 1
ATOM 2958 C C . LYS A 1 382 ? 7.212 0.975 -31.822 1.00 92.19 382 LYS A C 1
ATOM 2960 O O . LYS A 1 382 ? 6.498 1.112 -32.819 1.00 92.19 382 LYS A O 1
ATOM 2965 N N . LEU A 1 383 ? 6.756 1.178 -30.583 1.00 89.88 383 LEU A N 1
ATOM 2966 C CA . LEU A 1 383 ? 5.375 1.566 -30.335 1.00 89.88 383 LEU A CA 1
ATOM 2967 C C . LEU A 1 383 ? 5.065 2.917 -30.995 1.00 89.88 383 LEU A C 1
ATOM 2969 O O . LEU A 1 383 ? 5.859 3.860 -30.916 1.00 89.88 383 LEU A O 1
ATOM 2973 N N . PRO A 1 384 ? 3.888 3.051 -31.625 1.00 87.00 384 PRO A N 1
ATOM 2974 C CA . PRO A 1 384 ? 3.466 4.299 -32.225 1.00 87.00 384 PRO A CA 1
ATOM 2975 C C . PRO A 1 384 ? 3.363 5.389 -31.155 1.00 87.00 384 PRO A C 1
ATOM 2977 O O . PRO A 1 384 ? 2.962 5.149 -30.010 1.00 87.00 384 PRO A O 1
ATOM 2980 N N . LYS A 1 385 ? 3.707 6.613 -31.558 1.00 82.38 385 LYS A N 1
ATOM 2981 C CA . LYS A 1 385 ? 3.450 7.810 -30.754 1.00 82.38 385 LYS A CA 1
ATOM 2982 C C . LYS A 1 385 ? 1.952 8.104 -30.709 1.00 82.38 385 LYS A C 1
ATOM 2984 O O . LYS A 1 385 ? 1.228 7.775 -31.649 1.00 82.38 385 LYS A O 1
ATOM 2989 N N . MET A 1 386 ? 1.514 8.805 -29.666 1.00 74.19 386 MET A N 1
ATOM 2990 C CA . MET A 1 386 ? 0.107 9.145 -29.409 1.00 74.19 386 MET A CA 1
ATOM 2991 C C . MET A 1 386 ? -0.801 7.915 -29.263 1.00 74.19 386 MET A C 1
ATOM 2993 O O . MET A 1 386 ? -1.974 7.950 -29.646 1.00 74.19 386 MET A O 1
ATOM 2997 N N . ARG A 1 387 ? -0.260 6.827 -28.714 1.00 76.62 387 ARG A N 1
ATOM 2998 C CA . ARG A 1 387 ? -1.028 5.612 -28.426 1.00 76.62 387 ARG A CA 1
ATOM 2999 C C . ARG A 1 387 ? -2.004 5.850 -27.262 1.00 76.62 387 ARG A C 1
ATOM 3001 O O . ARG A 1 387 ? -1.856 6.825 -26.516 1.00 76.62 387 ARG A O 1
ATOM 3008 N N . PRO A 1 388 ? -3.034 4.996 -27.101 1.00 66.75 388 PRO A N 1
ATOM 3009 C CA . PRO A 1 388 ? -3.879 4.959 -25.917 1.00 66.75 388 PRO A CA 1
ATOM 3010 C C . PRO A 1 388 ? -3.094 5.192 -24.629 1.00 66.75 388 PRO A C 1
ATOM 3012 O O . PRO A 1 388 ? -2.171 4.450 -24.307 1.00 66.75 388 PRO A O 1
ATOM 3015 N N . LYS A 1 389 ? -3.473 6.228 -23.878 1.00 67.44 389 LYS A N 1
ATOM 3016 C CA . LYS A 1 389 ? -2.922 6.446 -22.540 1.00 67.44 389 LYS A CA 1
ATOM 3017 C C . LYS A 1 389 ? -3.519 5.396 -21.622 1.00 67.44 389 LYS A C 1
ATOM 3019 O O . LYS A 1 389 ? -4.723 5.419 -21.405 1.00 67.44 389 LYS A O 1
ATOM 3024 N N . PHE A 1 390 ? -2.715 4.503 -21.071 1.00 63.72 390 PHE A N 1
ATOM 3025 C CA . PHE A 1 390 ? -3.199 3.525 -20.094 1.00 63.72 390 PHE A CA 1
ATOM 3026 C C . PHE A 1 390 ? -2.949 3.976 -18.650 1.00 63.72 390 PHE A C 1
ATOM 3028 O O . PHE A 1 390 ? -3.053 3.164 -17.732 1.00 63.72 390 PHE A O 1
ATOM 3035 N N . ASP A 1 391 ? -2.667 5.271 -18.454 1.00 59.19 391 ASP A N 1
ATOM 3036 C CA . ASP A 1 391 ? -2.400 5.877 -17.151 1.00 59.19 391 ASP A CA 1
ATOM 3037 C C . ASP A 1 391 ? -3.514 5.547 -16.143 1.00 59.19 391 ASP A C 1
ATOM 3039 O O . ASP A 1 391 ? -4.680 5.922 -16.312 1.00 59.19 391 ASP A O 1
ATOM 3043 N N . MET A 1 392 ? -3.133 4.779 -15.120 1.00 63.44 392 MET A N 1
ATOM 3044 C CA . MET A 1 392 ? -4.010 4.129 -14.145 1.00 63.44 392 MET A CA 1
ATOM 3045 C C . MET A 1 392 ? -5.191 3.371 -14.764 1.00 63.44 392 MET A C 1
ATOM 3047 O O . MET A 1 392 ? -6.343 3.560 -14.368 1.00 63.44 392 MET A O 1
ATOM 3051 N N . CYS A 1 393 ? -4.945 2.479 -15.724 1.00 68.38 393 CYS A N 1
ATOM 3052 C CA . CYS A 1 393 ? -5.951 1.485 -16.080 1.00 68.38 393 CYS A CA 1
ATOM 3053 C C . CYS A 1 393 ? -6.361 0.700 -14.819 1.00 68.38 393 CYS A C 1
ATOM 3055 O O . CYS A 1 393 ? -5.511 0.201 -14.080 1.00 68.38 393 CYS A O 1
ATOM 3057 N N . ARG A 1 394 ? -7.672 0.627 -14.538 1.00 77.00 394 ARG A N 1
ATOM 3058 C CA . ARG A 1 394 ? -8.186 -0.101 -13.369 1.00 77.00 394 ARG A CA 1
ATOM 3059 C C . ARG A 1 394 ? -7.655 -1.532 -13.397 1.00 77.00 394 ARG A C 1
ATOM 3061 O O . ARG A 1 394 ? -7.877 -2.240 -14.379 1.00 77.00 394 ARG A O 1
ATOM 3068 N N . TYR A 1 395 ? -7.029 -1.959 -12.306 1.00 82.12 395 TYR A N 1
ATOM 3069 C CA . TYR A 1 395 ? -6.701 -3.362 -12.113 1.00 82.12 395 TYR A CA 1
ATOM 3070 C C . TYR A 1 395 ? -7.952 -4.157 -11.700 1.00 82.12 395 TYR A C 1
ATOM 3072 O O . TYR A 1 395 ? -8.687 -3.692 -10.816 1.00 82.12 395 TYR A O 1
ATOM 3080 N N . PRO A 1 396 ? -8.189 -5.363 -12.248 1.00 74.56 396 PRO A N 1
ATOM 3081 C CA . PRO A 1 396 ? -7.508 -5.958 -13.406 1.00 74.56 396 PRO A CA 1
ATOM 3082 C C . PRO A 1 396 ? -8.163 -5.610 -14.750 1.00 74.56 396 PRO A C 1
ATOM 3084 O O . PRO A 1 396 ? -7.585 -5.821 -15.810 1.00 74.56 396 PRO A O 1
ATOM 3087 N N . PHE A 1 397 ? -9.380 -5.066 -14.738 1.00 71.88 397 PHE A N 1
ATOM 3088 C CA . PHE A 1 397 ? -10.129 -4.779 -15.958 1.00 71.88 397 PHE A CA 1
ATOM 3089 C C . PHE A 1 397 ? -10.868 -3.438 -15.866 1.00 71.88 397 PHE A C 1
ATOM 3091 O O . PHE A 1 397 ? -11.180 -2.969 -14.763 1.00 71.88 397 PHE A O 1
ATOM 3098 N N . PRO A 1 398 ? -11.225 -2.828 -17.015 1.00 66.50 398 PRO A N 1
ATOM 3099 C CA . PRO A 1 398 ? -12.163 -1.710 -17.048 1.00 66.50 398 PRO A CA 1
ATOM 3100 C C . PRO A 1 398 ? -13.470 -2.066 -16.327 1.00 66.50 398 PRO A C 1
ATOM 3102 O O . PRO A 1 398 ? -13.956 -3.190 -16.429 1.00 66.50 398 PRO A O 1
ATOM 3105 N N . MET A 1 399 ? -14.044 -1.111 -15.593 1.00 65.00 399 MET A N 1
ATOM 3106 C CA . MET A 1 399 ? -15.262 -1.347 -14.814 1.00 65.00 399 MET A CA 1
ATOM 3107 C C . MET A 1 399 ? -16.480 -1.562 -15.716 1.00 65.00 399 MET A C 1
ATOM 3109 O O . MET A 1 399 ? -16.799 -0.699 -16.533 1.00 65.00 399 MET A O 1
ATOM 3113 N N . LYS A 1 400 ? -17.195 -2.675 -15.520 1.00 69.25 400 LYS A N 1
ATOM 3114 C CA . LYS A 1 400 ? -18.561 -2.859 -16.021 1.00 69.25 400 LYS A CA 1
ATOM 3115 C C . LYS A 1 400 ? -19.561 -2.703 -14.877 1.00 69.25 400 LYS A C 1
ATOM 3117 O O . LYS A 1 400 ? -19.210 -2.744 -13.697 1.00 69.25 400 LYS A O 1
ATOM 3122 N N . LYS A 1 401 ? -20.826 -2.520 -15.246 1.00 68.69 401 LYS A N 1
ATOM 3123 C CA . LYS A 1 401 ? -21.945 -2.528 -14.302 1.00 68.69 401 LYS A CA 1
ATOM 3124 C C . LYS A 1 401 ? -21.982 -3.878 -13.572 1.00 68.69 401 LYS A C 1
ATOM 3126 O O . LYS A 1 401 ? -21.970 -4.923 -14.211 1.00 68.69 401 LYS A O 1
ATOM 3131 N N . GLY A 1 402 ? -22.022 -3.834 -12.252 1.00 75.19 402 GLY A N 1
ATOM 3132 C CA . GLY A 1 402 ? -22.063 -4.950 -11.318 1.00 75.19 402 GLY A CA 1
ATOM 3133 C C . GLY A 1 402 ? -20.685 -5.374 -10.821 1.00 75.19 402 GLY A C 1
ATOM 3134 O O . GLY A 1 402 ? -20.603 -6.079 -9.814 1.00 75.19 402 GLY A O 1
ATOM 3135 N N . ASP A 1 403 ? -19.608 -4.929 -11.474 1.00 77.62 403 ASP A N 1
ATOM 3136 C CA . ASP A 1 403 ? -18.280 -5.488 -11.250 1.00 77.62 403 ASP A CA 1
ATOM 3137 C C . ASP A 1 403 ? -17.670 -5.031 -9.922 1.00 77.62 403 ASP A C 1
ATOM 3139 O O . ASP A 1 403 ? -17.453 -3.842 -9.659 1.00 77.62 403 ASP A O 1
ATOM 3143 N N . LEU A 1 404 ? -17.278 -6.018 -9.125 1.00 86.00 404 LEU A N 1
ATOM 3144 C CA . LEU A 1 404 ? -16.347 -5.877 -8.013 1.00 86.00 404 LEU A CA 1
ATOM 3145 C C . LEU A 1 404 ? -15.048 -6.601 -8.361 1.00 86.00 404 LEU A C 1
ATOM 3147 O O . LEU A 1 404 ? -15.044 -7.500 -9.199 1.00 86.00 404 LEU A O 1
ATOM 3151 N N . LEU A 1 405 ? -13.953 -6.223 -7.704 1.00 89.00 405 LEU A N 1
ATOM 3152 C CA . LEU A 1 405 ? -12.739 -7.028 -7.742 1.00 89.00 405 LEU A CA 1
ATOM 3153 C C . LEU A 1 405 ? -13.039 -8.440 -7.215 1.00 89.00 405 LEU A C 1
ATOM 3155 O O . LEU A 1 405 ? -13.565 -8.586 -6.107 1.00 89.00 405 LEU A O 1
ATOM 3159 N N . ASP A 1 406 ? -12.672 -9.461 -7.986 1.00 91.62 406 ASP A N 1
ATOM 3160 C CA . ASP A 1 406 ? -12.574 -10.821 -7.467 1.00 91.62 406 ASP A CA 1
ATOM 3161 C C . ASP A 1 406 ? -11.258 -10.956 -6.699 1.00 91.62 406 ASP A C 1
ATOM 3163 O O . ASP A 1 406 ? -10.180 -11.050 -7.277 1.00 91.62 406 ASP A O 1
ATOM 3167 N N . TRP A 1 407 ? -11.340 -10.953 -5.371 1.00 94.06 407 TRP A N 1
ATOM 3168 C CA . TRP A 1 407 ? -10.165 -11.028 -4.504 1.00 94.06 407 TRP A CA 1
ATOM 3169 C C . TRP A 1 407 ? -9.341 -12.306 -4.712 1.00 94.06 407 TRP A C 1
ATOM 3171 O O . TRP A 1 407 ? -8.148 -12.310 -4.410 1.00 94.06 407 TRP A O 1
ATOM 3181 N N . LYS A 1 408 ? -9.923 -13.370 -5.284 1.00 92.81 408 LYS A N 1
ATOM 3182 C CA . LYS A 1 408 ? -9.193 -14.604 -5.609 1.00 92.81 408 LYS A CA 1
ATOM 3183 C C . LYS A 1 408 ? -8.083 -14.393 -6.634 1.00 92.81 408 LYS A C 1
ATOM 3185 O O . LYS A 1 408 ? -7.141 -15.175 -6.641 1.00 92.81 408 LYS A O 1
ATOM 3190 N N . THR A 1 409 ? -8.162 -13.350 -7.460 1.00 91.38 409 THR A N 1
ATOM 3191 C CA . THR A 1 409 ? -7.105 -13.020 -8.431 1.00 91.38 409 THR A CA 1
ATOM 3192 C C . THR A 1 409 ? -5.923 -12.286 -7.794 1.00 91.38 409 THR A C 1
ATOM 3194 O O . THR A 1 409 ? -4.933 -12.018 -8.462 1.00 91.38 409 THR A O 1
ATOM 3197 N N . ILE A 1 410 ? -6.020 -11.933 -6.508 1.00 94.69 410 ILE A N 1
ATOM 3198 C CA . ILE A 1 410 ? -4.995 -11.185 -5.775 1.00 94.69 410 ILE A CA 1
ATOM 3199 C C . ILE A 1 410 ? -4.393 -11.996 -4.637 1.00 94.69 410 ILE A C 1
ATOM 3201 O O . ILE A 1 410 ? -3.186 -11.943 -4.422 1.00 94.69 410 ILE A O 1
ATOM 3205 N N . LEU A 1 411 ? -5.213 -12.752 -3.906 1.00 97.19 411 LEU A N 1
ATOM 3206 C CA . LEU A 1 411 ? -4.753 -13.529 -2.754 1.00 97.19 411 LEU A CA 1
ATOM 3207 C C . LEU A 1 411 ? -3.544 -14.448 -3.030 1.00 97.19 411 LEU A C 1
ATOM 3209 O O . LEU A 1 411 ? -2.719 -14.568 -2.128 1.00 97.19 411 LEU A O 1
ATOM 3213 N N . PRO A 1 412 ? -3.355 -15.039 -4.230 1.00 97.38 412 PRO A N 1
ATOM 3214 C CA . PRO A 1 412 ? -2.155 -15.823 -4.528 1.00 97.38 412 PRO A CA 1
ATOM 3215 C C . PRO A 1 412 ? -0.831 -15.053 -4.402 1.00 97.38 412 PRO A C 1
ATOM 3217 O O . PRO A 1 412 ? 0.204 -15.676 -4.198 1.00 97.38 412 PRO A O 1
ATOM 3220 N N . VAL A 1 413 ? -0.842 -13.716 -4.498 1.00 97.25 413 VAL A N 1
ATOM 3221 C CA . VAL A 1 413 ? 0.356 -12.871 -4.326 1.00 97.25 413 VAL A CA 1
ATOM 3222 C C . VAL A 1 413 ? 0.910 -12.945 -2.898 1.00 97.25 413 VAL A C 1
ATOM 3224 O O . VAL A 1 413 ? 2.099 -12.712 -2.680 1.00 97.25 413 VAL A O 1
ATOM 3227 N N . ILE A 1 414 ? 0.071 -13.275 -1.913 1.00 98.06 414 ILE A N 1
ATOM 3228 C CA . ILE A 1 414 ? 0.480 -13.344 -0.512 1.00 98.06 414 ILE A CA 1
ATOM 3229 C C . ILE A 1 414 ? 1.523 -14.455 -0.315 1.00 98.06 414 ILE A C 1
ATOM 3231 O O . ILE A 1 414 ? 1.238 -15.630 -0.523 1.00 98.06 414 ILE A O 1
ATOM 3235 N N . GLY A 1 415 ? 2.734 -14.080 0.108 1.00 97.75 415 GLY A N 1
ATOM 3236 C CA . GLY A 1 415 ? 3.866 -14.993 0.297 1.00 97.75 415 GLY A CA 1
ATOM 3237 C C . GLY A 1 415 ? 4.584 -15.414 -0.991 1.00 97.75 415 GLY A C 1
ATOM 3238 O O . GLY A 1 415 ? 5.484 -16.251 -0.931 1.00 97.75 415 GLY A O 1
ATOM 3239 N N . ALA A 1 416 ? 4.228 -14.854 -2.154 1.00 98.00 416 ALA A N 1
ATOM 3240 C CA . ALA A 1 416 ? 4.802 -15.264 -3.439 1.00 98.00 416 ALA A CA 1
ATOM 3241 C C . ALA A 1 416 ? 6.321 -15.031 -3.532 1.00 98.00 416 ALA A C 1
ATOM 3243 O O . ALA A 1 416 ? 7.029 -15.774 -4.215 1.00 98.00 416 ALA A O 1
ATOM 3244 N N . ASP A 1 417 ? 6.831 -14.020 -2.829 1.00 98.25 417 ASP A N 1
ATOM 3245 C CA . ASP A 1 417 ? 8.218 -13.564 -2.906 1.00 98.25 417 ASP A CA 1
ATOM 3246 C C . ASP A 1 417 ? 9.142 -14.132 -1.813 1.00 98.25 417 ASP A C 1
ATOM 3248 O O . ASP A 1 417 ? 10.273 -13.666 -1.659 1.00 98.25 417 ASP A O 1
ATOM 3252 N N . GLY A 1 418 ? 8.718 -15.200 -1.125 1.00 96.00 418 GLY A N 1
ATOM 3253 C CA . GLY A 1 418 ? 9.514 -15.864 -0.089 1.00 96.00 418 GLY A CA 1
ATOM 3254 C C . GLY A 1 418 ? 9.659 -14.979 1.145 1.00 96.00 418 GLY A C 1
ATOM 3255 O O . GLY A 1 418 ? 8.659 -14.492 1.659 1.00 96.00 418 GLY A O 1
ATOM 3256 N N . ASP A 1 419 ? 10.893 -14.744 1.594 1.00 95.62 419 ASP A N 1
ATOM 3257 C CA . ASP A 1 419 ? 11.177 -13.916 2.777 1.00 95.62 419 ASP A CA 1
ATOM 3258 C C . ASP A 1 419 ? 10.946 -12.409 2.545 1.00 95.62 419 ASP A C 1
ATOM 3260 O O . ASP A 1 419 ? 10.928 -11.628 3.498 1.00 95.62 419 ASP A O 1
ATOM 3264 N N . PHE A 1 420 ? 10.728 -11.995 1.292 1.00 98.00 420 PHE A N 1
ATOM 3265 C CA . PHE A 1 420 ? 10.425 -10.614 0.928 1.00 98.00 420 PHE A CA 1
ATOM 3266 C C . PHE A 1 420 ? 8.922 -10.379 0.779 1.00 98.00 420 PHE A C 1
ATOM 3268 O O . PHE A 1 420 ? 8.167 -11.227 0.302 1.00 98.00 420 PHE A O 1
ATOM 3275 N N . GLY A 1 421 ? 8.511 -9.152 1.075 1.00 98.38 421 GLY A N 1
ATOM 3276 C CA . GLY A 1 421 ? 7.181 -8.644 0.795 1.00 98.38 421 GLY A CA 1
ATOM 3277 C C . GLY A 1 421 ? 6.121 -9.204 1.731 1.00 98.38 421 GLY A C 1
ATOM 3278 O O . GLY A 1 421 ? 6.414 -9.698 2.820 1.00 98.38 421 GLY A O 1
ATOM 3279 N N . VAL A 1 422 ? 4.869 -9.082 1.303 1.00 98.31 422 VAL A N 1
ATOM 3280 C CA . VAL A 1 422 ? 3.707 -9.534 2.066 1.00 98.31 422 VAL A CA 1
ATOM 3281 C C . VAL A 1 422 ? 3.746 -11.050 2.284 1.00 98.31 422 VAL A C 1
ATOM 3283 O O . VAL A 1 422 ? 3.935 -11.837 1.362 1.00 98.31 422 VAL A O 1
ATOM 3286 N N . GLN A 1 423 ? 3.539 -11.447 3.529 1.00 98.19 423 GLN A N 1
ATOM 3287 C CA . GLN A 1 423 ? 3.612 -12.796 4.063 1.00 98.19 423 GLN A CA 1
ATOM 3288 C C . GLN A 1 423 ? 2.223 -13.326 4.403 1.00 98.19 423 GLN A C 1
ATOM 3290 O O . GLN A 1 423 ? 1.310 -12.570 4.750 1.00 98.19 423 GLN A O 1
ATOM 3295 N N . ALA A 1 424 ? 2.086 -14.653 4.385 1.00 97.00 424 ALA A N 1
ATOM 3296 C CA . ALA A 1 424 ? 0.910 -15.319 4.929 1.00 97.00 424 ALA A CA 1
ATOM 3297 C C . ALA A 1 424 ? 0.677 -14.909 6.391 1.00 97.00 424 ALA A C 1
ATOM 3299 O O . ALA A 1 424 ? 1.618 -14.664 7.154 1.00 97.00 424 ALA A O 1
ATOM 3300 N N . PHE A 1 425 ? -0.594 -14.840 6.782 1.00 96.25 425 PHE A N 1
ATOM 3301 C CA . PHE A 1 425 ? -0.957 -14.462 8.137 1.00 96.25 425 PHE A CA 1
ATOM 3302 C C . PHE A 1 425 ? -0.468 -15.516 9.140 1.00 96.25 425 PHE A C 1
ATOM 3304 O O . PHE A 1 425 ? -0.725 -16.709 8.981 1.00 96.25 425 PHE A O 1
ATOM 3311 N N . LYS A 1 426 ? 0.238 -15.062 10.178 1.00 87.75 426 LYS A N 1
ATOM 3312 C CA . LYS A 1 426 ? 0.660 -15.876 11.322 1.00 87.75 426 LYS A CA 1
ATOM 3313 C C . LYS A 1 426 ? -0.092 -15.360 12.550 1.00 87.75 426 LYS A C 1
ATOM 3315 O O . LYS A 1 426 ? -0.083 -14.152 12.791 1.00 87.75 426 LYS A O 1
ATOM 3320 N N . ASN A 1 427 ? -0.783 -16.269 13.241 1.00 63.81 427 ASN A N 1
ATOM 3321 C CA . ASN A 1 427 ? -1.577 -15.970 14.441 1.00 63.81 427 ASN A CA 1
ATOM 3322 C C . ASN A 1 427 ? -0.729 -15.454 15.602 1.00 63.81 427 ASN A C 1
ATOM 3324 O O . ASN A 1 427 ? 0.402 -15.966 15.767 1.00 63.81 427 ASN A O 1
#

Sequence (427 aa):
MTDLYVSFSTGTNSGNGQKDKPFKFLWKALNKAQAGDTVHVAEGRYPGQTSSGVMPKITQAISIIGGYTTDFSARNPFEHLTIIGPKPDTQGKTDWSIKIEPAKAGKVIVDGFCIDRGQNNYYYGAGPPGPNNKIEGLQDNTAWGYGQLNRKSSGSCPTIEILNRGENTVRNCILINNAWWGIYVKCGGDSLIENNFILSSQGRAIEAIPGGGWGKPTITIKNNTVLFGHSLKTTEGRALSTDPRDEKTAKYVIENNVLAFNHGGGVTTKFNPKEGSLVLNNNKFWFNRRADLNFGAGTGTANAQNFEDDLEFDTEGNVHEIPKALALLEKDWFDKWTADEFVDICAGNFVDESDLMQSREVLGLKEFHLVGYKDTYDSYAKLPKMRPKFDMCRYPFPMKKGDLLDWKTILPVIGADGDFGVQAFKN